Protein AF-A0A0R3RN21-F1 (afdb_monomer)

Radius of gyration: 66.74 Å; Cα contacts (8 Å, |Δi|>4): 110; chains: 1; bounding box: 168×72×210 Å

Solvent-accessible surface area (backbone atoms only — not comparable to full-atom values): 22814 Å² total; per-residue (Å²): 106,69,73,57,52,46,56,59,50,66,69,50,88,78,59,72,85,78,67,86,61,85,83,54,95,60,60,46,69,52,77,85,46,43,69,62,34,26,51,52,46,50,40,52,48,36,52,30,39,33,63,41,75,40,83,80,61,73,75,72,55,99,83,54,60,71,65,59,56,51,49,54,55,52,50,58,40,50,78,72,72,54,89,80,91,72,64,76,74,61,50,63,42,22,31,29,71,69,45,50,53,52,49,51,54,38,46,54,44,24,40,60,61,64,65,69,72,86,73,76,79,73,79,78,80,75,78,83,77,72,76,82,75,71,85,84,75,83,79,82,81,85,77,80,84,83,89,81,78,87,77,85,78,78,86,78,81,82,82,74,84,77,81,73,91,74,83,68,89,73,84,78,80,84,78,85,90,77,87,64,65,70,70,70,72,71,59,73,90,62,54,70,67,62,53,49,52,48,47,64,62,43,47,68,74,65,54,74,70,81,64,88,51,99,76,45,63,65,58,53,49,52,49,51,53,52,49,50,50,52,49,51,52,50,47,64,60,46,52,56,54,56,50,51,51,50,52,51,49,52,54,51,48,54,50,48,54,53,50,48,53,51,50,49,55,57,46,50,57,52,50,52,53,49,51,56,50,51,50,53,51,50,54,50,50,52,53,49,50,52,50,51,50,54,48,50,53,50,50,53,50,50,51,51,53,50,52,52,50,50,50,51,49,49,53,48,50,53,47,46,52,61,66,66,43,54,60,66,59,50,50,50,51,50,51,50,53,49,50,54,50,50,52,53,53,49,51,52,50,49,52,51,51,51,51,50,50,52,51,49,52,49,50,51,50,50,53,52,52,49,56,57,54,68,74,73,117

Structure (mmCIF, N/CA/C/O backbone):
data_AF-A0A0R3RN21-F1
#
_entry.id   AF-A0A0R3RN21-F1
#
loop_
_atom_site.group_PDB
_atom_site.id
_atom_site.type_symbol
_atom_site.label_atom_id
_atom_site.label_alt_id
_atom_site.label_comp_id
_atom_site.label_asym_id
_atom_site.label_entity_id
_atom_site.label_seq_id
_atom_site.pdbx_PDB_ins_code
_atom_site.Cartn_x
_atom_site.Cartn_y
_atom_site.Cartn_z
_atom_site.occupancy
_atom_site.B_iso_or_equiv
_atom_site.auth_seq_id
_atom_site.auth_comp_id
_atom_site.auth_asym_id
_atom_site.auth_atom_id
_atom_site.pdbx_PDB_model_num
ATOM 1 N N . LEU A 1 1 ? -1.245 -8.380 -24.480 1.00 39.22 1 LEU A N 1
ATOM 2 C CA . LEU A 1 1 ? -1.992 -9.655 -24.427 1.00 39.22 1 LEU A CA 1
ATOM 3 C C . LEU A 1 1 ? -2.267 -10.061 -22.989 1.00 39.22 1 LEU A C 1
ATOM 5 O O . LEU A 1 1 ? -3.400 -9.876 -22.573 1.00 39.22 1 LEU A O 1
ATOM 9 N N . LEU A 1 2 ? -1.251 -10.447 -22.204 1.00 37.56 2 LEU A N 1
ATOM 10 C CA . LEU A 1 2 ? -1.417 -10.694 -20.763 1.00 37.56 2 LEU A CA 1
ATOM 11 C C . LEU A 1 2 ? -2.022 -9.491 -20.020 1.00 37.56 2 LEU A C 1
ATOM 13 O O . LEU A 1 2 ? -3.045 -9.681 -19.396 1.00 37.56 2 LEU A O 1
ATOM 17 N N . CYS A 1 3 ? -1.541 -8.254 -20.212 1.00 38.31 3 CYS A N 1
ATOM 18 C CA . CYS A 1 3 ? -2.130 -7.069 -19.552 1.00 38.31 3 CYS A CA 1
ATOM 19 C C . CYS A 1 3 ? -3.579 -6.729 -19.969 1.00 38.31 3 CYS A C 1
ATOM 21 O O . CYS A 1 3 ? -4.291 -6.062 -19.229 1.00 38.31 3 CYS A O 1
ATOM 23 N N . TYR A 1 4 ? -4.030 -7.155 -21.157 1.00 42.94 4 TYR A N 1
ATOM 24 C CA . TYR A 1 4 ? -5.411 -6.909 -21.609 1.00 42.94 4 TYR A CA 1
ATOM 25 C C . TYR A 1 4 ? -6.358 -7.979 -21.052 1.00 42.94 4 TYR A C 1
ATOM 27 O O . TYR A 1 4 ? -7.458 -7.673 -20.599 1.00 42.94 4 TYR A O 1
ATOM 35 N N . LEU A 1 5 ? -5.884 -9.229 -21.005 1.00 46.38 5 LEU A N 1
ATOM 36 C CA . LEU A 1 5 ? -6.545 -10.311 -20.281 1.00 46.38 5 LEU A CA 1
ATOM 37 C C . LEU A 1 5 ? -6.554 -10.045 -18.772 1.00 46.38 5 LEU A C 1
ATOM 39 O O . LEU A 1 5 ? -7.555 -10.338 -18.144 1.00 46.38 5 LEU A O 1
ATOM 43 N N . GLU A 1 6 ? -5.515 -9.419 -18.214 1.00 44.69 6 GLU A N 1
ATOM 44 C CA . GLU A 1 6 ? -5.432 -8.970 -16.818 1.00 44.69 6 GLU A CA 1
ATOM 45 C C . GLU A 1 6 ? -6.529 -7.943 -16.505 1.00 44.69 6 GLU A C 1
ATOM 47 O O . GLU A 1 6 ? -7.196 -8.056 -15.486 1.00 44.69 6 GLU A O 1
ATOM 52 N N . PHE A 1 7 ? -6.817 -7.011 -17.420 1.00 43.72 7 PHE A N 1
ATOM 53 C CA . PHE A 1 7 ? -7.910 -6.040 -17.273 1.00 43.72 7 PHE A CA 1
ATOM 54 C C . PHE A 1 7 ? -9.312 -6.677 -17.323 1.00 43.72 7 PHE A C 1
ATOM 56 O O . PHE A 1 7 ? -10.207 -6.269 -16.582 1.00 43.72 7 PHE A O 1
ATOM 63 N N . GLU A 1 8 ? -9.526 -7.692 -18.169 1.00 43.53 8 GLU A N 1
ATOM 64 C CA . GLU A 1 8 ? -10.774 -8.476 -18.165 1.00 43.53 8 GLU A CA 1
ATOM 65 C C . GLU A 1 8 ? -10.872 -9.437 -16.967 1.00 43.53 8 GLU A C 1
ATOM 67 O O . GLU A 1 8 ? -11.971 -9.685 -16.471 1.00 43.53 8 GLU A O 1
ATOM 72 N N . PHE A 1 9 ? -9.740 -9.952 -16.489 1.00 45.91 9 PHE A N 1
ATOM 73 C CA . PHE A 1 9 ? -9.605 -10.801 -15.304 1.00 45.91 9 PHE A CA 1
ATOM 74 C C . PHE A 1 9 ? -9.895 -10.014 -14.019 1.00 45.91 9 PHE A C 1
ATOM 76 O O . PHE A 1 9 ? -10.615 -10.505 -13.151 1.00 45.91 9 PHE A O 1
ATOM 83 N N . LEU A 1 10 ? -9.440 -8.757 -13.954 1.00 42.72 10 LEU A N 1
ATOM 84 C CA . LEU A 1 10 ? -9.719 -7.788 -12.887 1.00 42.72 10 LEU A CA 1
ATOM 85 C C . LEU A 1 10 ? -11.207 -7.397 -12.801 1.00 42.72 10 LEU A C 1
ATOM 87 O O . LEU A 1 10 ? -11.664 -6.991 -11.740 1.00 42.72 10 LEU A O 1
ATOM 91 N N . LYS A 1 11 ? -11.988 -7.533 -13.884 1.00 40.78 11 LYS A N 1
ATOM 92 C CA . LYS A 1 11 ? -13.448 -7.295 -13.865 1.00 40.78 11 LYS A CA 1
ATOM 93 C C . LYS A 1 11 ? -14.253 -8.450 -13.267 1.00 40.78 11 LYS A C 1
ATOM 95 O O . LYS A 1 11 ? -15.413 -8.262 -12.913 1.00 40.78 11 LYS A O 1
ATOM 100 N N . THR A 1 12 ? -13.682 -9.651 -13.194 1.00 41.47 12 THR A N 1
ATOM 101 C CA . THR A 1 12 ? -14.291 -10.778 -12.482 1.00 41.47 12 THR A CA 1
ATOM 102 C C . THR A 1 12 ? -13.812 -10.757 -11.031 1.00 41.47 12 THR A C 1
ATOM 104 O O . THR A 1 12 ? -12.726 -11.244 -10.736 1.00 41.47 12 THR A O 1
ATOM 107 N N . ASP A 1 13 ? -14.637 -10.178 -10.154 1.00 40.16 13 ASP A N 1
ATOM 108 C CA . ASP A 1 13 ? -14.470 -9.863 -8.716 1.00 40.16 13 ASP A CA 1
ATOM 109 C C . ASP A 1 13 ? -13.990 -10.989 -7.760 1.00 40.16 13 ASP A C 1
ATOM 111 O O . ASP A 1 13 ? -14.190 -10.905 -6.551 1.00 40.16 13 ASP A O 1
ATOM 115 N N . GLN A 1 14 ? -13.359 -12.066 -8.229 1.00 44.41 14 GLN A N 1
ATOM 116 C CA . GLN A 1 14 ? -13.036 -13.224 -7.384 1.00 44.41 14 GLN A CA 1
ATOM 117 C C . GLN A 1 14 ? -11.552 -13.446 -7.080 1.00 44.41 14 GLN A C 1
ATOM 119 O O . GLN A 1 14 ? -11.258 -14.240 -6.194 1.00 44.41 14 GLN A O 1
ATOM 124 N N . ILE A 1 15 ? -10.609 -12.758 -7.738 1.00 43.34 15 ILE A N 1
ATOM 125 C CA . ILE A 1 15 ? -9.172 -13.097 -7.589 1.00 43.34 15 ILE A CA 1
ATOM 126 C C . ILE A 1 15 ? -8.331 -11.948 -7.006 1.00 43.34 15 ILE A C 1
ATOM 128 O O . ILE A 1 15 ? -7.279 -12.187 -6.417 1.00 43.34 15 ILE A O 1
ATOM 132 N N . ILE A 1 16 ? -8.835 -10.708 -7.028 1.00 40.50 16 ILE A N 1
ATOM 133 C CA . ILE A 1 16 ? -8.132 -9.535 -6.468 1.00 40.50 16 ILE A CA 1
ATOM 134 C C . ILE A 1 16 ? -7.929 -9.658 -4.946 1.00 40.50 16 ILE A C 1
ATOM 136 O O . ILE A 1 16 ? -6.997 -9.079 -4.392 1.00 40.50 16 ILE A O 1
ATOM 140 N N . SER A 1 17 ? -8.744 -10.463 -4.258 1.00 35.03 17 SER A N 1
ATOM 141 C CA . SER A 1 17 ? -8.660 -10.593 -2.802 1.00 35.03 17 SER A CA 1
ATOM 142 C C . SER A 1 17 ? -7.500 -11.460 -2.296 1.00 35.03 17 SER A C 1
ATOM 144 O O . SER A 1 17 ? -7.228 -11.390 -1.099 1.00 35.03 17 SER A O 1
ATOM 146 N N . ILE A 1 18 ? -6.841 -12.284 -3.124 1.00 43.00 18 ILE A N 1
ATOM 147 C CA . ILE A 1 18 ? -5.926 -13.313 -2.586 1.00 43.00 18 ILE A CA 1
ATOM 148 C C . ILE A 1 18 ? -4.450 -12.890 -2.612 1.00 43.00 18 ILE A C 1
ATOM 150 O O . ILE A 1 18 ? -3.696 -13.329 -1.750 1.00 43.00 18 ILE A O 1
ATOM 154 N N . SER A 1 19 ? -4.015 -11.987 -3.500 1.00 43.09 19 SER A N 1
ATOM 155 C CA . SER A 1 19 ? -2.578 -11.649 -3.566 1.00 43.09 19 SER A CA 1
ATOM 156 C C . SER A 1 19 ? -2.205 -10.180 -3.751 1.00 43.09 19 SER A C 1
ATOM 158 O O . SER A 1 19 ? -1.019 -9.909 -3.897 1.00 43.09 19 SER A O 1
ATOM 160 N N . GLY A 1 20 ? -3.148 -9.226 -3.691 1.00 40.34 20 GLY A N 1
ATOM 161 C CA . GLY A 1 20 ? -2.882 -7.788 -3.453 1.00 40.34 20 GLY A CA 1
ATOM 162 C C . GLY A 1 20 ? -1.887 -7.061 -4.381 1.00 40.34 20 GLY A C 1
ATOM 163 O O . GLY A 1 20 ? -1.636 -5.876 -4.179 1.00 40.34 20 GLY A O 1
ATOM 164 N N . ASN A 1 21 ? -1.335 -7.732 -5.390 1.00 47.34 21 ASN A N 1
ATOM 165 C CA . ASN A 1 21 ? -0.241 -7.272 -6.228 1.00 47.34 21 ASN A CA 1
ATOM 166 C C . ASN A 1 21 ? -0.643 -7.441 -7.694 1.00 47.34 21 ASN A C 1
ATOM 168 O O . ASN A 1 21 ? -1.028 -8.526 -8.126 1.00 47.34 21 ASN A O 1
ATOM 172 N N . PHE A 1 22 ? -0.530 -6.360 -8.463 1.00 51.34 22 PHE A N 1
ATOM 173 C CA . PHE A 1 22 ? -0.628 -6.395 -9.920 1.00 51.34 22 PHE A CA 1
ATOM 174 C C . PHE A 1 22 ? 0.415 -7.380 -10.481 1.00 51.34 22 PHE A C 1
ATOM 176 O O . PHE A 1 22 ? 1.571 -7.374 -10.042 1.00 51.34 22 PHE A O 1
ATOM 183 N N . LEU A 1 23 ? 0.027 -8.252 -11.418 1.00 59.94 23 LEU A N 1
ATOM 184 C CA . LEU A 1 23 ? 0.919 -9.277 -11.963 1.00 59.94 23 LEU A CA 1
ATOM 185 C C . LEU A 1 23 ? 1.892 -8.610 -12.942 1.00 59.94 23 LEU A C 1
ATOM 187 O O . LEU A 1 23 ? 1.590 -8.390 -14.111 1.00 59.94 23 LEU A O 1
ATOM 191 N N . CYS A 1 24 ? 3.105 -8.297 -12.482 1.00 57.16 24 CYS A N 1
ATOM 192 C CA . CYS A 1 24 ? 4.157 -7.800 -13.368 1.00 57.16 24 CYS A CA 1
ATOM 193 C C . CYS A 1 24 ? 4.404 -8.780 -14.532 1.00 57.16 24 CYS A C 1
ATOM 195 O O . CYS A 1 24 ? 4.421 -9.996 -14.346 1.00 57.16 24 CYS A O 1
ATOM 197 N N . ARG A 1 25 ? 4.689 -8.260 -15.736 1.00 58.97 25 ARG A N 1
ATOM 198 C CA . ARG A 1 25 ? 4.930 -9.050 -16.968 1.00 58.97 25 ARG A CA 1
ATOM 199 C C . ARG A 1 25 ? 5.962 -10.178 -16.804 1.00 58.97 25 ARG A C 1
ATOM 201 O O . ARG A 1 25 ? 5.925 -11.166 -17.531 1.00 58.97 25 ARG A O 1
ATOM 208 N N . GLU A 1 26 ? 6.882 -10.029 -15.862 1.00 66.00 26 GLU A N 1
ATOM 209 C CA . GLU A 1 26 ? 7.985 -10.955 -15.599 1.00 66.00 26 GLU A CA 1
ATOM 210 C C . GLU A 1 26 ? 7.670 -11.999 -14.509 1.00 66.00 26 GLU A C 1
ATOM 212 O O . GLU A 1 26 ? 8.511 -12.849 -14.216 1.00 66.00 26 GLU A O 1
ATOM 217 N N . TYR A 1 27 ? 6.467 -11.973 -13.922 1.00 69.69 27 TYR A N 1
ATOM 218 C CA . TYR A 1 27 ? 6.121 -12.736 -12.714 1.00 69.69 27 TYR A CA 1
ATOM 219 C C . TYR A 1 27 ? 6.292 -14.258 -12.863 1.00 69.69 27 TYR A C 1
ATOM 221 O O . TYR A 1 27 ? 6.743 -14.923 -11.936 1.00 69.69 27 TYR A O 1
ATOM 229 N N . PHE A 1 28 ? 6.005 -14.809 -14.046 1.00 73.25 28 PHE A N 1
ATOM 230 C CA . PHE A 1 28 ? 6.157 -16.242 -14.341 1.00 73.25 28 PHE A CA 1
ATOM 231 C C . PHE A 1 28 ? 7.511 -16.611 -14.974 1.00 73.25 28 PHE A C 1
ATOM 233 O O . PHE A 1 28 ? 7.748 -17.784 -15.274 1.00 73.25 28 PHE A O 1
ATOM 240 N N . VAL A 1 29 ? 8.402 -15.636 -15.202 1.00 71.81 29 VAL A N 1
ATOM 241 C CA . VAL A 1 29 ? 9.712 -15.849 -15.849 1.00 71.81 29 VAL A CA 1
ATOM 242 C C . VAL A 1 29 ? 10.759 -16.323 -14.840 1.00 71.81 29 VAL A C 1
ATOM 244 O O . VAL A 1 29 ? 11.593 -17.166 -15.169 1.00 71.81 29 VAL A O 1
ATOM 247 N N . LYS A 1 30 ? 10.718 -15.809 -13.606 1.00 68.69 30 LYS A N 1
ATOM 248 C CA . LYS A 1 30 ? 11.641 -16.185 -12.526 1.00 68.69 30 LYS A CA 1
ATOM 249 C C . LYS A 1 30 ? 10.875 -16.846 -11.381 1.00 68.69 30 LYS A C 1
ATOM 251 O O . LYS A 1 30 ? 9.811 -16.382 -10.983 1.00 68.69 30 LYS A O 1
ATOM 256 N N . SER A 1 31 ? 11.430 -17.933 -10.848 1.00 70.56 31 SER A N 1
ATOM 257 C CA . SER A 1 31 ? 10.877 -18.623 -9.680 1.00 70.56 31 SER A CA 1
ATOM 258 C C . SER A 1 31 ? 11.207 -17.827 -8.419 1.00 70.56 31 SER A C 1
ATOM 260 O O . SER A 1 31 ? 12.339 -17.896 -7.943 1.00 70.56 31 SER A O 1
ATOM 262 N N . THR A 1 32 ? 10.243 -17.079 -7.883 1.00 69.69 32 THR A N 1
ATOM 263 C CA . THR A 1 32 ? 10.414 -16.327 -6.627 1.00 69.69 32 THR A CA 1
ATOM 264 C C . THR A 1 32 ? 9.816 -17.114 -5.467 1.00 69.69 32 THR A C 1
ATOM 266 O O . THR A 1 32 ? 10.501 -17.397 -4.489 1.00 69.69 32 THR A O 1
ATOM 269 N N . ASN A 1 33 ? 8.556 -17.534 -5.609 1.00 75.69 33 ASN A N 1
ATOM 270 C CA . ASN A 1 33 ? 7.829 -18.321 -4.619 1.00 75.69 33 ASN A CA 1
ATOM 271 C C . ASN A 1 33 ? 7.060 -19.444 -5.323 1.00 75.69 33 ASN A C 1
ATOM 273 O O . ASN A 1 33 ? 6.017 -19.206 -5.920 1.00 75.69 33 ASN A O 1
ATOM 277 N N . ILE A 1 34 ? 7.578 -20.670 -5.241 1.00 77.62 34 ILE A N 1
ATOM 278 C CA . ILE A 1 34 ? 7.063 -21.825 -5.993 1.00 77.62 34 ILE A CA 1
ATOM 279 C C . ILE A 1 34 ? 5.605 -22.143 -5.622 1.00 77.62 34 ILE A C 1
ATOM 281 O O . ILE A 1 34 ? 4.815 -22.464 -6.505 1.00 77.62 34 ILE A O 1
ATOM 285 N N . GLY A 1 35 ? 5.234 -22.038 -4.341 1.00 74.88 35 GLY A N 1
ATOM 286 C CA . GLY A 1 35 ? 3.884 -22.379 -3.876 1.00 74.88 35 GLY A CA 1
ATOM 287 C C . GLY A 1 35 ? 2.832 -21.372 -4.340 1.00 74.88 35 GLY A C 1
ATOM 288 O O . GLY A 1 35 ? 1.819 -21.747 -4.924 1.00 74.88 35 GLY A O 1
ATOM 289 N N . GLU A 1 36 ? 3.113 -20.085 -4.149 1.00 77.44 36 GLU A N 1
ATOM 290 C CA . GLU A 1 36 ? 2.223 -18.995 -4.559 1.00 77.44 36 GLU A CA 1
ATOM 291 C C . GLU A 1 36 ? 2.132 -18.882 -6.087 1.00 77.44 36 GLU A C 1
ATOM 293 O O . GLU A 1 36 ? 1.040 -18.780 -6.642 1.00 77.44 36 GLU A O 1
ATOM 298 N N . GLN A 1 37 ? 3.261 -18.997 -6.795 1.00 78.56 37 GLN A N 1
ATOM 299 C CA . GLN A 1 37 ? 3.279 -18.980 -8.259 1.00 78.56 37 GLN A CA 1
ATOM 300 C C . GLN A 1 37 ? 2.521 -20.172 -8.846 1.00 78.56 37 GLN A C 1
ATOM 302 O O . GLN A 1 37 ? 1.822 -20.012 -9.844 1.00 78.56 37 GLN A O 1
ATOM 307 N N . PHE A 1 38 ? 2.609 -21.352 -8.224 1.00 80.69 38 PHE A N 1
ATOM 308 C CA . PHE A 1 38 ? 1.828 -22.516 -8.634 1.00 80.69 38 PHE A CA 1
ATOM 309 C C . PHE A 1 38 ? 0.326 -22.304 -8.414 1.00 80.69 38 PHE A C 1
ATOM 311 O O . PHE A 1 38 ? -0.471 -22.600 -9.308 1.00 80.69 38 PHE A O 1
ATOM 318 N N . PHE 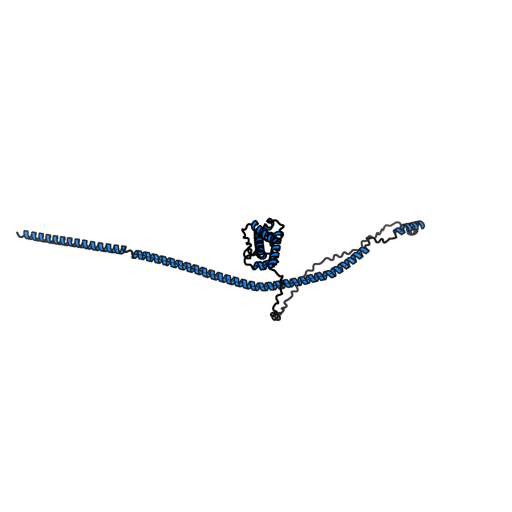A 1 39 ? -0.069 -21.744 -7.271 1.00 79.50 39 PHE A N 1
ATOM 319 C CA . PHE A 1 39 ? -1.468 -21.423 -6.992 1.00 79.50 39 PHE A CA 1
ATOM 320 C C . PHE A 1 39 ? -2.030 -20.382 -7.975 1.00 79.50 39 PHE A C 1
ATOM 322 O O . PHE A 1 39 ? -3.091 -20.583 -8.568 1.00 79.50 39 PHE A O 1
ATOM 329 N N . ILE A 1 40 ? -1.286 -19.309 -8.250 1.00 78.81 40 ILE A N 1
ATOM 330 C CA . ILE A 1 40 ? -1.703 -18.280 -9.213 1.00 78.81 40 ILE A CA 1
ATOM 331 C C . ILE A 1 40 ? -1.746 -18.853 -10.636 1.00 78.81 40 ILE A C 1
ATOM 333 O O . ILE A 1 40 ? -2.710 -18.613 -11.363 1.00 78.81 40 ILE A O 1
ATOM 337 N N . PHE A 1 41 ? -0.748 -19.647 -11.039 1.00 82.31 41 PHE A N 1
ATOM 338 C CA . PHE A 1 41 ? -0.727 -20.317 -12.343 1.00 82.31 41 PHE A CA 1
ATOM 339 C C . PHE A 1 41 ? -1.946 -21.226 -12.533 1.00 82.31 41 PHE A C 1
ATOM 341 O O . PHE A 1 41 ? -2.627 -21.140 -13.555 1.00 82.31 41 PHE A O 1
ATOM 348 N N . THR A 1 42 ? -2.238 -22.084 -11.553 1.00 80.00 42 THR A N 1
ATOM 349 C CA . THR A 1 42 ? -3.364 -23.027 -11.623 1.00 80.00 42 THR A CA 1
ATOM 350 C C . THR A 1 42 ? -4.710 -22.308 -11.618 1.00 80.00 42 THR A C 1
ATOM 352 O O . THR A 1 42 ? -5.591 -22.676 -12.396 1.00 80.00 42 THR A O 1
ATOM 355 N N . THR A 1 43 ? -4.848 -21.234 -10.840 1.00 79.25 43 THR A N 1
ATOM 356 C CA . THR A 1 43 ? -6.052 -20.389 -10.818 1.00 79.25 43 THR A CA 1
ATOM 357 C C . THR A 1 43 ? -6.265 -19.666 -12.151 1.00 79.25 43 THR A C 1
ATOM 359 O O . THR A 1 43 ? -7.374 -19.660 -12.689 1.00 79.25 43 THR A O 1
ATOM 362 N N . LEU A 1 44 ? -5.206 -19.095 -12.732 1.00 78.44 44 LEU A N 1
ATOM 363 C CA . LEU A 1 44 ? -5.274 -18.400 -14.020 1.00 78.44 44 LEU A CA 1
ATOM 364 C C . LEU A 1 44 ? -5.577 -19.381 -15.160 1.00 78.44 44 LEU A C 1
ATOM 366 O O . LEU A 1 44 ? -6.434 -19.107 -16.001 1.00 78.44 44 LEU A O 1
ATOM 370 N N . ALA A 1 45 ? -4.937 -20.552 -15.162 1.00 78.06 45 ALA A N 1
ATOM 371 C CA . ALA A 1 45 ? -5.225 -21.615 -16.119 1.00 78.06 45 ALA A CA 1
ATOM 372 C C . ALA A 1 45 ? -6.682 -22.097 -16.010 1.00 78.06 45 ALA A C 1
ATOM 374 O O . ALA A 1 45 ? -7.354 -22.215 -17.032 1.00 78.06 45 ALA A O 1
ATOM 375 N N . ALA A 1 46 ? -7.196 -22.309 -14.793 1.00 78.75 46 ALA A N 1
ATOM 376 C CA . ALA A 1 46 ? -8.588 -22.690 -14.559 1.00 78.75 46 ALA A CA 1
ATOM 377 C C . ALA A 1 46 ? -9.574 -21.633 -15.078 1.00 78.75 46 ALA A C 1
ATOM 379 O O . ALA A 1 46 ? -10.548 -21.973 -15.750 1.00 78.75 46 ALA A O 1
ATOM 380 N N . TRP A 1 47 ? -9.292 -20.348 -14.845 1.00 78.56 47 TRP A N 1
ATOM 381 C CA . TRP A 1 47 ? -10.108 -19.253 -15.372 1.00 78.56 47 TRP A CA 1
ATOM 382 C C . TRP A 1 47 ? -10.098 -19.206 -16.905 1.00 78.56 47 TRP A C 1
ATOM 384 O O . TRP A 1 47 ? -11.154 -19.075 -17.527 1.00 78.56 47 TRP A O 1
ATOM 394 N N . LEU A 1 48 ? -8.931 -19.366 -17.539 1.00 74.25 48 LEU A N 1
ATOM 395 C CA . LEU A 1 48 ? -8.840 -19.417 -19.001 1.00 74.25 48 LEU A CA 1
ATOM 396 C C . LEU A 1 48 ? -9.591 -20.628 -19.570 1.00 74.25 48 LEU A C 1
ATOM 398 O O . LEU A 1 48 ? -10.292 -20.492 -20.572 1.00 74.25 48 LEU A O 1
ATOM 402 N N . ILE A 1 49 ? -9.510 -21.788 -18.912 1.00 76.06 49 ILE A N 1
ATOM 403 C CA . ILE A 1 49 ? -10.259 -22.994 -19.294 1.00 76.06 49 ILE A CA 1
ATOM 404 C C . ILE A 1 49 ? -11.769 -22.759 -19.171 1.00 76.06 49 ILE A C 1
ATOM 406 O O . ILE A 1 49 ? -12.503 -23.116 -20.094 1.00 76.06 49 ILE A O 1
ATOM 410 N N . GLN A 1 50 ? -12.237 -22.099 -18.105 1.00 76.69 50 GLN A N 1
ATOM 411 C CA . GLN A 1 50 ? -13.652 -21.737 -17.957 1.00 76.69 50 GLN A CA 1
ATOM 412 C C . GLN A 1 50 ? -14.151 -20.815 -19.067 1.00 76.69 50 GLN A C 1
ATOM 414 O O . GLN A 1 50 ? -15.300 -20.921 -19.496 1.00 76.69 50 GLN A O 1
ATOM 419 N N . LYS A 1 51 ? -13.303 -19.895 -19.534 1.00 71.12 51 LYS A N 1
ATOM 420 C CA . LYS A 1 51 ? -13.656 -18.969 -20.615 1.00 71.12 51 LYS A CA 1
ATOM 421 C C . LYS A 1 51 ? -13.578 -19.603 -22.004 1.00 71.12 51 LYS A C 1
ATOM 423 O O . LYS A 1 51 ? -14.322 -19.176 -22.882 1.00 71.12 51 LYS A O 1
ATOM 428 N N . ALA A 1 52 ? -12.694 -20.577 -22.212 1.00 65.56 52 ALA A N 1
ATOM 429 C CA . ALA A 1 52 ? -12.398 -21.129 -23.534 1.00 65.56 52 ALA A CA 1
ATOM 430 C C . ALA A 1 52 ? -13.089 -22.468 -23.842 1.00 65.56 52 ALA A C 1
ATOM 432 O O . ALA A 1 52 ? -13.369 -22.754 -25.008 1.00 65.56 52 ALA A O 1
ATOM 433 N N . ILE A 1 53 ? -13.295 -23.322 -22.834 1.00 62.91 53 ILE A N 1
ATOM 434 C CA . ILE A 1 53 ? -13.634 -24.739 -23.028 1.00 62.91 53 ILE A CA 1
ATOM 435 C C . ILE A 1 53 ? -14.914 -25.106 -22.274 1.00 62.91 53 ILE A C 1
ATOM 437 O O . ILE A 1 53 ? -15.917 -25.367 -22.930 1.00 62.91 53 ILE A O 1
ATOM 441 N N . ASP A 1 54 ? -14.892 -25.084 -20.936 1.00 60.91 54 ASP A N 1
ATOM 442 C CA . ASP A 1 54 ? -15.973 -25.612 -20.092 1.00 60.91 54 ASP A CA 1
ATOM 443 C C . ASP A 1 54 ? -16.260 -24.702 -18.892 1.00 60.91 54 ASP A C 1
ATOM 445 O O . ASP A 1 54 ? -15.450 -24.578 -17.974 1.00 60.91 54 ASP A O 1
ATOM 449 N N . SER A 1 55 ? -17.468 -24.134 -18.835 1.00 58.53 55 SER A N 1
ATOM 450 C CA . SER A 1 55 ? -17.905 -23.233 -17.753 1.00 58.53 55 SER A CA 1
ATOM 451 C C . SER A 1 55 ? -18.011 -23.903 -16.368 1.00 58.53 55 SER A C 1
ATOM 453 O O . SER A 1 55 ? -18.280 -23.214 -15.386 1.00 58.53 55 SER A O 1
ATOM 455 N N . THR A 1 56 ? -17.834 -25.224 -16.273 1.00 59.78 56 THR A N 1
ATOM 456 C CA . THR A 1 56 ? -17.957 -26.025 -15.041 1.00 59.78 56 THR A CA 1
ATOM 457 C C . THR A 1 56 ? -16.616 -26.511 -14.485 1.00 59.78 56 THR A C 1
ATOM 459 O O . THR A 1 56 ? -16.603 -27.341 -13.577 1.00 59.78 56 THR A O 1
ATOM 462 N N . PHE A 1 57 ? -15.483 -26.044 -15.020 1.00 68.75 57 PHE A N 1
ATOM 463 C CA . PHE A 1 57 ? -14.168 -26.447 -14.515 1.00 68.75 57 PHE A CA 1
ATOM 464 C C . PHE A 1 57 ? -13.963 -25.957 -13.064 1.00 68.75 57 PHE A C 1
ATOM 466 O O . PHE A 1 57 ? -14.171 -24.769 -12.804 1.00 68.75 57 PHE A O 1
ATOM 473 N N . PRO A 1 58 ? -13.581 -26.825 -12.107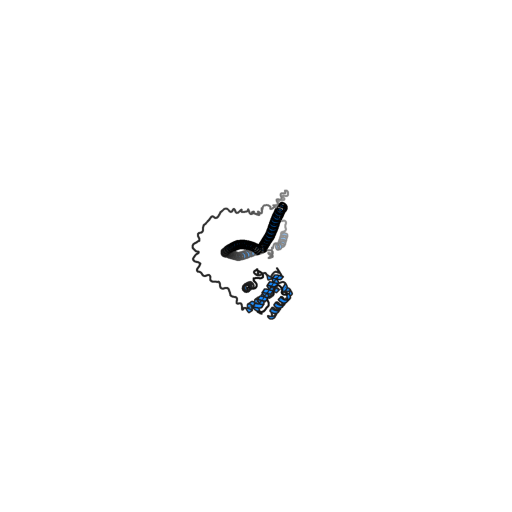 1.00 65.00 58 PRO A N 1
ATOM 474 C CA . PRO A 1 58 ? -13.438 -26.435 -10.706 1.00 65.00 58 PRO A CA 1
ATOM 475 C C . PRO A 1 58 ? -12.240 -25.498 -10.510 1.00 65.00 58 PRO A C 1
ATOM 477 O O . PRO A 1 58 ? -11.154 -25.746 -11.035 1.00 65.00 58 PRO A O 1
ATOM 480 N N . PHE A 1 59 ? -12.434 -24.424 -9.741 1.00 68.81 59 PHE A N 1
ATOM 481 C CA . PHE A 1 59 ? -11.330 -23.567 -9.312 1.00 68.81 59 PHE A CA 1
ATOM 482 C C . PHE A 1 59 ? -10.454 -24.320 -8.303 1.00 68.81 59 PHE A C 1
ATOM 484 O O . PHE A 1 59 ? -10.994 -24.788 -7.298 1.00 68.81 59 PHE A O 1
ATOM 491 N N . PRO A 1 60 ? -9.136 -24.425 -8.543 1.00 67.12 60 PRO A N 1
ATOM 492 C CA . PRO A 1 60 ? -8.225 -25.067 -7.607 1.00 67.12 60 PRO A CA 1
ATOM 493 C C . PRO A 1 60 ? -8.161 -24.291 -6.287 1.00 67.12 60 PRO A C 1
ATOM 495 O O . PRO A 1 60 ? -7.996 -23.071 -6.296 1.00 67.12 60 PRO A O 1
ATOM 498 N N . GLN A 1 61 ? -8.283 -24.983 -5.157 1.00 64.12 61 GLN A N 1
ATOM 499 C CA . GLN A 1 61 ? -8.063 -24.426 -3.819 1.00 64.12 61 GLN A CA 1
ATOM 500 C C . GLN A 1 61 ? -6.594 -24.587 -3.397 1.00 64.12 61 GLN A C 1
ATOM 502 O O . GLN A 1 61 ? -5.889 -25.468 -3.885 1.00 64.12 61 GLN A O 1
ATOM 507 N N . GLU A 1 62 ? -6.126 -23.765 -2.448 1.00 60.41 62 GLU A N 1
ATOM 508 C CA . GLU A 1 62 ? -4.733 -23.773 -1.948 1.00 60.41 62 GLU A CA 1
ATOM 509 C C . GLU A 1 62 ? -4.278 -25.136 -1.381 1.00 60.41 62 GLU A C 1
ATOM 511 O O . GLU A 1 62 ? -3.080 -25.392 -1.269 1.00 60.41 62 GLU A O 1
ATOM 516 N N . PHE A 1 63 ? -5.226 -26.023 -1.053 1.00 57.41 63 PHE A N 1
ATOM 517 C CA . PHE A 1 63 ? -4.990 -27.355 -0.487 1.00 57.41 63 PHE A CA 1
ATOM 518 C C . PHE A 1 63 ? -5.209 -28.512 -1.476 1.00 57.41 63 PHE A C 1
ATOM 520 O O . PHE A 1 63 ? -5.114 -29.673 -1.072 1.00 57.41 63 PHE A O 1
ATOM 527 N N . ASP A 1 64 ? -5.507 -28.233 -2.748 1.00 67.25 64 ASP A N 1
ATOM 528 C CA . ASP A 1 64 ? -5.716 -29.286 -3.744 1.00 67.25 64 ASP A CA 1
ATOM 529 C C . ASP A 1 64 ? -4.406 -29.994 -4.109 1.00 67.25 64 ASP A C 1
ATOM 531 O O . ASP A 1 64 ? -3.330 -29.391 -4.180 1.00 67.25 64 ASP A O 1
ATOM 535 N N . GLU A 1 65 ? -4.485 -31.302 -4.379 1.00 73.06 65 GLU A N 1
ATOM 536 C CA . GLU A 1 65 ? -3.305 -32.080 -4.744 1.00 73.06 65 GLU A CA 1
ATOM 537 C C . GLU A 1 65 ? -2.678 -31.543 -6.046 1.00 73.06 65 GLU A C 1
ATOM 539 O O . GLU A 1 65 ? -3.299 -31.611 -7.115 1.00 73.06 65 GLU A O 1
ATOM 544 N N . PRO A 1 66 ? -1.405 -31.097 -6.027 1.00 72.31 66 PRO A N 1
ATOM 545 C CA . PRO A 1 66 ? -0.793 -30.396 -7.157 1.00 72.31 66 PRO A CA 1
ATOM 546 C C . PRO A 1 66 ? -0.705 -31.269 -8.416 1.00 72.31 66 PRO A C 1
ATOM 548 O O . PRO A 1 66 ? -0.714 -30.768 -9.537 1.00 72.31 66 PRO A O 1
ATOM 551 N N . ASN A 1 67 ? -0.642 -32.592 -8.247 1.00 76.44 67 ASN A N 1
ATOM 552 C CA . ASN A 1 67 ? -0.665 -33.546 -9.355 1.00 76.44 67 ASN A CA 1
ATOM 553 C C . ASN A 1 67 ? -2.035 -33.632 -10.029 1.00 76.44 67 ASN A C 1
ATOM 555 O O . ASN A 1 67 ? -2.094 -33.685 -11.256 1.00 76.44 67 ASN A O 1
ATOM 559 N N . GLY A 1 68 ? -3.110 -33.658 -9.235 1.00 75.62 68 GLY A N 1
ATOM 560 C CA . GLY A 1 68 ? -4.479 -33.783 -9.729 1.00 75.62 68 GLY A CA 1
ATOM 561 C C . GLY A 1 68 ? -4.891 -32.547 -10.517 1.00 75.62 68 GLY A C 1
ATOM 562 O O . GLY A 1 68 ? -5.369 -32.661 -11.643 1.00 75.62 68 GLY A O 1
ATOM 563 N N . THR A 1 69 ? -4.590 -31.359 -9.992 1.00 78.00 69 THR A N 1
ATOM 564 C CA . THR A 1 69 ? -4.883 -30.089 -10.669 1.00 78.00 69 THR A CA 1
ATOM 565 C C . THR A 1 69 ? -4.125 -29.953 -11.988 1.00 78.00 69 THR A C 1
ATOM 567 O O . THR A 1 69 ? -4.711 -29.592 -13.009 1.00 78.00 69 THR A O 1
ATOM 570 N N . VAL A 1 70 ? -2.835 -30.306 -12.011 1.00 80.31 70 VAL A N 1
ATOM 571 C CA . VAL A 1 70 ? -2.040 -30.298 -13.249 1.00 80.31 70 VAL A CA 1
ATOM 572 C C . VAL A 1 70 ? -2.567 -31.328 -14.249 1.00 80.31 70 VAL A C 1
ATOM 574 O O . VAL A 1 70 ? -2.658 -31.015 -15.433 1.00 80.31 70 VAL A O 1
ATOM 577 N N . ALA A 1 71 ? -2.945 -32.529 -13.806 1.00 79.12 71 ALA A N 1
ATOM 578 C CA . ALA A 1 71 ? -3.528 -33.541 -14.685 1.00 79.12 71 ALA A CA 1
ATOM 579 C C . ALA A 1 71 ? -4.835 -33.047 -15.326 1.00 79.12 71 ALA A C 1
ATOM 581 O O . ALA A 1 71 ? -4.967 -33.122 -16.546 1.00 79.12 71 ALA A O 1
ATOM 582 N N . ASN A 1 72 ? -5.725 -32.436 -14.540 1.00 79.44 72 ASN A N 1
ATOM 583 C CA . ASN A 1 72 ? -6.988 -31.872 -15.024 1.00 79.44 72 ASN A CA 1
ATOM 584 C C . ASN A 1 72 ? -6.770 -30.750 -16.054 1.00 79.44 72 ASN A C 1
ATOM 586 O O . ASN A 1 72 ? -7.444 -30.713 -17.083 1.00 79.44 72 ASN A O 1
ATOM 590 N N . ILE A 1 73 ? -5.796 -29.861 -15.820 1.00 80.19 73 ILE A N 1
ATOM 591 C CA . ILE A 1 73 ? -5.423 -28.802 -16.775 1.00 80.19 73 ILE A CA 1
ATOM 592 C C . ILE A 1 73 ? -4.867 -29.409 -18.075 1.00 80.19 73 ILE A C 1
ATOM 594 O O . ILE A 1 73 ? -5.212 -28.968 -19.172 1.00 80.19 73 ILE A O 1
ATOM 598 N N . LEU A 1 74 ? -4.024 -30.441 -17.979 1.00 78.12 74 LEU A N 1
ATOM 599 C CA . LEU A 1 74 ? -3.454 -31.112 -19.152 1.00 78.12 74 LEU A CA 1
ATOM 600 C C . LEU A 1 74 ? -4.501 -31.916 -19.934 1.00 78.12 74 LEU A C 1
ATOM 602 O O . LEU A 1 74 ? -4.411 -31.990 -21.159 1.00 78.12 74 LEU A O 1
ATOM 606 N N . ASP A 1 75 ? -5.489 -32.505 -19.266 1.00 78.25 75 ASP A N 1
ATOM 607 C CA . ASP A 1 75 ? -6.595 -33.206 -19.921 1.00 78.25 75 ASP A CA 1
ATOM 608 C C . ASP A 1 75 ? -7.521 -32.215 -20.649 1.00 78.25 75 ASP A C 1
ATOM 610 O O . ASP A 1 75 ? -7.894 -32.456 -21.803 1.00 78.25 75 ASP A O 1
ATOM 614 N N . ALA A 1 76 ? -7.781 -31.042 -20.054 1.00 74.94 76 ALA A N 1
ATOM 615 C CA . ALA A 1 76 ? -8.487 -29.946 -20.721 1.00 74.94 76 ALA A CA 1
ATOM 616 C C . ALA A 1 76 ? -7.746 -29.472 -21.988 1.00 74.94 76 ALA A C 1
ATOM 618 O O . ALA A 1 76 ? -8.368 -29.271 -23.031 1.00 74.94 76 ALA A O 1
ATOM 619 N N . LEU A 1 77 ? -6.413 -29.383 -21.953 1.00 76.12 77 LEU A N 1
ATOM 620 C CA . LEU A 1 77 ? -5.591 -29.053 -23.128 1.00 76.12 77 LEU A CA 1
ATOM 621 C C . LEU A 1 77 ? -5.607 -30.146 -24.209 1.00 76.12 77 LEU A C 1
ATOM 623 O O . LEU A 1 77 ? -5.670 -29.832 -25.403 1.00 76.12 77 LEU A O 1
ATOM 627 N N . ARG A 1 78 ? -5.587 -31.428 -23.815 1.00 78.06 78 ARG A N 1
ATOM 628 C CA . ARG A 1 78 ? -5.678 -32.555 -24.763 1.00 78.06 78 ARG A CA 1
ATOM 629 C C . ARG A 1 78 ? -7.015 -32.583 -25.492 1.00 78.06 78 ARG A C 1
ATOM 631 O O . ARG A 1 78 ? -7.032 -32.890 -26.680 1.00 78.06 78 ARG A O 1
ATOM 638 N N . SER A 1 79 ? -8.107 -32.196 -24.830 1.00 74.81 79 SER A N 1
ATOM 639 C CA . SER A 1 79 ? -9.438 -32.127 -25.454 1.00 74.81 79 SER A CA 1
ATOM 640 C C . SER A 1 79 ? -9.500 -31.194 -26.679 1.00 74.81 79 SER A C 1
ATOM 642 O O . SER A 1 79 ? -10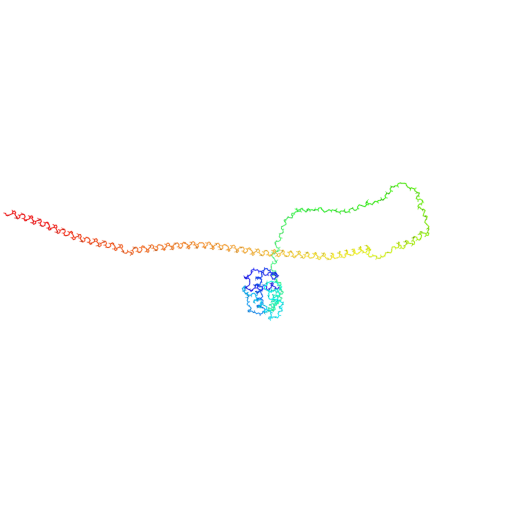.322 -31.395 -27.572 1.00 74.81 79 SER A O 1
ATOM 644 N N . LYS A 1 80 ? -8.602 -30.200 -26.762 1.00 67.44 80 LYS A N 1
ATOM 645 C CA . LYS A 1 80 ? -8.507 -29.222 -27.860 1.00 67.44 80 LYS A CA 1
ATOM 646 C C . LYS A 1 80 ? -7.312 -29.454 -28.797 1.00 67.44 80 LYS A C 1
ATOM 648 O O . LYS A 1 80 ? -6.987 -28.570 -29.583 1.00 67.44 80 LYS A O 1
ATOM 653 N N . ASN A 1 81 ? -6.692 -30.640 -28.760 1.00 64.62 81 ASN A N 1
ATOM 654 C CA . ASN A 1 81 ? -5.572 -31.037 -29.629 1.00 64.62 81 ASN A CA 1
ATOM 655 C C . ASN A 1 81 ? -4.317 -30.139 -29.538 1.00 64.62 81 ASN A C 1
ATOM 657 O O . ASN A 1 81 ? -3.603 -29.974 -30.528 1.00 64.62 81 ASN A O 1
ATOM 661 N N . ILE A 1 82 ? -3.997 -29.582 -28.363 1.00 70.81 82 ILE A N 1
ATOM 662 C CA . ILE A 1 82 ? -2.712 -28.886 -28.163 1.00 70.81 82 ILE A CA 1
ATOM 663 C C . ILE A 1 82 ? -1.611 -29.922 -27.857 1.00 70.81 82 ILE A C 1
ATOM 665 O O . ILE A 1 82 ? -1.781 -30.727 -26.935 1.00 70.81 82 ILE A O 1
ATOM 669 N N . PRO A 1 83 ? -0.474 -29.932 -28.583 1.00 64.44 83 PRO A N 1
ATOM 670 C CA . PRO A 1 83 ? 0.612 -30.874 -28.331 1.00 64.44 83 PRO A CA 1
ATOM 671 C C . PRO A 1 83 ? 1.349 -30.526 -27.031 1.00 64.44 83 PRO A C 1
ATOM 673 O O . PRO A 1 83 ? 2.043 -29.517 -26.934 1.00 64.44 83 PRO A O 1
ATOM 676 N N . ILE A 1 84 ? 1.225 -31.390 -26.026 1.00 66.94 84 ILE A N 1
ATOM 677 C CA . ILE A 1 84 ? 1.957 -31.280 -24.759 1.00 66.94 84 ILE A CA 1
ATOM 678 C C . ILE A 1 84 ? 3.232 -32.120 -24.883 1.00 66.94 84 ILE A C 1
ATOM 680 O O . ILE A 1 84 ? 3.167 -33.347 -24.933 1.00 66.94 84 ILE A O 1
ATOM 684 N N . THR A 1 85 ? 4.399 -31.478 -24.933 1.00 61.53 85 THR A N 1
ATOM 685 C CA . THR A 1 85 ? 5.707 -32.143 -25.125 1.00 61.53 85 THR A CA 1
ATOM 686 C C . THR A 1 85 ? 6.532 -32.273 -23.839 1.00 61.53 85 THR A C 1
ATOM 688 O O . THR A 1 85 ? 7.688 -32.694 -23.876 1.00 61.53 85 THR A O 1
ATOM 691 N N . PHE A 1 86 ? 5.959 -31.934 -22.680 1.00 73.19 86 PHE A N 1
ATOM 692 C CA . PHE A 1 86 ? 6.673 -31.854 -21.403 1.00 73.19 86 PHE A CA 1
ATOM 693 C C . PHE A 1 86 ? 6.001 -32.654 -20.282 1.00 73.19 86 PHE A C 1
ATOM 695 O O . PHE A 1 86 ? 4.793 -32.875 -20.265 1.00 73.19 86 PHE A O 1
ATOM 702 N N . ALA A 1 87 ? 6.816 -33.094 -19.318 1.00 73.62 87 ALA A N 1
ATOM 703 C CA . ALA A 1 87 ? 6.359 -33.877 -18.175 1.00 73.62 87 ALA A CA 1
ATOM 704 C C . ALA A 1 87 ? 5.561 -33.016 -17.167 1.00 73.62 87 ALA A C 1
ATOM 706 O O . ALA A 1 87 ? 6.002 -31.902 -16.861 1.00 73.62 87 ALA A O 1
ATOM 707 N N . PRO A 1 88 ? 4.484 -33.550 -16.549 1.00 74.31 88 PRO A N 1
ATOM 708 C CA . PRO A 1 88 ? 3.647 -32.830 -15.576 1.00 74.31 88 PRO A CA 1
ATOM 709 C C . PRO A 1 88 ? 4.414 -32.226 -14.389 1.00 74.31 88 PRO A C 1
ATOM 711 O O . PRO A 1 88 ? 4.031 -31.201 -13.835 1.00 74.31 88 PRO A O 1
ATOM 714 N N . ASN A 1 89 ? 5.550 -32.827 -14.022 1.00 75.50 89 ASN A N 1
ATOM 715 C CA . ASN A 1 89 ? 6.404 -32.347 -12.934 1.00 75.50 89 ASN A CA 1
ATOM 716 C C . ASN A 1 89 ? 6.978 -30.947 -13.180 1.00 75.50 89 ASN A C 1
ATOM 718 O O . ASN A 1 89 ? 7.269 -30.244 -12.218 1.00 75.50 89 ASN A O 1
ATOM 722 N N . LYS A 1 90 ? 7.123 -30.529 -14.442 1.00 74.50 90 LYS A N 1
ATOM 723 C CA . LYS A 1 90 ? 7.668 -29.209 -14.775 1.00 74.50 90 LYS A CA 1
ATOM 724 C C . LYS A 1 90 ? 6.672 -28.076 -14.519 1.00 74.50 90 LYS A C 1
ATOM 726 O O . LYS A 1 90 ? 7.109 -26.961 -14.272 1.00 74.50 90 LYS A O 1
ATOM 731 N N . LEU A 1 91 ? 5.362 -28.353 -14.509 1.00 74.06 91 LEU A N 1
ATOM 732 C CA . LEU A 1 91 ? 4.353 -27.336 -14.184 1.00 74.06 91 LEU A CA 1
ATOM 733 C C . LEU A 1 91 ? 4.251 -27.063 -12.679 1.00 74.06 91 LEU A C 1
ATOM 735 O O . LEU A 1 91 ? 3.776 -26.007 -12.278 1.00 74.06 91 LEU A O 1
ATOM 739 N N . LYS A 1 92 ? 4.731 -27.988 -11.835 1.00 72.88 92 LYS A N 1
ATOM 740 C CA . LYS A 1 92 ? 4.725 -27.829 -10.369 1.00 72.88 92 LYS A CA 1
ATOM 741 C C . LYS A 1 92 ? 5.601 -26.689 -9.877 1.00 72.88 92 LYS A C 1
ATOM 743 O O . LYS A 1 92 ? 5.416 -26.219 -8.765 1.00 72.88 92 LYS A O 1
ATOM 748 N N . MET A 1 93 ? 6.572 -26.274 -10.685 1.00 74.25 93 MET A N 1
ATOM 749 C CA . MET A 1 93 ? 7.465 -25.178 -10.331 1.00 74.25 93 MET A CA 1
ATOM 750 C C . MET A 1 93 ? 6.749 -23.821 -10.353 1.00 74.25 93 MET A C 1
ATOM 752 O O . MET A 1 93 ? 7.316 -22.851 -9.865 1.00 74.25 93 MET A O 1
ATOM 756 N N . GLY A 1 94 ? 5.534 -23.729 -10.917 1.00 69.31 94 GLY A N 1
ATOM 757 C CA . GLY A 1 94 ? 4.726 -22.503 -10.946 1.00 69.31 94 GLY A CA 1
ATOM 758 C C . GLY A 1 94 ? 5.279 -21.390 -11.846 1.00 69.31 94 GLY A C 1
ATOM 759 O O . GLY A 1 94 ? 4.532 -20.508 -12.247 1.00 69.31 94 GLY A O 1
ATOM 760 N N . ALA A 1 95 ? 6.553 -21.464 -12.230 1.00 71.62 95 ALA A N 1
ATOM 761 C CA . ALA A 1 95 ? 7.251 -20.517 -13.087 1.00 71.62 95 ALA A CA 1
ATOM 762 C C . ALA A 1 95 ? 8.138 -21.248 -14.107 1.00 71.62 95 ALA A C 1
ATOM 764 O O . ALA A 1 95 ? 8.686 -22.320 -13.833 1.00 71.62 95 ALA A O 1
ATOM 765 N N . GLY A 1 96 ? 8.290 -20.647 -15.288 1.00 78.69 96 GLY A N 1
ATOM 766 C CA . GLY A 1 96 ? 9.119 -21.160 -16.376 1.00 78.69 96 GLY A CA 1
ATOM 767 C C . GLY A 1 96 ? 8.401 -21.241 -17.722 1.00 78.69 96 GLY A C 1
ATOM 768 O O . GLY A 1 96 ? 7.188 -21.064 -17.839 1.00 78.69 96 GLY A O 1
ATOM 769 N N . GLU A 1 97 ? 9.180 -21.556 -18.756 1.00 79.94 97 GLU A N 1
ATOM 770 C CA . GLU A 1 97 ? 8.740 -21.604 -20.158 1.00 79.94 97 GLU A CA 1
ATOM 771 C C . GLU A 1 97 ? 7.532 -22.525 -20.380 1.00 79.94 97 GLU A C 1
ATOM 773 O O . GLU A 1 97 ? 6.636 -22.203 -21.150 1.00 79.94 97 GLU A O 1
ATOM 778 N N . GLN A 1 98 ? 7.468 -23.647 -19.661 1.00 81.44 98 GLN A N 1
ATOM 779 C CA . GLN A 1 98 ? 6.393 -24.629 -19.820 1.00 81.44 98 GLN A CA 1
ATOM 780 C C . GLN A 1 98 ? 5.055 -24.112 -19.269 1.00 81.44 98 GLN A C 1
ATOM 782 O O . GLN A 1 98 ? 4.014 -24.323 -19.885 1.00 81.44 98 GLN A O 1
ATOM 787 N N . CYS A 1 99 ? 5.076 -23.387 -18.144 1.00 79.94 99 CYS A N 1
ATOM 788 C CA . CYS A 1 99 ? 3.882 -22.736 -17.601 1.00 79.94 99 CYS A CA 1
ATOM 789 C C . CYS A 1 99 ? 3.418 -21.602 -18.523 1.00 79.94 99 CYS A C 1
ATOM 791 O O . CYS A 1 99 ? 2.233 -21.503 -18.831 1.00 79.94 99 CYS A O 1
ATOM 793 N N . LEU A 1 100 ? 4.355 -20.792 -19.027 1.00 81.12 100 LEU A N 1
ATOM 794 C CA . LEU A 1 100 ? 4.061 -19.717 -19.978 1.00 81.12 100 LEU A CA 1
ATOM 795 C C . LEU A 1 100 ? 3.469 -20.246 -21.287 1.00 81.12 100 LEU A C 1
ATOM 797 O O . LEU A 1 100 ? 2.495 -19.685 -21.771 1.00 81.12 100 LEU A O 1
ATOM 801 N N . TYR A 1 101 ? 4.005 -21.342 -21.825 1.00 82.06 101 TYR A N 1
ATOM 802 C CA . TYR A 1 101 ? 3.484 -21.980 -23.034 1.00 82.06 101 TYR A CA 1
ATOM 803 C C . TYR A 1 101 ? 2.029 -22.435 -22.862 1.00 82.06 101 TYR A C 1
ATOM 805 O O . TYR A 1 101 ? 1.198 -22.220 -23.743 1.00 82.06 101 TYR A O 1
ATOM 813 N N . VAL A 1 102 ? 1.703 -23.022 -21.706 1.00 81.69 102 VAL A N 1
ATOM 814 C CA . VAL A 1 102 ? 0.324 -23.408 -21.373 1.00 81.69 102 VAL A CA 1
ATOM 815 C C . VAL A 1 102 ? -0.586 -22.189 -21.304 1.00 81.69 102 VAL A C 1
ATOM 817 O O . VAL A 1 102 ? -1.652 -22.200 -21.917 1.00 81.69 102 VAL A O 1
ATOM 820 N N . LEU A 1 103 ? -0.173 -21.138 -20.592 1.00 81.19 103 LEU A N 1
ATOM 821 C CA . LEU A 1 103 ? -0.976 -19.922 -20.461 1.00 81.19 103 LEU A CA 1
ATOM 822 C C . LEU A 1 103 ? -1.173 -19.208 -21.799 1.00 81.19 103 LEU A C 1
ATOM 824 O O . LEU A 1 103 ? -2.276 -18.752 -22.069 1.00 81.19 103 LEU A O 1
ATOM 828 N N . ASP A 1 104 ? -0.144 -19.149 -22.643 1.00 82.31 104 ASP A N 1
ATOM 829 C CA . ASP A 1 104 ? -0.205 -18.556 -23.981 1.00 82.31 104 ASP A CA 1
ATOM 830 C C . ASP A 1 104 ? -1.220 -19.287 -24.866 1.00 82.31 104 ASP A C 1
ATOM 832 O O . ASP A 1 104 ? -2.121 -18.675 -25.433 1.00 82.31 104 ASP A O 1
ATOM 836 N N . LYS A 1 105 ? -1.161 -20.622 -24.906 1.00 81.38 105 LYS A N 1
ATOM 837 C CA . LYS A 1 105 ? -2.097 -21.419 -25.711 1.00 81.38 105 LYS A CA 1
ATOM 838 C C . LYS A 1 105 ? -3.523 -21.380 -25.165 1.00 81.38 105 LYS A C 1
ATOM 840 O O . LYS A 1 105 ? -4.470 -21.333 -25.948 1.00 81.38 105 LYS A O 1
ATOM 845 N N . LEU A 1 106 ? -3.698 -21.365 -23.844 1.00 76.62 106 LEU A N 1
ATOM 846 C CA . LEU A 1 106 ? -5.012 -21.173 -23.226 1.00 76.62 106 LEU A CA 1
ATOM 847 C C . LEU A 1 106 ? -5.563 -19.763 -23.481 1.00 76.62 106 LEU A C 1
ATOM 849 O O . LEU A 1 106 ? -6.761 -19.618 -23.714 1.00 76.62 106 LEU A O 1
ATOM 853 N N . ALA A 1 107 ? -4.708 -18.741 -23.480 1.00 77.38 107 ALA A N 1
ATOM 854 C CA . ALA A 1 107 ? -5.081 -17.370 -23.806 1.00 77.38 107 ALA A CA 1
ATOM 855 C C . ALA A 1 107 ? -5.501 -17.233 -25.275 1.00 77.38 107 ALA A C 1
ATOM 857 O O . ALA A 1 107 ? -6.555 -16.659 -25.544 1.00 77.38 107 ALA A O 1
ATOM 858 N N . ASP A 1 108 ? -4.745 -17.819 -26.208 1.00 78.50 108 ASP A N 1
ATOM 859 C CA . ASP A 1 108 ? -5.106 -17.882 -27.630 1.00 78.50 108 ASP A CA 1
ATOM 860 C C . ASP A 1 108 ? -6.489 -18.528 -27.814 1.00 78.50 108 ASP A C 1
ATOM 862 O O . ASP A 1 108 ? -7.360 -17.978 -28.493 1.00 78.50 108 ASP A O 1
ATOM 866 N N . LEU A 1 109 ? -6.735 -19.667 -27.155 1.00 73.56 109 LEU A N 1
ATOM 867 C CA . LEU A 1 109 ? -8.032 -20.346 -27.202 1.00 73.56 109 LEU A CA 1
ATOM 868 C C . LEU A 1 109 ? -9.163 -19.514 -26.580 1.00 73.56 109 LEU A C 1
ATOM 870 O O . LEU A 1 109 ? -10.262 -19.478 -27.134 1.00 73.56 109 LEU A O 1
ATOM 874 N N . ALA A 1 110 ? -8.910 -18.829 -25.463 1.00 73.50 110 ALA A N 1
ATOM 875 C CA . ALA A 1 110 ? -9.894 -17.958 -24.820 1.00 73.50 110 ALA A CA 1
ATOM 876 C C . ALA A 1 110 ? -10.260 -16.756 -25.703 1.00 73.50 110 ALA A C 1
ATOM 878 O O . ALA A 1 110 ? -11.428 -16.370 -25.774 1.00 73.50 110 ALA A O 1
ATOM 879 N N . LEU A 1 111 ? -9.285 -16.193 -26.419 1.00 71.31 111 LEU A N 1
ATOM 880 C CA . LEU A 1 111 ? -9.507 -15.090 -27.354 1.00 71.31 111 LEU A CA 1
ATOM 881 C C . LEU A 1 111 ? -10.282 -15.532 -28.597 1.00 71.31 111 LEU A C 1
ATOM 883 O O . LEU A 1 111 ? -11.169 -14.803 -29.049 1.00 71.31 111 LEU A O 1
ATOM 887 N N . ILE A 1 112 ? -10.003 -16.735 -29.111 1.00 75.12 112 ILE A N 1
ATOM 888 C CA . ILE A 1 112 ? -10.775 -17.338 -30.206 1.00 75.12 112 ILE A CA 1
ATOM 889 C C . ILE A 1 112 ? -12.224 -17.583 -29.762 1.00 75.12 112 ILE A C 1
ATOM 891 O O . ILE A 1 112 ? -13.152 -17.227 -30.489 1.00 75.12 112 ILE A O 1
ATOM 895 N N . ALA A 1 113 ? -12.436 -18.130 -28.560 1.00 68.44 113 ALA A N 1
ATOM 896 C CA . ALA A 1 113 ? -13.772 -18.391 -28.019 1.00 68.44 113 ALA A CA 1
ATOM 897 C C . ALA A 1 113 ? -14.589 -17.103 -27.811 1.00 68.44 113 ALA A C 1
ATOM 899 O O . ALA A 1 113 ? -15.791 -17.086 -28.072 1.00 68.44 113 ALA A O 1
ATOM 900 N N . LYS A 1 114 ? -13.938 -16.008 -27.400 1.00 67.88 114 LYS A N 1
ATOM 901 C CA . LYS A 1 114 ? -14.574 -14.691 -27.243 1.00 67.88 114 LYS A CA 1
ATOM 902 C C . LYS A 1 114 ? -14.752 -13.904 -28.546 1.00 67.88 114 LYS A C 1
ATOM 904 O O . LYS A 1 114 ? -15.324 -12.819 -28.492 1.00 67.88 114 LYS A O 1
ATOM 909 N N . GLN A 1 115 ? -14.275 -14.414 -29.689 1.00 62.12 115 GLN A N 1
ATOM 910 C CA . GLN A 1 115 ? -14.246 -13.690 -30.969 1.00 62.12 115 GLN A CA 1
ATOM 911 C C . GLN A 1 115 ? -13.650 -12.281 -30.822 1.00 62.12 115 GLN A C 1
ATOM 913 O O . GLN A 1 115 ? -14.209 -11.291 -31.297 1.00 62.12 115 GLN A O 1
ATOM 918 N N . PHE A 1 116 ? -12.525 -12.178 -30.111 1.00 58.97 116 PHE A N 1
ATOM 919 C CA . PHE A 1 116 ? -11.925 -10.885 -29.810 1.00 58.97 116 PHE A CA 1
ATOM 920 C C . PHE A 1 116 ? -11.443 -10.193 -31.094 1.00 58.97 116 PHE A C 1
ATOM 922 O O . PHE A 1 116 ? -10.490 -10.633 -31.738 1.00 58.97 116 PHE A O 1
ATOM 929 N N . ALA A 1 117 ? -12.099 -9.094 -31.464 1.00 50.75 117 ALA A N 1
ATOM 930 C CA . ALA A 1 117 ? -11.631 -8.209 -32.517 1.00 50.75 117 ALA A CA 1
ATOM 931 C C . ALA A 1 117 ? -10.636 -7.208 -31.923 1.00 50.75 117 ALA A C 1
ATOM 933 O O . ALA A 1 117 ? -10.906 -6.589 -30.894 1.00 50.75 117 ALA A O 1
ATOM 934 N N . TRP A 1 118 ? -9.494 -7.021 -32.586 1.00 54.41 118 TRP A N 1
ATOM 935 C CA . TRP A 1 118 ? -8.577 -5.933 -32.258 1.00 54.41 118 TRP A CA 1
ATOM 936 C C . TRP A 1 118 ? -9.264 -4.597 -32.542 1.00 54.41 118 TRP A C 1
ATOM 938 O O . TRP A 1 118 ? -9.261 -4.106 -33.669 1.00 54.41 118 TRP A O 1
ATOM 948 N N . ILE A 1 119 ? -9.864 -4.009 -31.511 1.00 51.06 119 ILE A N 1
ATOM 949 C CA . ILE A 1 119 ? -10.352 -2.638 -31.569 1.00 51.06 119 ILE A CA 1
ATOM 950 C C . ILE A 1 119 ? -9.113 -1.747 -31.488 1.00 51.06 119 ILE A C 1
ATOM 952 O O . ILE A 1 119 ? -8.464 -1.648 -30.444 1.00 51.06 119 ILE A O 1
ATOM 956 N N . LYS A 1 120 ? -8.747 -1.129 -32.615 1.00 43.81 120 LYS A N 1
ATOM 957 C CA . LYS A 1 120 ? -7.825 0.006 -32.611 1.00 43.81 120 LYS A CA 1
ATOM 958 C C . LYS A 1 120 ? -8.509 1.088 -31.781 1.00 43.81 120 LYS A C 1
ATOM 960 O O . LYS A 1 120 ? -9.618 1.478 -32.119 1.00 43.81 120 LYS A O 1
ATOM 965 N N . ALA A 1 121 ? -7.898 1.487 -30.668 1.00 40.97 121 ALA A N 1
ATOM 966 C CA . ALA A 1 121 ? -8.454 2.523 -29.811 1.00 40.97 121 ALA A CA 1
ATOM 967 C C . ALA A 1 121 ? -8.689 3.785 -30.652 1.00 40.97 121 ALA A C 1
ATOM 969 O O . ALA A 1 121 ? -7.732 4.335 -31.204 1.00 40.97 121 ALA A O 1
ATOM 970 N N . ASP A 1 122 ? -9.951 4.195 -30.780 1.00 41.00 122 ASP A N 1
ATOM 971 C CA . ASP A 1 122 ? -10.273 5.511 -31.311 1.00 41.00 122 ASP A CA 1
ATOM 972 C C . ASP A 1 122 ? -9.707 6.551 -30.336 1.00 41.00 122 ASP A C 1
ATOM 974 O O . ASP A 1 122 ? -9.901 6.417 -29.120 1.00 41.00 122 ASP A O 1
ATOM 978 N N . PRO A 1 123 ? -8.963 7.559 -30.824 1.00 44.38 123 PRO A N 1
ATOM 979 C CA . PRO A 1 123 ? -8.591 8.683 -29.987 1.00 44.38 123 PRO A CA 1
ATOM 980 C C . PRO A 1 123 ? -9.889 9.351 -29.534 1.00 44.38 123 PRO A C 1
ATOM 982 O O . PRO A 1 123 ? -10.703 9.762 -30.359 1.00 44.38 123 PRO A O 1
ATOM 985 N N . VAL A 1 124 ? -10.104 9.405 -28.222 1.00 52.56 124 VAL A N 1
ATOM 986 C CA . VAL A 1 124 ? -11.188 10.192 -27.636 1.00 52.56 124 VAL A CA 1
ATOM 987 C C . VAL A 1 124 ? -10.969 11.629 -28.105 1.00 52.56 124 VAL A C 1
ATOM 989 O O . VAL A 1 124 ? -9.917 12.199 -27.827 1.00 52.56 124 VAL A O 1
ATOM 992 N N . ALA A 1 125 ? -11.909 12.168 -28.884 1.00 48.16 125 ALA A N 1
ATOM 993 C CA . ALA A 1 125 ? -11.915 13.581 -29.227 1.00 48.16 125 ALA A CA 1
ATOM 994 C C . ALA A 1 125 ? -12.075 14.358 -27.916 1.00 48.16 125 ALA A C 1
ATOM 996 O O . ALA A 1 125 ? -13.066 14.176 -27.209 1.00 48.16 125 ALA A O 1
ATOM 997 N N . GLU A 1 126 ? -11.056 15.132 -27.555 1.00 45.75 126 GLU A N 1
ATOM 998 C CA . GLU A 1 126 ? -11.152 16.111 -26.480 1.00 45.75 126 GLU A CA 1
ATOM 999 C C . GLU A 1 126 ? -12.144 17.188 -26.950 1.00 45.75 126 GLU A C 1
ATOM 1001 O O . GLU A 1 126 ? -12.015 17.703 -28.058 1.00 45.75 126 GLU A O 1
ATOM 1006 N N . ASP A 1 127 ? -13.185 17.462 -26.159 1.00 38.75 127 ASP A N 1
ATOM 1007 C CA . ASP A 1 127 ? -14.128 18.548 -26.431 1.00 38.75 127 ASP A CA 1
ATOM 1008 C C . ASP A 1 127 ? -13.364 19.888 -26.402 1.00 38.75 127 ASP A C 1
ATOM 1010 O O . ASP A 1 127 ? -12.933 20.357 -25.348 1.00 38.75 127 ASP A O 1
ATOM 1014 N N . ASP A 1 128 ? -13.200 20.505 -27.575 1.00 39.91 128 ASP A N 1
ATOM 1015 C CA . ASP A 1 128 ? -12.466 21.754 -27.841 1.00 39.91 128 ASP A CA 1
ATOM 1016 C C . ASP A 1 128 ? -13.123 23.035 -27.250 1.00 39.91 128 ASP A C 1
ATOM 1018 O O . ASP A 1 128 ? -12.953 24.127 -27.795 1.00 39.91 128 ASP A O 1
ATOM 1022 N N . GLU A 1 129 ? -13.872 22.967 -26.143 1.00 41.28 129 GLU A N 1
ATOM 1023 C CA . GLU A 1 129 ? -14.505 24.164 -25.545 1.00 41.28 129 GLU A CA 1
ATOM 1024 C C . GLU A 1 129 ? -13.680 24.850 -24.435 1.00 41.28 129 GLU A C 1
ATOM 1026 O O . GLU A 1 129 ? -13.935 26.012 -24.116 1.00 41.28 129 GLU A O 1
ATOM 1031 N N . GLU A 1 130 ? -12.637 24.217 -23.883 1.00 42.88 130 GLU A N 1
ATOM 1032 C CA . GLU A 1 130 ? -11.846 24.806 -22.778 1.00 42.88 130 GLU A CA 1
ATOM 1033 C C . GLU A 1 130 ? -10.594 25.597 -23.213 1.00 42.88 130 GLU A C 1
ATOM 1035 O O . GLU A 1 130 ? -9.893 26.171 -22.377 1.00 42.88 130 GLU A O 1
ATOM 1040 N N . THR A 1 131 ? -10.309 25.716 -24.513 1.00 39.34 131 THR A N 1
ATOM 1041 C CA . THR A 1 131 ? -9.102 26.414 -25.008 1.00 39.34 131 THR A CA 1
ATOM 1042 C C . THR A 1 131 ? -9.155 27.944 -24.909 1.00 39.34 131 THR A C 1
ATOM 1044 O O . THR A 1 131 ? -8.133 28.599 -25.112 1.00 39.34 131 THR A O 1
ATOM 1047 N N . ASN A 1 132 ? -10.294 28.546 -24.545 1.00 38.03 132 ASN A N 1
ATOM 1048 C CA . ASN A 1 132 ? -10.475 30.003 -24.618 1.00 38.03 132 ASN A CA 1
ATOM 1049 C C . ASN A 1 132 ? -10.240 30.778 -23.301 1.00 38.03 132 ASN A C 1
ATOM 1051 O O . ASN A 1 132 ? -10.479 31.981 -23.257 1.00 38.03 132 ASN A O 1
ATOM 1055 N N . VAL A 1 133 ? -9.767 30.128 -22.228 1.00 45.53 133 VAL A N 1
ATOM 1056 C CA . VAL A 1 133 ? -9.557 30.777 -20.909 1.00 45.53 133 VAL A CA 1
ATOM 1057 C C . VAL A 1 133 ? -8.094 30.943 -20.477 1.00 45.53 133 VAL A C 1
ATOM 1059 O O . VAL A 1 133 ? -7.842 31.539 -19.435 1.00 45.53 133 VAL A O 1
ATOM 1062 N N . VAL A 1 134 ? -7.108 30.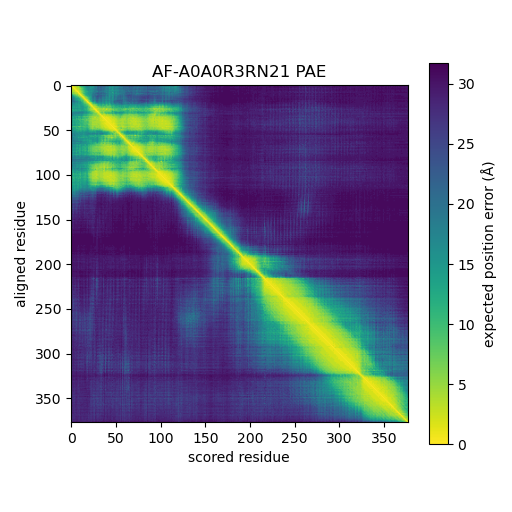494 -21.263 1.00 45.94 134 VAL A N 1
ATOM 1063 C CA . VAL A 1 134 ? -5.692 30.467 -20.815 1.00 45.94 134 VAL A CA 1
ATOM 1064 C C . VAL A 1 134 ? -4.815 31.557 -21.460 1.00 45.94 134 VAL A C 1
ATOM 1066 O O . VAL A 1 134 ? -3.621 31.638 -21.195 1.00 45.94 134 VAL A O 1
ATOM 1069 N N . ALA A 1 135 ? -5.384 32.448 -22.275 1.00 42.03 135 ALA A N 1
ATOM 1070 C CA . ALA A 1 135 ? -4.599 33.476 -22.965 1.00 42.03 135 ALA A CA 1
ATOM 1071 C C . ALA A 1 135 ? -4.193 34.684 -22.088 1.00 42.03 135 ALA A C 1
ATOM 1073 O O . ALA A 1 135 ? -3.332 35.447 -22.512 1.00 42.03 135 ALA A O 1
ATOM 1074 N N . ASP A 1 136 ? -4.761 34.863 -20.887 1.00 38.78 136 ASP A N 1
ATOM 1075 C CA . ASP A 1 136 ? -4.696 36.151 -20.164 1.00 38.78 136 ASP A CA 1
ATOM 1076 C C . ASP A 1 136 ? -3.906 36.132 -18.836 1.00 38.78 136 ASP A C 1
ATOM 1078 O O . ASP A 1 136 ? -4.101 36.987 -17.979 1.00 38.78 136 ASP A O 1
ATOM 1082 N N . GLN A 1 137 ? -3.013 35.153 -18.620 1.00 44.31 137 GLN A N 1
ATOM 1083 C CA . GLN A 1 137 ? -2.195 35.077 -17.388 1.00 44.31 137 GLN A CA 1
ATOM 1084 C C . GLN A 1 137 ? -0.704 34.773 -17.619 1.00 44.31 137 GLN A C 1
ATOM 1086 O O . GLN A 1 137 ? -0.047 34.174 -16.772 1.00 44.31 137 GLN A O 1
ATOM 1091 N N . SER A 1 138 ? -0.135 35.190 -18.752 1.00 40.59 138 SER A N 1
ATOM 1092 C CA . SER A 1 138 ? 1.327 35.204 -18.935 1.00 40.59 138 SER A CA 1
ATOM 1093 C C . SER A 1 138 ? 1.897 36.601 -18.681 1.00 40.59 138 SER A C 1
ATOM 1095 O O . SER A 1 138 ? 2.326 37.282 -19.608 1.00 40.59 138 SER A O 1
ATOM 1097 N N . GLU A 1 139 ? 1.917 37.024 -17.415 1.00 41.91 139 GLU A N 1
ATOM 1098 C CA . GLU A 1 139 ? 2.837 38.068 -16.951 1.00 41.91 139 GLU A CA 1
ATOM 1099 C C . GLU A 1 139 ? 4.128 37.382 -16.479 1.00 41.91 139 GLU A C 1
ATOM 1101 O O . GLU A 1 139 ? 4.163 36.674 -15.475 1.00 41.91 139 GLU A O 1
ATOM 1106 N N . ILE A 1 140 ? 5.183 37.538 -17.276 1.00 37.34 140 ILE A N 1
ATOM 1107 C CA . ILE A 1 140 ? 6.529 37.028 -17.018 1.00 37.34 140 ILE A CA 1
ATOM 1108 C C . ILE A 1 140 ? 7.220 38.038 -16.095 1.00 37.34 140 ILE A C 1
ATOM 1110 O O . ILE A 1 140 ? 7.596 39.121 -16.539 1.00 37.34 140 ILE A O 1
ATOM 1114 N N . ILE A 1 141 ? 7.388 37.697 -14.816 1.00 36.31 141 ILE A N 1
ATOM 1115 C CA . ILE A 1 141 ? 8.292 38.423 -13.916 1.00 36.31 141 ILE A CA 1
ATOM 1116 C C . ILE A 1 141 ? 9.708 37.929 -14.222 1.00 36.31 141 ILE A C 1
ATOM 1118 O O . ILE A 1 141 ? 10.060 36.785 -13.943 1.00 36.31 141 ILE A O 1
ATOM 1122 N N . ALA A 1 142 ? 10.489 38.790 -14.869 1.00 48.97 142 ALA A N 1
ATOM 1123 C CA . ALA A 1 142 ? 11.922 38.629 -15.044 1.00 48.97 142 ALA A CA 1
ATOM 1124 C C . ALA A 1 142 ? 12.622 38.985 -13.724 1.00 48.97 142 ALA A C 1
ATOM 1126 O O . ALA A 1 142 ? 12.868 40.159 -13.455 1.00 48.97 142 ALA A O 1
ATOM 1127 N N . GLU A 1 143 ? 12.925 37.978 -12.909 1.00 39.50 143 GLU A N 1
ATOM 1128 C CA . GLU A 1 143 ? 13.880 38.090 -11.806 1.00 39.50 143 GLU A CA 1
ATOM 1129 C C . GLU A 1 143 ? 15.186 37.392 -12.211 1.00 39.50 143 GLU A C 1
ATOM 1131 O O . GLU A 1 143 ? 15.243 36.178 -12.381 1.00 39.50 143 GLU A O 1
ATOM 1136 N N . GLU A 1 144 ? 16.176 38.246 -12.480 1.00 42.00 144 GLU A N 1
ATOM 1137 C CA . GLU A 1 144 ? 17.584 38.133 -12.080 1.00 42.00 144 GLU A CA 1
ATOM 1138 C C . GLU A 1 144 ? 18.298 36.799 -12.369 1.00 42.00 144 GLU A C 1
ATOM 1140 O O . GLU A 1 144 ? 18.265 35.831 -11.617 1.00 42.00 144 GLU A O 1
ATOM 1145 N N . PHE A 1 145 ? 18.987 36.791 -13.510 1.00 36.72 145 PHE A N 1
ATOM 1146 C CA . PHE A 1 145 ? 20.016 35.827 -13.871 1.00 36.72 145 PHE A CA 1
ATOM 1147 C C . PHE A 1 145 ? 21.295 36.213 -13.105 1.00 36.72 145 PHE A C 1
ATOM 1149 O O . PHE A 1 145 ? 21.930 37.206 -13.453 1.00 36.72 145 PHE A O 1
ATOM 1156 N N . ASP A 1 146 ? 21.632 35.476 -12.044 1.00 38.19 146 ASP A N 1
ATOM 1157 C CA . ASP A 1 146 ? 22.897 35.625 -11.315 1.00 38.19 146 ASP A CA 1
ATOM 1158 C C . ASP A 1 146 ? 24.077 35.248 -12.234 1.00 38.19 146 ASP A C 1
ATOM 1160 O O . ASP A 1 146 ? 24.208 34.109 -12.681 1.00 38.19 146 ASP A O 1
ATOM 1164 N N . GLU A 1 147 ? 24.934 36.228 -12.531 1.00 46.66 147 GLU A N 1
ATOM 1165 C CA . GLU A 1 147 ? 26.100 36.145 -13.428 1.00 46.66 147 GLU A CA 1
ATOM 1166 C C . GLU A 1 147 ? 27.412 35.725 -12.726 1.00 46.66 147 GLU A C 1
ATOM 1168 O O . GLU A 1 147 ? 28.492 36.000 -13.238 1.00 46.66 147 GLU A O 1
ATOM 1173 N N . ASP A 1 148 ? 27.363 35.014 -11.597 1.00 41.72 148 ASP A N 1
ATOM 1174 C CA . ASP A 1 148 ? 28.570 34.603 -10.858 1.00 41.72 148 ASP A CA 1
ATOM 1175 C C . ASP A 1 148 ? 28.615 33.085 -10.588 1.00 41.72 148 ASP A C 1
ATOM 1177 O 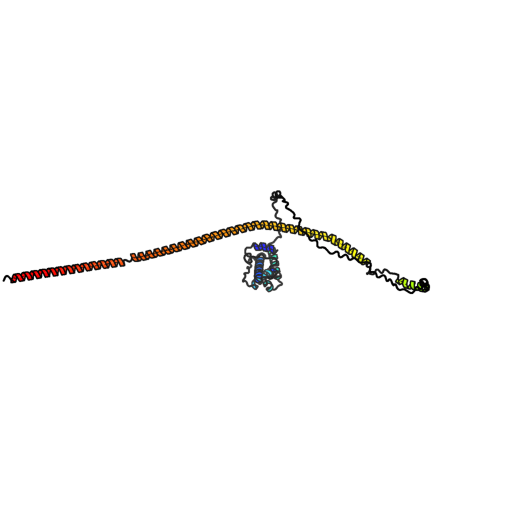O . ASP A 1 148 ? 28.581 32.627 -9.447 1.00 41.72 148 ASP A O 1
ATOM 1181 N N . GLU A 1 149 ? 28.767 32.280 -11.644 1.00 38.38 149 GLU A N 1
ATOM 1182 C CA . GLU A 1 149 ? 29.339 30.930 -11.528 1.00 38.38 149 GLU A CA 1
ATOM 1183 C C . GLU A 1 149 ? 30.630 30.828 -12.350 1.00 38.38 149 GLU A C 1
ATOM 1185 O O . GLU A 1 149 ? 30.664 30.630 -13.564 1.00 38.38 149 GLU A O 1
ATOM 1190 N N . GLN A 1 150 ? 31.723 31.006 -11.615 1.00 40.56 150 GLN A N 1
ATOM 1191 C CA . GLN A 1 150 ? 33.114 30.840 -11.998 1.00 40.56 150 GLN A CA 1
ATOM 1192 C C . GLN A 1 150 ? 33.371 29.428 -12.561 1.00 40.56 150 GLN A C 1
ATOM 1194 O O . GLN A 1 150 ? 33.452 28.451 -11.820 1.00 40.56 150 GLN A O 1
ATOM 1199 N N . ILE A 1 151 ? 33.526 29.319 -13.884 1.00 36.81 151 ILE A N 1
ATOM 1200 C CA . ILE A 1 151 ? 34.042 28.113 -14.543 1.00 36.81 151 ILE A CA 1
ATOM 1201 C C . ILE A 1 151 ? 35.573 28.193 -14.528 1.00 36.81 151 ILE A C 1
ATOM 1203 O O . ILE A 1 151 ? 36.172 28.938 -15.304 1.00 36.81 151 ILE A O 1
ATOM 1207 N N . ASP A 1 152 ? 36.199 27.416 -13.644 1.00 36.34 152 ASP A N 1
ATOM 1208 C CA . ASP A 1 152 ? 37.639 27.149 -13.667 1.00 36.34 152 ASP A CA 1
ATOM 1209 C C . ASP A 1 152 ? 38.000 26.411 -14.965 1.00 36.34 152 ASP A C 1
ATOM 1211 O O . ASP A 1 152 ? 37.712 25.224 -15.148 1.00 36.34 152 ASP A O 1
ATOM 1215 N N . VAL A 1 153 ? 38.638 27.130 -15.887 1.00 40.47 153 VAL A N 1
ATOM 1216 C CA . VAL A 1 153 ? 39.247 26.552 -17.085 1.00 40.47 153 VAL A CA 1
ATOM 1217 C C . VAL A 1 153 ? 40.598 25.978 -16.666 1.00 40.47 153 VAL A C 1
ATOM 1219 O O . VAL A 1 153 ? 41.555 26.716 -16.447 1.00 40.47 153 VAL A O 1
ATOM 1222 N N . ALA A 1 154 ? 40.664 24.659 -16.505 1.00 40.25 154 ALA A N 1
ATOM 1223 C CA . ALA A 1 154 ? 41.926 23.955 -16.328 1.00 40.25 154 ALA A CA 1
ATOM 1224 C C . ALA A 1 154 ? 42.796 24.123 -17.587 1.00 40.25 154 ALA A C 1
ATOM 1226 O O . ALA A 1 154 ? 42.328 23.909 -18.706 1.00 40.25 154 ALA A O 1
ATOM 1227 N N . GLU A 1 155 ? 44.050 24.520 -17.371 1.00 42.91 155 GLU A N 1
ATOM 1228 C CA . GLU A 1 155 ? 45.127 24.560 -18.360 1.00 42.91 155 GLU A CA 1
ATOM 1229 C C . GLU A 1 155 ? 45.305 23.166 -18.985 1.00 42.91 155 GLU A C 1
ATOM 1231 O O . GLU A 1 155 ? 45.611 22.206 -18.275 1.00 42.91 155 GLU A O 1
ATOM 1236 N N . ASP A 1 156 ? 45.093 23.051 -20.300 1.00 37.78 156 ASP A N 1
ATOM 1237 C CA . ASP A 1 156 ? 45.494 21.873 -21.072 1.00 37.78 156 ASP A CA 1
ATOM 1238 C C . ASP A 1 156 ? 46.854 22.155 -21.717 1.00 37.78 156 ASP A C 1
ATOM 1240 O O . ASP A 1 156 ? 47.081 23.199 -22.330 1.00 37.78 156 ASP A O 1
ATOM 1244 N N . ASP A 1 157 ? 47.761 21.223 -21.469 1.00 39.50 157 ASP A N 1
ATOM 1245 C CA . ASP A 1 157 ? 49.202 21.259 -21.670 1.00 39.50 157 ASP A CA 1
ATOM 1246 C C . ASP A 1 157 ? 49.532 21.125 -23.167 1.00 39.50 157 ASP A C 1
ATOM 1248 O O . ASP A 1 157 ? 49.387 20.057 -23.773 1.00 39.50 157 ASP A O 1
ATOM 1252 N N . ASP A 1 158 ? 49.972 22.231 -23.771 1.00 41.19 158 ASP A N 1
ATOM 1253 C CA . ASP A 1 158 ? 50.482 22.304 -25.141 1.00 41.19 158 ASP A CA 1
ATOM 1254 C C . ASP A 1 158 ? 51.771 21.471 -25.282 1.00 41.19 158 ASP A C 1
ATOM 1256 O O . ASP A 1 158 ? 52.895 21.969 -25.206 1.00 41.19 158 ASP A O 1
ATOM 1260 N N . ASN A 1 159 ? 51.623 20.174 -25.557 1.00 44.75 159 ASN A N 1
ATOM 1261 C CA . ASN A 1 159 ? 52.728 19.305 -25.962 1.00 44.75 159 ASN A CA 1
ATOM 1262 C C . ASN A 1 159 ? 53.110 19.561 -27.436 1.00 44.75 159 ASN A C 1
ATOM 1264 O O . ASN A 1 159 ? 52.861 18.757 -28.342 1.00 44.75 159 ASN A O 1
ATOM 1268 N N . GLU A 1 160 ? 53.744 20.708 -27.677 1.00 41.75 160 GLU A N 1
ATOM 1269 C CA . GLU A 1 160 ? 54.417 21.050 -28.927 1.00 41.75 160 GLU A CA 1
ATOM 1270 C C . GLU A 1 160 ? 55.719 20.231 -29.044 1.00 41.75 160 GLU A C 1
ATOM 1272 O O . GLU A 1 160 ? 56.751 20.540 -28.449 1.00 41.75 160 GLU A O 1
ATOM 1277 N N . ILE A 1 161 ? 55.695 19.142 -29.820 1.00 42.62 161 ILE A N 1
ATOM 1278 C CA . ILE A 1 161 ? 56.912 18.400 -30.185 1.00 42.62 161 ILE A CA 1
ATOM 1279 C C . ILE A 1 161 ? 57.686 19.234 -31.213 1.00 42.62 161 ILE A C 1
ATOM 1281 O O . ILE A 1 161 ? 57.546 19.075 -32.428 1.00 42.62 161 ILE A O 1
ATOM 1285 N N . VAL A 1 162 ? 58.533 20.125 -30.707 1.00 43.41 162 VAL A N 1
ATOM 1286 C CA . VAL A 1 162 ? 59.533 20.857 -31.484 1.00 43.41 162 VAL A CA 1
ATOM 1287 C C . VAL A 1 162 ? 60.676 19.888 -31.825 1.00 43.41 162 VAL A C 1
ATOM 1289 O O . VAL A 1 162 ? 61.554 19.618 -31.007 1.00 43.41 162 VAL A O 1
ATOM 1292 N N . MET A 1 163 ? 60.675 19.306 -33.029 1.00 42.62 163 MET A N 1
ATOM 1293 C CA . MET A 1 163 ? 61.850 18.586 -33.541 1.00 42.62 163 MET A CA 1
ATOM 1294 C C . MET A 1 163 ? 62.945 19.594 -33.914 1.00 42.62 163 MET A C 1
ATOM 1296 O O . MET A 1 163 ? 62.914 20.210 -34.979 1.00 42.62 163 MET A O 1
ATOM 1300 N N . ASP A 1 164 ? 63.923 19.745 -33.021 1.00 41.75 164 ASP A N 1
ATOM 1301 C CA . ASP A 1 164 ? 65.118 20.570 -33.196 1.00 41.75 164 ASP A CA 1
ATOM 1302 C C . ASP A 1 164 ? 66.040 19.989 -34.289 1.00 41.75 164 ASP A C 1
ATOM 1304 O O . ASP A 1 164 ? 66.801 19.036 -34.093 1.00 41.75 164 ASP A O 1
ATOM 1308 N N . LEU A 1 165 ? 65.962 20.572 -35.487 1.00 46.53 165 LEU A N 1
ATOM 1309 C CA . LEU A 1 165 ? 66.729 20.206 -36.680 1.00 46.53 165 LEU A CA 1
ATOM 1310 C C . LEU A 1 165 ? 68.173 20.757 -36.628 1.00 46.53 165 LEU A C 1
ATOM 1312 O O . LEU A 1 165 ? 68.644 21.386 -37.577 1.00 46.53 165 LEU A O 1
ATOM 1316 N N . LYS A 1 166 ? 68.883 20.567 -35.508 1.00 49.03 166 LYS A N 1
ATOM 1317 C CA . LYS A 1 166 ? 70.295 20.978 -35.344 1.00 49.03 166 LYS A CA 1
ATOM 1318 C C . LYS A 1 166 ? 71.231 19.913 -34.783 1.00 49.03 166 LYS A C 1
ATOM 1320 O O . LYS A 1 166 ? 72.434 20.154 -34.716 1.00 49.03 166 LYS A O 1
ATOM 1325 N N . VAL A 1 167 ? 70.743 18.709 -34.496 1.00 47.22 167 VAL A N 1
ATOM 1326 C CA . VAL A 1 167 ? 71.605 17.572 -34.136 1.00 47.22 167 VAL A CA 1
ATOM 1327 C C . VAL A 1 167 ? 71.748 16.633 -35.330 1.00 47.22 167 VAL A C 1
ATOM 1329 O O . VAL A 1 167 ? 71.333 15.480 -35.310 1.00 47.22 167 VAL A O 1
ATOM 1332 N N . MET A 1 168 ? 72.352 17.140 -36.405 1.00 36.28 168 MET A N 1
ATOM 1333 C CA . MET A 1 168 ? 73.000 16.274 -37.386 1.00 36.28 168 MET A CA 1
ATOM 1334 C C . MET A 1 168 ? 74.510 16.362 -37.130 1.00 36.28 168 MET A C 1
ATOM 1336 O O . MET A 1 168 ? 75.067 17.459 -37.236 1.00 36.28 168 MET A O 1
ATOM 1340 N N . PRO A 1 169 ? 75.200 15.263 -36.772 1.00 40.03 169 PRO A N 1
ATOM 1341 C CA . PRO A 1 169 ? 76.647 15.279 -36.639 1.00 40.03 169 PRO A CA 1
ATOM 1342 C C . PRO A 1 169 ? 77.237 15.470 -38.035 1.00 40.03 169 PRO A C 1
ATOM 1344 O O . PRO A 1 169 ? 77.278 14.550 -38.847 1.00 40.03 169 PRO A O 1
ATOM 1347 N N . SER A 1 170 ? 77.668 16.692 -38.334 1.00 37.53 170 SER A N 1
ATOM 1348 C CA . SER A 1 170 ? 78.604 16.939 -39.423 1.00 37.53 170 SER A CA 1
ATOM 1349 C C . SER A 1 170 ? 79.942 16.322 -39.006 1.00 37.53 170 SER A C 1
ATOM 1351 O O . SER A 1 170 ? 80.493 16.750 -37.986 1.00 37.53 170 SER A O 1
ATOM 1353 N N . PRO A 1 171 ? 80.492 15.333 -39.733 1.00 40.81 171 PRO A N 1
ATOM 1354 C CA . PRO A 1 171 ? 81.835 14.859 -39.460 1.00 40.81 171 PRO A CA 1
ATOM 1355 C C . PRO A 1 171 ? 82.811 15.915 -39.982 1.00 40.81 171 PRO A C 1
ATOM 1357 O O . PRO A 1 171 ? 83.330 15.832 -41.093 1.00 40.81 171 PRO A O 1
ATOM 1360 N N . ARG A 1 172 ? 83.062 16.941 -39.166 1.00 39.72 172 ARG A N 1
ATOM 1361 C CA . ARG A 1 172 ? 84.307 17.699 -39.245 1.00 39.72 172 ARG A CA 1
ATOM 1362 C C . ARG A 1 172 ? 85.401 16.808 -38.675 1.00 39.72 172 ARG A C 1
ATOM 1364 O O . ARG A 1 172 ? 85.648 16.809 -37.475 1.00 39.72 172 ARG A O 1
ATOM 1371 N N . ILE A 1 173 ? 86.043 16.047 -39.554 1.00 44.41 173 ILE A N 1
ATOM 1372 C CA . ILE A 1 173 ? 87.382 15.534 -39.290 1.00 44.41 173 ILE A CA 1
ATOM 1373 C C . ILE A 1 173 ? 88.325 16.717 -39.507 1.00 44.41 173 ILE A C 1
ATOM 1375 O O . ILE A 1 173 ? 88.710 17.042 -40.627 1.00 44.41 173 ILE A O 1
ATOM 1379 N N . THR A 1 174 ? 88.629 17.413 -38.419 1.00 44.31 174 THR A N 1
ATOM 1380 C CA . THR A 1 174 ? 89.915 18.082 -38.271 1.00 44.31 174 THR A CA 1
ATOM 1381 C C . THR A 1 174 ? 90.912 17.004 -37.885 1.00 44.31 174 THR A C 1
ATOM 1383 O O . THR A 1 174 ? 90.930 16.596 -36.730 1.00 44.31 174 THR A O 1
ATOM 1386 N N . ASP A 1 175 ? 91.706 16.538 -38.841 1.00 38.69 175 ASP A N 1
ATOM 1387 C CA . ASP A 1 175 ? 93.060 16.110 -38.529 1.00 38.69 175 ASP A CA 1
ATOM 1388 C C . ASP A 1 175 ? 93.981 16.383 -39.713 1.00 38.69 175 ASP A C 1
ATOM 1390 O O . ASP A 1 175 ? 93.696 16.112 -40.879 1.00 38.69 175 ASP A O 1
ATOM 1394 N N . ASP A 1 176 ? 95.059 17.043 -39.339 1.00 43.97 176 ASP A N 1
ATOM 1395 C CA . ASP A 1 176 ? 96.087 17.652 -40.149 1.00 43.97 176 ASP A CA 1
ATOM 1396 C C . ASP A 1 176 ? 97.069 16.578 -40.659 1.00 43.97 176 ASP A C 1
ATOM 1398 O O . ASP A 1 176 ? 97.262 15.550 -40.006 1.00 43.97 176 ASP A O 1
ATOM 1402 N N . LYS A 1 177 ? 97.775 16.878 -41.760 1.00 47.53 177 LYS A N 1
ATOM 1403 C CA . LYS A 1 177 ? 98.881 16.096 -42.380 1.00 47.53 177 LYS A CA 1
ATOM 1404 C C . LYS A 1 177 ? 98.513 14.979 -43.374 1.00 47.53 177 LYS A C 1
ATOM 1406 O O . LYS A 1 177 ? 98.806 13.808 -43.159 1.00 47.53 177 LYS A O 1
ATOM 1411 N N . ASN A 1 178 ? 98.017 15.373 -44.546 1.00 44.12 178 ASN A N 1
ATOM 1412 C CA . ASN A 1 178 ? 98.528 14.885 -45.839 1.00 44.12 178 ASN A CA 1
ATOM 1413 C C . ASN A 1 178 ? 97.896 15.701 -46.973 1.00 44.12 178 ASN A C 1
ATOM 1415 O O . ASN A 1 178 ? 96.978 15.261 -47.660 1.00 44.12 178 ASN A O 1
ATOM 1419 N N . GLN A 1 179 ? 98.402 16.915 -47.187 1.00 48.72 179 GLN A N 1
ATOM 1420 C CA . GLN A 1 179 ? 98.198 17.605 -48.458 1.00 48.72 179 GLN A CA 1
ATOM 1421 C C . GLN A 1 179 ? 99.100 16.939 -49.504 1.00 48.72 179 GLN A C 1
ATOM 1423 O O . GLN A 1 179 ? 100.160 17.451 -49.855 1.00 48.72 179 GLN A O 1
ATOM 1428 N N . GLN A 1 180 ? 98.698 15.762 -49.987 1.00 54.81 180 GLN A N 1
ATOM 1429 C CA . GLN A 1 180 ? 99.029 15.432 -51.366 1.00 54.81 180 GLN A CA 1
ATOM 1430 C C . GLN A 1 180 ? 98.200 16.377 -52.243 1.00 54.81 180 GLN A C 1
ATOM 1432 O O . GLN A 1 180 ? 97.022 16.586 -51.938 1.00 54.81 180 GLN A O 1
ATOM 1437 N N . PRO A 1 181 ? 98.788 17.008 -53.273 1.00 50.62 181 PRO A N 1
ATOM 1438 C CA . PRO A 1 181 ? 98.041 17.914 -54.129 1.00 50.62 181 PRO A CA 1
ATOM 1439 C C . PRO A 1 181 ? 96.815 17.175 -54.679 1.00 50.62 181 PRO A C 1
ATOM 1441 O O . PRO A 1 181 ? 96.940 16.084 -55.239 1.00 50.62 181 PRO A O 1
ATOM 1444 N N . LEU A 1 182 ? 95.633 17.776 -54.502 1.00 53.56 182 LEU A N 1
ATOM 1445 C CA . LEU A 1 182 ? 94.344 17.304 -55.030 1.00 53.56 182 LEU A CA 1
ATOM 1446 C C . LEU A 1 182 ? 94.394 17.034 -56.549 1.00 53.56 182 LEU A C 1
ATOM 1448 O O . LEU A 1 182 ? 93.580 16.274 -57.069 1.00 53.56 182 LEU A O 1
ATOM 1452 N N . ASP A 1 183 ? 95.408 17.560 -57.238 1.00 53.34 183 ASP A N 1
ATOM 1453 C CA . ASP A 1 183 ? 95.719 17.297 -58.644 1.00 53.34 183 ASP A CA 1
ATOM 1454 C C . ASP A 1 183 ? 96.108 15.835 -58.933 1.00 53.34 183 ASP A C 1
ATOM 1456 O O . ASP A 1 183 ? 95.925 15.363 -60.053 1.00 53.34 183 ASP A O 1
ATOM 1460 N N . SER A 1 184 ? 96.572 15.066 -57.938 1.00 53.28 184 SER A N 1
ATOM 1461 C CA . SER A 1 184 ? 96.856 13.631 -58.120 1.00 53.28 184 SER A CA 1
ATOM 1462 C C . SER A 1 184 ? 95.600 12.747 -58.059 1.00 53.28 184 SER A C 1
ATOM 1464 O O . SER A 1 184 ? 95.669 11.587 -58.460 1.00 53.28 184 SER A O 1
ATOM 1466 N N . ILE A 1 185 ? 94.467 13.264 -57.564 1.00 55.59 185 ILE A N 1
ATOM 1467 C CA . ILE A 1 185 ? 93.171 12.555 -57.509 1.00 55.59 185 ILE A CA 1
ATOM 1468 C C . ILE A 1 185 ? 92.300 12.912 -58.732 1.00 55.59 185 ILE A C 1
ATOM 1470 O O . ILE A 1 185 ? 91.390 12.169 -59.093 1.00 55.59 185 ILE A O 1
ATOM 1474 N N . LEU A 1 186 ? 92.615 14.016 -59.418 1.00 56.00 186 LEU A N 1
ATOM 1475 C CA . LEU A 1 186 ? 91.931 14.487 -60.628 1.00 56.00 186 LEU A CA 1
ATOM 1476 C C . LEU A 1 186 ? 92.357 13.769 -61.916 1.00 56.00 186 LEU A C 1
ATOM 1478 O O . LEU A 1 186 ? 91.654 13.854 -62.922 1.00 56.00 186 LEU A O 1
ATOM 1482 N N . HIS A 1 187 ? 93.463 13.025 -61.899 1.00 50.84 187 HIS A N 1
ATOM 1483 C CA . HIS A 1 187 ? 93.814 12.136 -62.999 1.00 50.84 187 HIS A CA 1
ATOM 1484 C C . HIS A 1 187 ? 93.354 10.718 -62.686 1.00 50.84 187 HIS A C 1
ATOM 1486 O O . HIS A 1 187 ? 94.056 9.910 -62.080 1.00 50.84 187 HIS A O 1
ATOM 1492 N N . SER A 1 188 ? 92.141 10.419 -63.139 1.00 54.00 188 SER A N 1
ATOM 1493 C CA . SER A 1 188 ? 91.618 9.068 -63.253 1.00 54.00 188 SER A CA 1
ATOM 1494 C C . SER A 1 188 ? 92.561 8.237 -64.131 1.00 54.00 188 SER A C 1
ATOM 1496 O O . SER A 1 188 ? 92.467 8.273 -65.355 1.00 54.00 188 SER A O 1
ATOM 1498 N N . ASN A 1 189 ? 93.471 7.466 -63.532 1.00 57.97 189 ASN A N 1
ATOM 1499 C CA . ASN A 1 189 ? 94.253 6.452 -64.253 1.00 57.97 189 ASN A CA 1
ATOM 1500 C C . ASN A 1 189 ? 93.401 5.191 -64.509 1.00 57.97 189 ASN A C 1
ATOM 1502 O O . ASN A 1 189 ? 93.842 4.055 -64.345 1.00 57.97 189 ASN A O 1
ATOM 1506 N N . THR A 1 190 ? 92.123 5.408 -64.816 1.00 61.59 190 THR A N 1
ATOM 1507 C CA . THR A 1 190 ? 91.117 4.384 -65.059 1.00 61.59 190 THR A CA 1
ATOM 1508 C C . THR A 1 190 ? 90.956 4.257 -66.565 1.00 61.59 190 THR A C 1
ATOM 1510 O O . THR A 1 190 ? 90.560 5.201 -67.245 1.00 61.59 190 THR A O 1
ATOM 1513 N N . ASP A 1 191 ? 91.312 3.085 -67.088 1.00 70.81 191 ASP A N 1
ATOM 1514 C CA . ASP A 1 191 ? 91.179 2.747 -68.500 1.00 70.81 191 ASP A CA 1
ATOM 1515 C C . ASP A 1 191 ? 89.720 2.924 -68.951 1.00 70.81 191 ASP A C 1
ATOM 1517 O O . ASP A 1 191 ? 88.799 2.396 -68.318 1.00 70.81 191 ASP A O 1
ATOM 1521 N N . VAL A 1 192 ? 89.506 3.658 -70.047 1.00 73.69 192 VAL A N 1
ATOM 1522 C CA . VAL A 1 192 ? 88.176 4.001 -70.581 1.00 73.69 192 VAL A CA 1
ATOM 1523 C C . VAL A 1 192 ? 87.345 2.740 -70.824 1.00 73.69 192 VAL A C 1
ATOM 1525 O O . VAL A 1 192 ? 86.134 2.742 -70.602 1.00 73.69 192 VAL A O 1
ATOM 1528 N N . ASN A 1 193 ? 87.994 1.639 -71.211 1.00 74.50 193 ASN A N 1
ATOM 1529 C CA . ASN A 1 193 ? 87.321 0.362 -71.431 1.00 74.50 193 ASN A CA 1
ATOM 1530 C C . ASN A 1 193 ? 86.893 -0.304 -70.117 1.00 74.50 193 ASN A C 1
ATOM 1532 O O . ASN A 1 193 ? 85.778 -0.814 -70.033 1.00 74.50 193 ASN A O 1
ATOM 1536 N N . SER A 1 194 ? 87.730 -0.250 -69.076 1.00 76.06 194 SER A N 1
ATOM 1537 C CA . SER A 1 194 ? 87.388 -0.753 -67.737 1.00 76.06 194 SER A CA 1
ATOM 1538 C C . SER A 1 194 ? 86.228 0.022 -67.107 1.00 76.06 194 SER A C 1
ATOM 1540 O O . SER A 1 194 ? 85.314 -0.579 -66.547 1.00 76.06 194 SER A O 1
ATOM 1542 N N . TRP A 1 195 ? 86.204 1.346 -67.287 1.00 80.69 195 TRP A N 1
ATOM 1543 C CA . TRP A 1 195 ? 85.112 2.193 -66.817 1.00 80.69 195 TRP A CA 1
ATOM 1544 C C . TRP A 1 195 ? 83.827 1.932 -67.601 1.00 80.69 195 TRP A C 1
ATOM 1546 O O . TRP A 1 195 ? 82.757 1.818 -67.013 1.00 80.69 195 TRP A O 1
ATOM 1556 N N . LYS A 1 196 ? 83.922 1.765 -68.924 1.00 81.44 196 LYS A N 1
ATOM 1557 C CA . LYS A 1 196 ? 82.760 1.452 -69.760 1.00 81.44 196 LYS A CA 1
ATOM 1558 C C . LYS A 1 196 ? 82.159 0.085 -69.422 1.00 81.44 196 LYS A C 1
ATOM 1560 O O . LYS A 1 196 ? 80.941 -0.019 -69.342 1.00 81.44 196 LYS A O 1
ATOM 1565 N N . LEU A 1 197 ? 82.987 -0.928 -69.163 1.00 82.38 197 LEU A N 1
ATOM 1566 C CA . LEU A 1 197 ? 82.524 -2.242 -68.701 1.00 82.38 197 LEU A CA 1
ATOM 1567 C C . LEU A 1 197 ? 81.863 -2.165 -67.321 1.00 82.38 197 LEU A C 1
ATOM 1569 O O . LEU A 1 197 ? 80.862 -2.837 -67.081 1.00 82.38 197 LEU A O 1
ATOM 1573 N N . GLU A 1 198 ? 82.379 -1.321 -66.429 1.00 81.06 198 GLU A N 1
ATOM 1574 C CA . GLU A 1 198 ? 81.766 -1.073 -65.125 1.00 81.06 198 GLU A CA 1
ATOM 1575 C C . GLU A 1 198 ? 80.407 -0.378 -65.258 1.00 81.06 198 GLU A C 1
ATOM 1577 O O . GLU A 1 198 ? 79.431 -0.775 -64.625 1.00 81.06 198 GLU A O 1
ATOM 1582 N N . VAL A 1 199 ? 80.316 0.616 -66.141 1.00 83.00 199 VAL A N 1
ATOM 1583 C CA . VAL A 1 199 ? 79.066 1.311 -66.453 1.00 83.00 199 VAL A CA 1
ATOM 1584 C C . VAL A 1 199 ? 78.067 0.359 -67.104 1.00 83.00 199 VAL A C 1
ATOM 1586 O O . VAL A 1 199 ? 76.912 0.359 -66.705 1.00 83.00 199 VAL A O 1
ATOM 1589 N N . GLU A 1 200 ? 78.477 -0.497 -68.040 1.00 82.06 200 GLU A N 1
ATOM 1590 C CA . GLU A 1 200 ? 77.595 -1.504 -68.650 1.00 82.06 200 GLU A CA 1
ATOM 1591 C C . GLU A 1 200 ? 77.152 -2.577 -67.644 1.00 82.06 200 GLU A C 1
ATOM 1593 O O . GLU A 1 200 ? 76.019 -3.056 -67.718 1.00 82.06 200 GLU A O 1
ATOM 1598 N N . ARG A 1 201 ? 77.990 -2.903 -66.652 1.00 84.69 201 ARG A N 1
ATOM 1599 C CA . ARG A 1 201 ? 77.645 -3.807 -65.545 1.00 84.69 201 ARG A CA 1
ATOM 1600 C C . ARG A 1 201 ? 76.663 -3.181 -64.554 1.00 84.69 201 ARG A C 1
ATOM 1602 O O . ARG A 1 201 ? 75.752 -3.860 -64.080 1.00 84.69 201 ARG A O 1
ATOM 1609 N N . VAL A 1 202 ? 76.839 -1.906 -64.214 1.00 80.56 202 VAL A N 1
ATOM 1610 C CA . VAL A 1 202 ? 76.034 -1.204 -63.197 1.00 80.56 202 VAL A CA 1
ATOM 1611 C C . VAL A 1 202 ? 74.785 -0.549 -63.804 1.00 80.56 202 VAL A C 1
ATOM 1613 O O . VAL A 1 202 ? 73.785 -0.394 -63.111 1.00 80.56 202 VAL A O 1
ATOM 1616 N N . ALA A 1 203 ? 74.763 -0.256 -65.105 1.00 76.94 203 ALA A N 1
ATOM 1617 C CA . ALA A 1 203 ? 73.603 0.274 -65.826 1.00 76.94 203 ALA A CA 1
ATOM 1618 C C . ALA A 1 203 ? 72.308 -0.544 -65.639 1.00 76.94 203 ALA A C 1
ATOM 1620 O O . ALA A 1 203 ? 71.277 0.069 -65.358 1.00 76.94 203 ALA A O 1
ATOM 1621 N N . PRO A 1 204 ? 72.299 -1.890 -65.729 1.00 74.75 204 PRO A N 1
ATOM 1622 C CA . PRO A 1 204 ? 71.098 -2.671 -65.437 1.00 74.75 204 PRO A CA 1
ATOM 1623 C C . PRO A 1 204 ? 70.714 -2.654 -63.949 1.00 74.75 204 PRO A C 1
ATOM 1625 O O . PRO A 1 204 ? 69.537 -2.797 -63.648 1.00 74.75 204 PRO A O 1
ATOM 1628 N N . HIS A 1 205 ? 71.661 -2.420 -63.033 1.00 66.31 205 HIS A N 1
ATOM 1629 C CA . HIS A 1 205 ? 71.397 -2.279 -61.593 1.00 66.31 205 HIS A CA 1
ATOM 1630 C C . HIS A 1 205 ? 70.897 -0.871 -61.209 1.00 66.31 205 HIS A C 1
ATOM 1632 O O . HIS A 1 205 ? 70.211 -0.710 -60.205 1.00 66.31 205 HIS A O 1
ATOM 1638 N N . LEU A 1 206 ? 71.220 0.148 -62.013 1.00 66.75 206 LEU A N 1
ATOM 1639 C CA . LEU A 1 206 ? 70.715 1.524 -61.896 1.00 66.75 206 LEU A CA 1
ATOM 1640 C C . LEU A 1 206 ? 69.411 1.746 -62.656 1.00 66.75 206 LEU A C 1
ATOM 1642 O O . LEU A 1 206 ? 68.742 2.763 -62.459 1.00 66.75 206 LEU A O 1
ATOM 1646 N N . LYS A 1 207 ? 69.040 0.811 -63.533 1.00 65.25 207 LYS A N 1
ATOM 1647 C CA . LYS A 1 207 ? 67.715 0.765 -64.131 1.00 65.25 207 LYS A CA 1
ATOM 1648 C C . LYS A 1 207 ? 66.742 0.359 -63.031 1.00 65.25 207 LYS A C 1
ATOM 1650 O O . LYS A 1 207 ? 66.379 -0.803 -62.908 1.00 65.25 207 LYS A O 1
ATOM 1655 N N . VAL A 1 208 ? 66.352 1.344 -62.224 1.00 62.56 208 VAL A N 1
ATOM 1656 C CA . VAL A 1 208 ? 65.262 1.251 -61.258 1.00 62.56 208 VAL A CA 1
ATOM 1657 C C . VAL A 1 208 ? 64.006 0.955 -62.064 1.00 62.56 208 VAL A C 1
ATOM 1659 O O . VAL A 1 208 ? 63.319 1.847 -62.564 1.00 62.56 208 VAL A O 1
ATOM 1662 N N . THR A 1 209 ? 63.749 -0.328 -62.283 1.00 58.25 209 THR A N 1
ATOM 1663 C CA . THR A 1 209 ? 62.444 -0.795 -62.698 1.00 58.25 209 THR A CA 1
ATOM 1664 C C . THR A 1 209 ? 61.530 -0.454 -61.539 1.00 58.25 209 THR A C 1
ATOM 1666 O O . THR A 1 209 ? 61.641 -1.041 -60.466 1.00 58.25 209 THR A O 1
ATOM 1669 N N . PHE A 1 210 ? 60.663 0.536 -61.741 1.00 58.88 210 PHE A N 1
ATOM 1670 C CA . PHE A 1 210 ? 59.451 0.678 -60.950 1.00 58.88 210 PHE A CA 1
ATOM 1671 C C . PHE A 1 210 ? 58.605 -0.572 -61.222 1.00 58.88 210 PHE A C 1
ATOM 1673 O O . PHE A 1 210 ? 57.648 -0.537 -61.994 1.00 58.88 210 PHE A O 1
ATOM 1680 N N . GLU A 1 211 ? 59.012 -1.716 -60.669 1.00 56.72 211 GLU A N 1
ATOM 1681 C CA . GLU A 1 211 ? 58.058 -2.767 -60.376 1.00 56.72 211 GLU A CA 1
ATOM 1682 C C . GLU A 1 211 ? 57.017 -2.092 -59.493 1.00 56.72 211 GLU A C 1
ATOM 1684 O O . GLU A 1 211 ? 57.374 -1.421 -58.523 1.00 56.72 211 GLU A O 1
ATOM 1689 N N . GLN A 1 212 ? 55.750 -2.172 -59.902 1.00 58.62 212 GLN A N 1
ATOM 1690 C CA . GLN A 1 212 ? 54.600 -1.767 -59.099 1.00 58.62 212 GLN A CA 1
ATOM 1691 C C . GLN A 1 212 ? 54.543 -2.686 -57.882 1.00 58.62 212 GLN A C 1
ATOM 1693 O O . GLN A 1 212 ? 53.718 -3.596 -57.791 1.00 58.62 212 GLN A O 1
ATOM 1698 N N . ASP A 1 213 ? 55.508 -2.525 -56.993 1.00 53.94 213 ASP A N 1
ATOM 1699 C CA . ASP A 1 213 ? 55.634 -3.348 -55.827 1.00 53.94 213 ASP A CA 1
ATOM 1700 C C . ASP A 1 213 ? 54.547 -2.874 -54.868 1.00 53.94 213 ASP A C 1
ATOM 1702 O O . ASP A 1 213 ? 54.329 -1.679 -54.648 1.00 53.94 213 ASP A O 1
ATOM 1706 N N . SER A 1 214 ? 53.844 -3.827 -54.273 1.00 56.41 214 SER A N 1
ATOM 1707 C CA . SER A 1 214 ? 52.762 -3.625 -53.293 1.00 56.41 214 SER A CA 1
ATOM 1708 C C . SER A 1 214 ? 53.154 -2.792 -52.050 1.00 56.41 214 SER A C 1
ATOM 1710 O O . SER A 1 214 ? 52.355 -2.612 -51.135 1.00 56.41 214 SER A O 1
ATOM 1712 N N . LYS A 1 215 ? 54.388 -2.277 -52.022 1.00 61.62 215 LYS A N 1
ATOM 1713 C CA . LYS A 1 215 ? 55.033 -1.436 -51.012 1.00 61.62 215 LYS A CA 1
ATOM 1714 C C . LYS A 1 215 ? 55.192 0.022 -51.452 1.00 61.62 215 LYS A C 1
ATOM 1716 O O . LYS A 1 215 ? 55.902 0.783 -50.792 1.00 61.62 215 LYS A O 1
ATOM 1721 N N . ASP A 1 216 ? 54.527 0.444 -52.524 1.00 74.62 216 ASP A N 1
ATOM 1722 C CA . ASP A 1 216 ? 54.418 1.860 -52.851 1.00 74.62 216 ASP A CA 1
ATOM 1723 C C . ASP A 1 216 ? 53.647 2.587 -51.744 1.00 74.62 216 ASP A C 1
ATOM 1725 O O . ASP A 1 216 ? 52.415 2.622 -51.708 1.00 74.62 216 ASP A O 1
ATOM 1729 N N . TRP A 1 217 ? 54.381 3.241 -50.842 1.00 80.88 217 TRP A N 1
ATOM 1730 C CA . TRP A 1 217 ? 53.820 4.126 -49.817 1.00 80.88 217 TRP A CA 1
ATOM 1731 C C . TRP A 1 217 ? 52.887 5.187 -50.420 1.00 80.88 217 TRP A C 1
ATOM 1733 O O . TRP A 1 217 ? 51.975 5.659 -49.748 1.00 80.88 217 TRP A O 1
ATOM 1743 N N . ARG A 1 218 ? 53.065 5.516 -51.707 1.00 80.69 218 ARG A N 1
ATOM 1744 C CA . ARG A 1 218 ? 52.169 6.378 -52.485 1.00 80.69 218 ARG A CA 1
ATOM 1745 C C . ARG A 1 218 ? 50.786 5.759 -52.693 1.00 80.69 218 ARG A C 1
ATOM 1747 O O . ARG A 1 218 ? 49.797 6.461 -52.515 1.00 80.69 218 ARG A O 1
ATOM 1754 N N . MET A 1 219 ? 50.699 4.463 -52.999 1.00 82.25 219 MET A N 1
ATOM 1755 C CA . MET A 1 219 ? 49.415 3.755 -53.083 1.00 82.25 219 MET A CA 1
ATOM 1756 C C . MET A 1 219 ? 48.747 3.659 -51.709 1.00 82.25 219 MET A C 1
ATOM 1758 O O . MET A 1 219 ? 47.537 3.849 -51.602 1.00 82.25 219 MET A O 1
ATOM 1762 N N . HIS A 1 220 ? 49.520 3.434 -50.641 1.00 82.19 220 HIS A N 1
ATOM 1763 C CA . HIS A 1 220 ? 48.987 3.461 -49.274 1.00 82.19 220 HIS A CA 1
ATOM 1764 C C . HIS A 1 220 ? 48.480 4.849 -48.873 1.00 82.19 220 HIS A C 1
ATOM 1766 O O . HIS A 1 220 ? 47.401 4.958 -48.298 1.00 82.19 220 HIS A O 1
ATOM 1772 N N . LEU A 1 221 ? 49.209 5.909 -49.218 1.00 87.62 221 LEU A N 1
ATOM 1773 C CA . LEU A 1 221 ? 48.813 7.288 -48.945 1.00 87.62 221 LEU A CA 1
ATOM 1774 C C . LEU A 1 221 ? 47.550 7.678 -49.721 1.00 87.62 221 LEU A C 1
ATOM 1776 O O . LEU A 1 221 ? 46.651 8.301 -49.157 1.00 87.62 221 LEU A O 1
ATOM 1780 N N . GLU A 1 222 ? 47.437 7.264 -50.982 1.00 87.06 222 GLU A N 1
ATOM 1781 C CA . GLU A 1 222 ? 46.225 7.498 -51.769 1.00 87.06 222 GLU A CA 1
ATOM 1782 C C . GLU A 1 222 ? 45.041 6.678 -51.236 1.00 87.06 222 GLU A C 1
ATOM 1784 O O . GLU A 1 222 ? 43.930 7.197 -51.111 1.00 87.06 222 GLU A O 1
ATOM 1789 N N . ARG A 1 223 ? 45.281 5.437 -50.789 1.00 87.12 223 ARG A N 1
ATOM 1790 C CA . ARG A 1 223 ? 44.271 4.627 -50.096 1.00 87.12 223 ARG A CA 1
ATOM 1791 C C . ARG A 1 223 ? 43.808 5.296 -48.803 1.00 87.12 223 ARG A C 1
ATOM 1793 O O . ARG A 1 223 ? 42.604 5.379 -48.582 1.00 87.12 223 ARG A O 1
ATOM 1800 N N . ILE A 1 224 ? 44.716 5.826 -47.986 1.00 90.88 224 ILE A N 1
ATOM 1801 C CA . ILE A 1 224 ? 44.375 6.551 -46.751 1.00 90.88 224 ILE A CA 1
ATOM 1802 C C . ILE A 1 224 ? 43.566 7.812 -47.064 1.00 90.88 224 ILE A C 1
ATOM 1804 O O . ILE A 1 224 ? 42.555 8.050 -46.411 1.00 90.88 224 ILE A O 1
ATOM 1808 N N . ARG A 1 225 ? 43.938 8.584 -48.091 1.00 93.88 225 ARG A N 1
ATOM 1809 C CA . ARG A 1 225 ? 43.154 9.753 -48.527 1.00 93.88 225 ARG A CA 1
ATOM 1810 C C . ARG A 1 225 ? 41.760 9.367 -49.006 1.00 93.88 225 ARG A C 1
ATOM 1812 O O . ARG A 1 225 ? 40.795 10.052 -48.676 1.00 93.88 225 ARG A O 1
ATOM 1819 N N . SER A 1 226 ? 41.635 8.273 -49.757 1.00 93.19 226 SER A N 1
ATOM 1820 C CA . SER A 1 226 ? 40.328 7.765 -50.187 1.00 93.19 226 SER A CA 1
ATOM 1821 C C . SER A 1 226 ? 39.479 7.313 -48.994 1.00 93.19 226 SER A C 1
ATOM 1823 O O . SER A 1 226 ? 38.322 7.710 -48.895 1.00 93.19 226 SER A O 1
ATOM 1825 N N . LEU A 1 227 ? 40.074 6.601 -48.028 1.00 92.62 227 LEU A N 1
ATOM 1826 C CA . LEU A 1 227 ? 39.409 6.192 -46.793 1.00 92.62 227 LEU A CA 1
ATOM 1827 C C . LEU A 1 227 ? 38.982 7.404 -45.966 1.00 92.62 227 LEU A C 1
ATOM 1829 O O . LEU A 1 227 ? 37.844 7.461 -45.520 1.00 92.62 227 LEU A O 1
ATOM 1833 N N . GLN A 1 228 ? 39.840 8.413 -45.827 1.00 94.94 228 GLN A N 1
ATOM 1834 C CA . GLN A 1 228 ? 39.511 9.658 -45.137 1.00 94.94 228 GLN A CA 1
ATOM 1835 C C . GLN A 1 228 ? 38.321 10.369 -45.791 1.00 94.94 228 GLN A C 1
ATOM 1837 O O . GLN A 1 228 ? 37.433 10.829 -45.077 1.00 94.94 228 GLN A O 1
ATOM 1842 N N . LYS A 1 229 ? 38.257 10.419 -47.129 1.00 95.31 229 LYS A N 1
ATOM 1843 C CA . LYS A 1 229 ? 37.087 10.952 -47.845 1.00 95.31 229 LYS A CA 1
ATOM 1844 C C . LYS A 1 229 ? 35.833 10.128 -47.560 1.00 95.31 229 LYS A C 1
ATOM 1846 O O . LYS A 1 229 ? 34.816 10.712 -47.203 1.00 95.31 229 LYS A O 1
ATOM 1851 N N . THR A 1 230 ? 35.917 8.797 -47.626 1.00 93.81 230 THR A N 1
ATOM 1852 C CA . THR A 1 230 ? 34.767 7.930 -47.309 1.00 93.81 230 THR A CA 1
ATOM 1853 C C . THR A 1 230 ? 34.321 8.066 -45.853 1.00 93.81 230 THR A C 1
ATOM 1855 O O . THR A 1 230 ? 33.130 8.105 -45.582 1.00 93.81 230 THR A O 1
ATOM 1858 N N . VAL A 1 231 ? 35.251 8.213 -44.906 1.00 93.88 231 VAL A N 1
ATOM 1859 C CA . VAL A 1 231 ? 34.940 8.437 -43.488 1.00 93.88 231 VAL A CA 1
ATOM 1860 C C . VAL A 1 231 ? 34.313 9.812 -43.292 1.00 93.88 231 VAL A C 1
ATOM 1862 O O . VAL A 1 231 ? 33.348 9.923 -42.548 1.00 93.88 231 VAL A O 1
ATOM 1865 N N . ALA A 1 232 ? 34.802 10.851 -43.970 1.00 95.31 232 ALA A N 1
ATOM 1866 C CA . ALA A 1 232 ? 34.208 12.183 -43.905 1.00 95.31 232 ALA A CA 1
ATOM 1867 C C . ALA A 1 232 ? 32.778 12.203 -44.469 1.00 95.31 232 ALA A C 1
ATOM 1869 O O . ALA A 1 232 ? 31.912 12.862 -43.900 1.00 95.31 232 ALA A O 1
ATOM 1870 N N . GLU A 1 233 ? 32.516 11.453 -45.540 1.00 94.31 233 GLU A N 1
ATOM 1871 C CA . GLU A 1 233 ? 31.186 11.298 -46.137 1.00 94.31 233 GLU A CA 1
ATOM 1872 C C . GLU A 1 233 ? 30.241 10.463 -45.253 1.00 94.31 233 GLU A C 1
ATOM 1874 O O . GLU A 1 233 ? 29.088 10.832 -45.025 1.00 94.31 233 GLU A O 1
ATOM 1879 N N . LEU A 1 234 ? 30.731 9.374 -44.656 1.00 92.19 234 LEU A N 1
ATOM 1880 C CA . LEU A 1 234 ? 29.966 8.599 -43.673 1.00 92.19 234 LEU A CA 1
ATOM 1881 C C . LEU A 1 234 ? 29.691 9.410 -42.398 1.00 92.19 234 LEU A C 1
ATOM 1883 O O . LEU A 1 234 ? 28.611 9.327 -41.815 1.00 92.19 234 LEU A O 1
ATOM 1887 N N . LEU A 1 235 ? 30.637 10.238 -41.960 1.00 93.12 235 LEU A N 1
ATOM 1888 C CA . LEU A 1 235 ? 30.469 11.087 -40.785 1.00 93.12 235 LEU A CA 1
ATOM 1889 C C . LEU A 1 235 ? 29.514 12.250 -41.074 1.00 93.12 235 LEU A C 1
ATOM 1891 O O . LEU A 1 235 ? 28.689 12.577 -40.220 1.00 93.12 235 LEU A O 1
ATOM 1895 N N . SER A 1 236 ? 29.566 12.844 -42.269 1.00 92.69 236 SER A N 1
ATOM 1896 C CA . SER A 1 236 ? 28.638 13.908 -42.669 1.00 92.69 236 SER A CA 1
ATOM 1897 C C . SER A 1 236 ? 27.205 13.401 -42.832 1.00 92.69 236 SER A C 1
ATOM 1899 O O . SER A 1 236 ? 26.276 14.142 -42.520 1.00 92.69 236 SER A O 1
ATOM 1901 N N . THR A 1 237 ? 27.018 12.142 -43.237 1.00 92.81 237 THR A N 1
ATOM 1902 C CA . THR A 1 237 ? 25.701 11.491 -43.328 1.00 92.81 237 THR A CA 1
ATOM 1903 C C . THR A 1 237 ? 25.191 10.995 -41.975 1.00 92.81 237 THR A C 1
ATOM 1905 O O . THR A 1 237 ? 24.016 11.165 -41.671 1.00 92.81 237 THR A O 1
ATOM 1908 N N . THR A 1 238 ? 26.049 10.460 -41.102 1.00 92.50 238 THR A N 1
ATOM 1909 C CA . THR A 1 238 ? 25.603 9.890 -39.813 1.00 92.50 238 THR A CA 1
ATOM 1910 C C . THR A 1 238 ? 25.393 10.953 -38.725 1.00 92.50 238 THR A C 1
ATOM 1912 O O . THR A 1 238 ? 24.470 10.851 -37.916 1.00 92.50 238 THR A O 1
ATOM 1915 N N . LYS A 1 239 ? 26.194 12.027 -38.709 1.00 95.19 239 LYS A N 1
ATOM 1916 C CA . LYS A 1 239 ? 26.058 13.138 -37.746 1.00 95.19 239 LYS A CA 1
ATOM 1917 C C . LYS A 1 239 ? 24.656 13.780 -37.709 1.00 95.19 239 LYS A C 1
ATOM 1919 O O . LYS A 1 239 ? 24.173 14.014 -36.601 1.00 95.19 239 LYS A O 1
ATOM 1924 N N . PRO A 1 240 ? 23.971 14.075 -38.833 1.00 94.62 240 PRO A N 1
ATOM 1925 C CA . PRO A 1 240 ? 22.607 14.597 -38.793 1.00 94.62 240 PRO A CA 1
ATOM 1926 C C . PRO A 1 240 ? 21.600 13.566 -38.272 1.00 94.62 240 PRO A C 1
ATOM 1928 O O . PRO A 1 240 ? 20.683 13.962 -37.561 1.00 94.62 240 PRO A O 1
ATOM 1931 N N . HIS A 1 241 ? 21.788 12.266 -38.532 1.00 93.38 241 HIS A N 1
ATOM 1932 C CA . HIS A 1 241 ? 20.936 11.224 -37.947 1.00 93.38 241 HIS A CA 1
ATOM 1933 C C . HIS A 1 241 ? 21.057 11.189 -36.420 1.00 93.38 241 HIS A C 1
ATOM 1935 O O . HIS A 1 241 ? 20.039 11.216 -35.734 1.00 93.38 241 HIS A O 1
ATOM 1941 N N . PHE A 1 242 ? 22.278 11.234 -35.875 1.00 93.81 242 PHE A N 1
ATOM 1942 C CA . PHE A 1 242 ? 22.476 11.326 -34.424 1.00 93.81 242 PHE A CA 1
ATOM 1943 C C . PHE A 1 242 ? 21.890 12.607 -33.827 1.00 93.81 242 PHE A C 1
ATOM 1945 O O . PHE A 1 242 ? 21.268 12.557 -32.770 1.00 93.81 242 PHE A O 1
ATOM 1952 N N . LYS A 1 243 ? 22.029 13.747 -34.514 1.00 96.19 243 LYS A N 1
ATOM 1953 C CA . LYS A 1 243 ? 21.396 15.000 -34.079 1.00 96.19 243 LYS A CA 1
ATOM 1954 C C . LYS A 1 243 ? 19.870 14.913 -34.097 1.00 96.19 243 LYS A C 1
ATOM 1956 O O . LYS A 1 243 ? 19.245 15.390 -33.161 1.00 96.19 243 LYS A O 1
ATOM 1961 N N . SER A 1 244 ? 19.279 14.295 -35.122 1.00 96.38 244 SER A N 1
ATOM 1962 C CA . SER A 1 244 ? 17.828 14.082 -35.193 1.00 96.38 244 SER A CA 1
ATOM 1963 C C . SER A 1 244 ? 17.348 13.227 -34.028 1.00 96.38 244 SER A C 1
ATOM 1965 O O . SER A 1 244 ? 16.406 13.614 -33.350 1.00 96.38 244 SER A O 1
ATOM 1967 N N . ILE A 1 245 ? 18.044 12.120 -33.744 1.00 96.38 245 ILE A N 1
ATOM 1968 C CA . ILE A 1 245 ? 17.720 11.241 -32.615 1.00 96.38 245 ILE A CA 1
ATOM 1969 C C . ILE A 1 245 ? 17.857 11.988 -31.287 1.00 96.38 245 ILE A C 1
ATOM 1971 O O . ILE A 1 245 ? 16.982 11.854 -30.443 1.00 96.38 245 ILE A O 1
ATOM 1975 N N . SER A 1 246 ? 18.908 12.795 -31.104 1.00 96.50 246 SER A N 1
ATOM 1976 C CA . SER A 1 246 ? 19.071 13.614 -29.894 1.00 96.50 246 SER A CA 1
ATOM 1977 C C . SER A 1 246 ? 17.891 14.567 -29.713 1.00 96.50 246 SER A C 1
ATOM 1979 O O . SER A 1 246 ? 17.272 14.567 -28.661 1.00 96.50 246 SER A O 1
ATOM 1981 N N . ILE A 1 247 ? 17.511 15.299 -30.764 1.00 97.19 247 ILE A N 1
ATOM 1982 C CA . ILE A 1 247 ? 16.382 16.240 -30.722 1.00 97.19 247 ILE A CA 1
ATOM 1983 C C . ILE A 1 247 ? 15.055 15.511 -30.475 1.00 97.19 247 ILE A C 1
ATOM 1985 O O . ILE A 1 247 ? 14.184 16.016 -29.770 1.00 97.19 247 ILE A O 1
ATOM 1989 N N . GLU A 1 248 ? 14.856 14.339 -31.079 1.00 96.56 248 GLU A N 1
ATOM 1990 C CA . GLU A 1 248 ? 13.676 13.511 -30.824 1.00 96.56 248 GLU A CA 1
ATOM 1991 C C . GLU A 1 248 ? 13.641 13.021 -29.377 1.00 96.56 248 GLU A C 1
ATOM 1993 O O . GLU A 1 248 ? 12.582 13.076 -28.751 1.00 96.56 248 GLU A O 1
ATOM 1998 N N . LEU A 1 249 ? 14.786 12.606 -28.832 1.00 96.69 249 LEU A N 1
ATOM 1999 C CA . LEU A 1 249 ? 14.919 12.181 -27.445 1.00 96.69 249 LEU A CA 1
ATOM 2000 C C . LEU A 1 249 ? 14.612 13.342 -26.496 1.00 96.69 249 LEU A C 1
ATOM 2002 O O . LEU A 1 249 ? 13.761 13.175 -25.624 1.00 96.69 249 LEU A O 1
ATOM 2006 N N . ASP A 1 250 ? 15.180 14.524 -26.729 1.00 97.44 250 ASP A N 1
ATOM 2007 C CA . ASP A 1 250 ? 14.918 15.733 -25.939 1.00 97.44 250 ASP A CA 1
ATOM 2008 C C . ASP A 1 250 ? 13.424 16.089 -25.956 1.00 97.44 250 ASP A C 1
ATOM 2010 O O . ASP A 1 250 ? 12.800 16.243 -24.907 1.00 97.44 250 ASP A O 1
ATOM 2014 N N . LYS A 1 251 ? 12.786 16.071 -27.135 1.00 97.25 251 LYS A N 1
ATOM 2015 C CA . LYS A 1 251 ? 11.332 16.288 -27.259 1.00 97.25 251 LYS A CA 1
ATOM 2016 C C . LYS A 1 251 ? 10.510 15.234 -26.523 1.00 97.25 251 LYS A C 1
ATOM 2018 O O . LYS A 1 251 ? 9.443 15.540 -25.987 1.00 97.25 251 LYS A O 1
ATOM 2023 N N . THR A 1 252 ? 10.933 13.968 -26.544 1.00 96.00 252 THR A N 1
ATOM 2024 C CA . THR A 1 252 ? 10.239 12.921 -25.779 1.00 96.00 252 THR A CA 1
ATOM 2025 C C . THR A 1 252 ? 10.437 13.099 -24.281 1.00 96.00 252 THR A C 1
ATOM 2027 O O . THR A 1 252 ? 9.479 12.893 -23.540 1.00 96.00 252 THR A O 1
ATOM 2030 N N . MET A 1 253 ? 11.616 13.545 -23.847 1.00 97.06 253 MET A N 1
ATOM 2031 C CA . MET A 1 253 ? 11.918 13.835 -22.451 1.00 97.06 253 MET A CA 1
ATOM 2032 C C . MET A 1 253 ? 11.072 15.001 -21.944 1.00 97.06 253 MET A C 1
ATOM 2034 O O . MET A 1 253 ? 10.378 14.854 -20.943 1.00 97.06 253 MET A O 1
ATOM 2038 N N . GLU A 1 254 ? 11.014 16.113 -22.677 1.00 96.75 254 GLU A N 1
ATOM 2039 C CA . GLU A 1 254 ? 10.138 17.247 -22.351 1.00 96.75 254 GLU A CA 1
ATOM 2040 C C . GLU A 1 254 ? 8.667 16.822 -22.262 1.00 96.75 254 GLU A C 1
ATOM 2042 O O . GLU A 1 254 ? 7.942 17.225 -21.350 1.00 96.75 254 GLU A O 1
ATOM 2047 N N . ARG A 1 255 ? 8.213 15.951 -23.172 1.00 97.12 255 ARG A N 1
ATOM 2048 C CA . ARG A 1 255 ? 6.849 15.407 -23.131 1.00 97.12 255 ARG A CA 1
ATOM 2049 C C . ARG A 1 255 ? 6.605 14.553 -21.889 1.00 97.12 255 ARG A C 1
ATOM 2051 O O . ARG A 1 255 ? 5.521 14.643 -21.314 1.00 97.12 255 ARG A O 1
ATOM 2058 N N . ILE A 1 256 ? 7.576 13.730 -21.494 1.00 96.56 256 ILE A N 1
ATOM 2059 C CA . ILE A 1 256 ? 7.503 12.925 -20.268 1.00 96.56 256 ILE A CA 1
ATOM 2060 C C . ILE A 1 256 ? 7.431 13.851 -19.057 1.00 96.56 256 ILE A C 1
ATOM 2062 O O . ILE A 1 256 ? 6.479 13.734 -18.294 1.00 96.56 256 ILE A O 1
ATOM 2066 N N . VAL A 1 257 ? 8.330 14.830 -18.943 1.00 97.31 257 VAL A N 1
ATOM 2067 C CA . VAL A 1 257 ? 8.354 15.799 -17.834 1.00 97.31 257 VAL A CA 1
ATOM 2068 C C . VAL A 1 257 ? 7.035 16.569 -17.733 1.00 97.31 257 VAL A C 1
ATOM 2070 O O . VAL A 1 257 ? 6.459 16.690 -16.652 1.00 97.31 257 VAL A O 1
ATOM 2073 N N . ASN A 1 258 ? 6.492 17.040 -18.857 1.00 96.44 258 ASN A N 1
ATOM 2074 C CA . ASN A 1 258 ? 5.204 17.734 -18.869 1.00 96.44 258 ASN A CA 1
ATOM 2075 C C . ASN A 1 258 ? 4.054 16.816 -18.437 1.00 96.44 258 ASN A C 1
ATOM 2077 O O . ASN A 1 258 ? 3.165 17.236 -17.692 1.00 96.44 258 ASN A O 1
ATOM 2081 N N . ARG A 1 259 ? 4.075 15.549 -18.863 1.00 96.19 259 ARG A N 1
ATOM 2082 C CA . ARG A 1 259 ? 3.059 14.567 -18.476 1.00 96.19 259 ARG A CA 1
ATOM 2083 C C . ARG A 1 259 ? 3.185 14.154 -17.011 1.00 96.19 259 ARG A C 1
ATOM 2085 O O . ARG A 1 259 ? 2.158 13.989 -16.362 1.00 96.19 259 ARG A O 1
ATOM 2092 N N . GLU A 1 260 ? 4.399 14.055 -16.480 1.00 95.44 260 GLU A N 1
ATOM 2093 C CA . GLU A 1 260 ? 4.664 13.845 -15.054 1.00 95.44 260 GLU A CA 1
ATOM 2094 C C . GLU A 1 260 ? 4.159 15.023 -14.227 1.00 95.44 260 GLU A C 1
ATOM 2096 O O . GLU A 1 260 ? 3.425 14.819 -13.265 1.00 95.44 260 GLU A O 1
ATOM 2101 N N . LYS A 1 261 ? 4.458 16.262 -14.634 1.00 96.69 261 LYS A N 1
ATOM 2102 C CA . LYS A 1 261 ? 3.952 17.465 -13.961 1.00 96.69 261 LYS A CA 1
ATOM 2103 C C . LYS A 1 261 ? 2.423 17.503 -13.950 1.00 96.69 261 LYS A C 1
ATOM 2105 O O . LYS A 1 261 ? 1.821 17.778 -12.913 1.00 96.69 261 LYS A O 1
ATOM 2110 N N . HIS A 1 262 ? 1.792 17.184 -15.079 1.00 94.75 262 HIS A N 1
ATOM 2111 C CA . HIS A 1 262 ? 0.337 17.109 -15.176 1.00 94.75 262 HIS A CA 1
ATOM 2112 C C . HIS A 1 262 ? -0.245 16.007 -14.281 1.00 94.75 262 HIS A C 1
ATOM 2114 O O . HIS A 1 262 ? -1.190 16.250 -13.532 1.00 94.75 262 HIS A O 1
ATOM 2120 N N . PHE A 1 263 ? 0.344 14.811 -14.306 1.00 95.56 263 PHE A N 1
ATOM 2121 C CA . PHE A 1 263 ? -0.084 13.693 -13.468 1.00 95.56 263 PHE A CA 1
ATOM 2122 C C . PHE A 1 263 ? 0.085 13.995 -11.975 1.00 95.56 263 PHE A C 1
ATOM 2124 O O . PHE A 1 263 ? -0.824 13.731 -11.191 1.00 95.56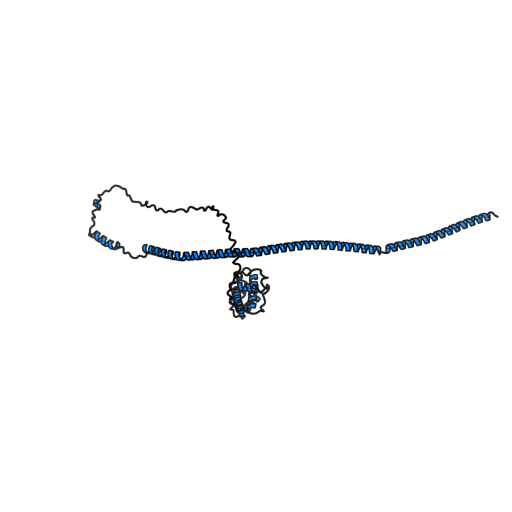 263 PHE A O 1
ATOM 2131 N N . ASN A 1 264 ? 1.196 14.622 -11.586 1.00 96.06 264 ASN A N 1
ATOM 2132 C CA . ASN A 1 264 ? 1.441 15.055 -10.214 1.00 96.06 264 ASN A CA 1
ATOM 2133 C C . ASN A 1 264 ? 0.408 16.090 -9.762 1.00 96.06 264 ASN A C 1
ATOM 2135 O O . ASN A 1 264 ? -0.149 15.944 -8.680 1.00 96.06 264 ASN A O 1
ATOM 2139 N N . SER A 1 265 ? 0.072 17.069 -10.607 1.00 94.44 265 SER A N 1
ATOM 2140 C CA . SER A 1 265 ? -0.981 18.046 -10.304 1.00 94.44 265 SER A CA 1
ATOM 2141 C C . SER A 1 265 ? -2.354 17.383 -10.104 1.00 94.44 265 SER A C 1
ATOM 2143 O O . SER A 1 265 ? -3.072 17.705 -9.152 1.00 94.44 265 SER A O 1
ATOM 2145 N N . GLN A 1 266 ? -2.706 16.399 -10.942 1.00 94.12 266 GLN A N 1
ATOM 2146 C CA . GLN A 1 266 ? -3.937 15.623 -10.758 1.00 94.12 266 GLN A CA 1
ATOM 2147 C C . GLN A 1 266 ? -3.919 14.810 -9.454 1.00 94.12 266 GLN A C 1
ATOM 2149 O O . GLN A 1 266 ? -4.901 14.812 -8.703 1.00 94.12 266 GLN A O 1
ATOM 2154 N N . LEU A 1 267 ? -2.805 14.129 -9.165 1.00 94.25 267 LEU A N 1
ATOM 2155 C CA . LEU A 1 267 ? -2.638 13.341 -7.946 1.00 94.25 267 LEU A CA 1
ATOM 2156 C C . LEU A 1 267 ? -2.684 14.205 -6.691 1.00 94.25 267 LEU A C 1
ATOM 2158 O O . LEU A 1 267 ? -3.270 13.782 -5.701 1.00 94.25 267 LEU A O 1
ATOM 2162 N N . GLU A 1 268 ? -2.123 15.408 -6.719 1.00 95.75 268 GLU A N 1
ATOM 2163 C CA . GLU A 1 268 ? -2.081 16.306 -5.567 1.00 95.75 268 GLU A CA 1
ATOM 2164 C C . GLU A 1 268 ? -3.488 16.716 -5.111 1.00 95.75 268 GLU A C 1
ATOM 2166 O O . GLU A 1 268 ? -3.797 16.679 -3.916 1.00 95.75 268 GLU A O 1
ATOM 2171 N N . SER A 1 269 ? -4.401 16.971 -6.056 1.00 93.31 269 SER A N 1
ATOM 2172 C CA . SER A 1 269 ? -5.821 17.197 -5.748 1.00 93.31 269 SER A CA 1
ATOM 2173 C C . SER A 1 269 ? -6.464 15.985 -5.061 1.00 93.31 269 SER A C 1
ATOM 2175 O O . SER A 1 269 ? -7.189 16.125 -4.069 1.00 93.31 269 SER A O 1
ATOM 2177 N N . VAL A 1 270 ? -6.194 14.775 -5.561 1.00 93.38 270 VAL A N 1
ATOM 2178 C CA . VAL A 1 270 ? -6.744 13.530 -5.001 1.00 93.38 270 VAL A CA 1
ATOM 2179 C C . VAL A 1 270 ? -6.140 13.225 -3.629 1.00 93.38 270 VAL A C 1
ATOM 2181 O O . VAL A 1 270 ? -6.875 12.874 -2.706 1.00 93.38 270 VAL A O 1
ATOM 2184 N N . LEU A 1 271 ? -4.831 13.411 -3.462 1.00 96.00 271 LEU A N 1
ATOM 2185 C CA . LEU A 1 271 ? -4.120 13.239 -2.197 1.00 96.00 271 LEU A CA 1
ATOM 2186 C C . LEU A 1 271 ? -4.621 14.224 -1.144 1.00 96.00 271 LEU A C 1
ATOM 2188 O O . LEU A 1 271 ? -4.878 13.815 -0.014 1.00 96.00 271 LEU A O 1
ATOM 2192 N N . SER A 1 272 ? -4.854 15.483 -1.512 1.00 95.81 272 SER A N 1
ATOM 2193 C CA . SER A 1 272 ? -5.455 16.475 -0.616 1.00 95.81 272 SER A CA 1
ATOM 2194 C C . SER A 1 272 ? -6.852 16.043 -0.154 1.00 95.81 272 SER A C 1
ATOM 2196 O O . SER A 1 272 ? -7.135 16.005 1.048 1.00 95.81 272 SER A O 1
ATOM 2198 N N . LYS A 1 273 ? -7.712 15.590 -1.080 1.00 94.81 273 LYS A N 1
ATOM 2199 C CA . LYS A 1 273 ? -9.037 15.035 -0.738 1.00 94.81 273 LYS A CA 1
ATOM 2200 C C . LYS A 1 273 ? -8.934 13.811 0.176 1.00 94.81 273 LYS A C 1
ATOM 2202 O O . LYS A 1 273 ? -9.714 13.698 1.123 1.00 94.81 273 LYS A O 1
ATOM 2207 N N . PHE A 1 274 ? -7.980 12.915 -0.075 1.00 95.75 274 PHE A N 1
ATOM 2208 C CA . PHE A 1 274 ? -7.730 11.739 0.758 1.00 95.75 274 PHE A CA 1
ATOM 2209 C C . PHE A 1 274 ? -7.260 12.123 2.167 1.00 95.75 274 PHE A C 1
ATOM 2211 O O . PHE A 1 274 ? -7.786 11.594 3.148 1.00 95.75 274 PHE A O 1
ATOM 2218 N N . CYS A 1 275 ? -6.332 13.073 2.288 1.00 95.31 275 CYS A N 1
ATOM 2219 C CA . CYS A 1 275 ? -5.868 13.593 3.572 1.00 95.31 275 CYS A CA 1
ATOM 2220 C C . CYS A 1 275 ? -7.022 14.206 4.374 1.00 95.31 275 CYS A C 1
ATOM 2222 O O . CYS A 1 275 ? -7.224 13.824 5.526 1.00 95.31 275 CYS A O 1
ATOM 2224 N N . LEU A 1 276 ? -7.849 15.047 3.744 1.00 96.50 276 LEU A N 1
ATOM 2225 C CA . LEU A 1 276 ? -9.037 15.621 4.383 1.00 96.50 276 LEU A CA 1
ATOM 2226 C C . LEU A 1 276 ? -10.059 14.549 4.795 1.00 96.50 276 LEU A C 1
ATOM 2228 O O . LEU A 1 276 ? -10.701 14.658 5.839 1.00 96.50 276 LEU A O 1
ATOM 2232 N N . ALA A 1 277 ? -10.247 13.502 3.990 1.00 95.50 277 ALA A N 1
ATOM 2233 C CA . ALA A 1 277 ? -11.124 12.387 4.348 1.00 95.50 277 ALA A CA 1
ATOM 2234 C C . ALA A 1 277 ? -10.576 11.589 5.544 1.00 95.50 277 ALA A C 1
ATOM 2236 O O . ALA A 1 277 ? -11.336 11.216 6.442 1.00 95.50 277 ALA A O 1
ATOM 2237 N N . LYS A 1 278 ? -9.259 11.364 5.589 1.00 96.38 278 LYS A N 1
ATOM 2238 C CA . LYS A 1 278 ? -8.575 10.690 6.699 1.00 96.38 278 LYS A CA 1
ATOM 2239 C C . LYS A 1 278 ? -8.667 11.494 7.995 1.00 96.38 278 LYS A C 1
ATOM 2241 O O . LYS A 1 278 ? -8.924 10.906 9.044 1.00 96.38 278 LYS A O 1
ATOM 2246 N N . GLU A 1 279 ? -8.503 12.811 7.927 1.00 96.81 279 GLU A N 1
ATOM 2247 C CA . GLU A 1 279 ? -8.657 13.705 9.076 1.00 96.81 279 GLU A CA 1
ATOM 2248 C C . GLU A 1 279 ? -10.090 13.661 9.623 1.00 96.81 279 GLU A C 1
ATOM 2250 O O . GLU A 1 279 ? -10.281 13.346 10.797 1.00 96.81 279 GLU A O 1
ATOM 2255 N N . ARG A 1 280 ? -11.107 13.781 8.755 1.00 96.62 280 ARG A N 1
ATOM 2256 C CA . ARG A 1 280 ? -12.519 13.604 9.151 1.00 96.62 280 ARG A CA 1
ATOM 2257 C C . ARG A 1 280 ? -12.799 12.238 9.778 1.00 96.62 280 ARG A C 1
ATOM 2259 O O . ARG A 1 280 ? -13.571 12.142 10.732 1.00 96.62 280 ARG A O 1
ATOM 2266 N N . MET A 1 281 ? -12.193 11.168 9.258 1.00 95.69 281 MET A N 1
ATOM 2267 C CA . MET A 1 281 ? -12.331 9.834 9.851 1.00 95.69 281 MET A CA 1
ATOM 2268 C C . MET A 1 281 ? -11.708 9.779 11.251 1.00 95.69 281 MET A C 1
ATOM 2270 O O . MET A 1 281 ? -12.289 9.173 12.152 1.00 95.69 281 MET A O 1
ATOM 2274 N N . ASN A 1 282 ? -10.539 10.390 11.442 1.00 96.56 282 ASN A N 1
ATOM 2275 C CA . ASN A 1 282 ? -9.883 10.449 12.745 1.00 96.56 282 ASN A CA 1
ATOM 2276 C C . ASN A 1 282 ? -10.707 11.265 13.749 1.00 96.56 282 ASN A C 1
ATOM 2278 O O . ASN A 1 282 ? -10.962 10.765 14.842 1.00 96.56 282 ASN A O 1
ATOM 2282 N N . GLU A 1 283 ? -11.225 12.431 13.358 1.00 97.44 283 GLU A N 1
ATOM 2283 C CA . GLU A 1 283 ? -12.135 13.222 14.197 1.00 97.44 283 GLU A CA 1
ATOM 2284 C C . GLU A 1 283 ? -13.378 12.422 14.614 1.00 97.44 283 GLU A C 1
ATOM 2286 O O . GLU A 1 283 ? -13.795 12.448 15.773 1.00 97.44 283 GLU A O 1
ATOM 2291 N N . ALA A 1 284 ? -13.989 11.683 13.680 1.00 95.12 284 ALA A N 1
ATOM 2292 C CA . ALA A 1 284 ? -15.149 10.847 13.980 1.00 95.12 284 ALA A CA 1
ATOM 2293 C C . ALA A 1 284 ? -14.799 9.700 14.944 1.00 95.12 284 ALA A C 1
ATOM 2295 O O . ALA A 1 284 ? -15.584 9.392 15.843 1.00 95.12 284 ALA A O 1
ATOM 2296 N N . LYS A 1 285 ? -13.615 9.090 14.797 1.00 96.94 285 LYS A N 1
ATOM 2297 C CA . LYS A 1 285 ? -13.114 8.059 15.721 1.00 96.94 285 LYS A CA 1
ATOM 2298 C C . LYS A 1 285 ? -12.857 8.616 17.117 1.00 96.94 285 LYS A C 1
ATOM 2300 O O . LYS A 1 285 ? -13.193 7.944 18.091 1.00 96.94 285 LYS A O 1
ATOM 2305 N N . GLU A 1 286 ? -12.300 9.818 17.231 1.00 96.75 286 GLU A N 1
ATOM 2306 C CA . GLU A 1 286 ? -12.101 10.478 18.525 1.00 96.75 286 GLU A CA 1
ATOM 2307 C C . GLU A 1 286 ? -13.434 10.797 19.201 1.00 96.75 286 GLU A C 1
ATOM 2309 O O . GLU A 1 286 ? -13.634 10.396 20.348 1.00 96.75 286 GLU A O 1
ATOM 2314 N N . LYS A 1 287 ? -14.393 11.381 18.468 1.00 96.50 287 LYS A N 1
ATOM 2315 C CA . LYS A 1 287 ? -15.759 11.624 18.971 1.00 96.50 287 LYS A CA 1
ATOM 2316 C C . LYS A 1 287 ? -16.441 10.330 19.419 1.00 96.50 287 LYS A C 1
ATOM 2318 O O . LYS A 1 287 ? -17.061 10.288 20.479 1.00 96.50 287 LYS A O 1
ATOM 2323 N N . TYR A 1 288 ? -16.307 9.250 18.647 1.00 96.50 288 TYR A N 1
ATOM 2324 C CA . TYR A 1 288 ? -16.837 7.942 19.034 1.00 96.50 288 TYR A CA 1
ATOM 2325 C C . TYR A 1 288 ? -16.175 7.415 20.311 1.00 96.50 288 TYR A C 1
ATOM 2327 O O . TYR A 1 288 ? -16.867 6.916 21.198 1.00 96.50 288 TYR A O 1
ATOM 2335 N N . LYS A 1 289 ? -14.848 7.542 20.434 1.00 96.44 289 LYS A N 1
ATOM 2336 C CA . LYS A 1 289 ? -14.104 7.115 21.624 1.00 96.44 289 LYS A CA 1
ATOM 2337 C C . LYS A 1 289 ? -14.540 7.896 22.864 1.00 96.44 289 LYS A C 1
ATOM 2339 O O . LYS A 1 289 ? -14.776 7.274 23.895 1.00 96.44 289 LYS A O 1
ATOM 2344 N N . GLU A 1 290 ? -14.705 9.211 22.748 1.00 96.94 290 GLU A N 1
ATOM 2345 C CA . GLU A 1 290 ? -15.180 10.079 23.830 1.00 96.94 290 GLU A CA 1
ATOM 2346 C C . GLU A 1 290 ? -16.605 9.707 24.274 1.00 96.94 290 GLU A C 1
ATOM 2348 O O . GLU A 1 290 ? -16.866 9.501 25.465 1.00 96.94 290 GLU A O 1
ATOM 2353 N N . ILE A 1 291 ? -17.523 9.523 23.317 1.00 96.88 291 ILE A N 1
ATOM 2354 C CA . ILE A 1 291 ? -18.893 9.074 23.600 1.00 96.88 291 ILE A CA 1
ATOM 2355 C C . ILE A 1 291 ? -18.877 7.683 24.239 1.00 96.88 291 ILE A C 1
ATOM 2357 O O . ILE A 1 291 ? -19.572 7.460 25.229 1.00 96.88 291 ILE A O 1
ATOM 2361 N N . SER A 1 292 ? -18.063 6.757 23.728 1.00 95.56 292 SER A N 1
ATOM 2362 C CA . SER A 1 292 ? -17.929 5.407 24.277 1.00 95.56 292 SER A CA 1
ATOM 2363 C C . SER A 1 292 ? -17.405 5.427 25.714 1.00 95.56 292 SER A C 1
ATOM 2365 O O . SER A 1 292 ? -17.932 4.691 26.550 1.00 95.56 292 SER A O 1
ATOM 2367 N N . SER A 1 293 ? -16.417 6.270 26.035 1.00 95.88 293 SER A N 1
ATOM 2368 C CA . SER A 1 293 ? -15.972 6.448 27.423 1.00 95.88 293 SER A CA 1
ATOM 2369 C C . SER A 1 293 ? -17.075 7.045 28.297 1.00 95.88 293 SER A C 1
ATOM 2371 O O . SER A 1 293 ? -17.322 6.542 29.391 1.00 95.88 293 SER A O 1
ATOM 2373 N N . GLY A 1 294 ? -17.823 8.033 27.795 1.00 96.75 294 GLY A N 1
ATOM 2374 C CA . GLY A 1 294 ? -18.952 8.615 28.522 1.00 96.75 294 GLY A CA 1
ATOM 2375 C C . GLY A 1 294 ? -20.103 7.627 28.756 1.00 96.75 294 GLY A C 1
ATOM 2376 O O . GLY A 1 294 ? -20.755 7.666 29.801 1.00 96.75 294 GLY A O 1
ATOM 2377 N N . ILE A 1 295 ? -20.361 6.716 27.813 1.00 96.56 295 ILE A N 1
ATOM 2378 C CA . ILE A 1 295 ? -21.332 5.622 27.971 1.00 96.56 295 ILE A CA 1
ATOM 2379 C C . ILE A 1 295 ? -20.848 4.639 29.035 1.00 96.56 295 ILE A C 1
ATOM 2381 O O . ILE A 1 295 ? -21.643 4.246 29.886 1.00 96.56 295 ILE A O 1
ATOM 2385 N N . LEU A 1 296 ? -19.563 4.275 29.030 1.00 96.75 296 LEU A N 1
ATOM 2386 C CA . LEU A 1 296 ? -18.992 3.381 30.036 1.00 96.75 296 LEU A CA 1
ATOM 2387 C C . LEU A 1 296 ? -19.117 3.976 31.446 1.00 96.75 296 LEU A C 1
ATOM 2389 O O . LEU A 1 296 ? -19.560 3.287 32.362 1.00 96.75 296 LEU A O 1
ATOM 2393 N N . GLU A 1 297 ? -18.817 5.266 31.612 1.00 96.81 297 GLU A N 1
ATOM 2394 C CA . GLU A 1 297 ? -18.994 5.965 32.889 1.00 96.81 297 GLU A CA 1
ATOM 2395 C C . GLU A 1 297 ? -20.458 6.010 33.342 1.00 96.81 297 GLU A C 1
ATOM 2397 O O . GLU A 1 297 ? -20.751 5.781 34.519 1.00 96.81 297 GLU A O 1
ATOM 2402 N N . ARG A 1 298 ? -21.397 6.306 32.431 1.00 96.31 298 ARG A N 1
ATOM 2403 C CA . ARG A 1 298 ? -22.835 6.306 32.750 1.00 96.31 298 ARG A CA 1
ATOM 2404 C C . ARG A 1 298 ? -23.339 4.907 33.091 1.00 96.31 298 ARG A C 1
ATOM 2406 O O . ARG A 1 298 ? -24.101 4.774 34.042 1.00 96.31 298 ARG A O 1
ATOM 2413 N N . SER A 1 299 ? -22.885 3.887 32.369 1.00 96.81 299 SER A N 1
ATOM 2414 C CA . SER A 1 299 ? -23.184 2.482 32.652 1.00 96.81 299 SER A CA 1
ATOM 2415 C C . SER A 1 299 ? -22.672 2.083 34.037 1.00 96.81 299 SER A C 1
ATOM 2417 O O . SER A 1 299 ? -23.421 1.539 34.844 1.00 96.81 299 SER A O 1
ATOM 2419 N N . GLN A 1 300 ? -21.439 2.470 34.383 1.00 96.94 300 GLN A N 1
ATOM 2420 C CA . GLN A 1 300 ? -20.878 2.215 35.708 1.00 96.94 300 GLN A CA 1
ATOM 2421 C C . GLN A 1 300 ? -21.646 2.950 36.817 1.00 96.94 300 GLN A C 1
ATOM 2423 O O . GLN A 1 300 ? -21.884 2.377 37.879 1.00 96.94 300 GLN A O 1
ATOM 2428 N N . LYS A 1 301 ? -22.052 4.206 36.591 1.00 96.44 301 LYS A N 1
ATOM 2429 C CA . LYS A 1 301 ? -22.905 4.953 37.533 1.00 96.44 301 LYS A CA 1
ATOM 2430 C C . LYS A 1 301 ? -24.265 4.277 37.713 1.00 96.44 301 LYS A C 1
ATOM 2432 O O . LYS A 1 301 ? -24.725 4.164 38.842 1.00 96.44 301 LYS A O 1
ATOM 2437 N N . LEU A 1 302 ? -24.882 3.806 36.631 1.00 97.19 302 LEU A N 1
ATOM 2438 C CA . LEU A 1 302 ? -26.168 3.113 36.678 1.00 97.19 302 LEU A CA 1
ATOM 2439 C C . LEU A 1 302 ? -26.067 1.775 37.420 1.00 97.19 302 LEU A C 1
ATOM 2441 O O . LEU A 1 302 ? -26.934 1.490 38.238 1.00 97.19 302 LEU A O 1
ATOM 2445 N N . GLN A 1 303 ? -24.988 1.013 37.212 1.00 96.88 303 GLN A N 1
ATOM 2446 C CA . GLN A 1 303 ? -24.723 -0.207 37.978 1.00 96.88 303 GLN A CA 1
ATOM 2447 C C . GLN A 1 303 ? -24.604 0.093 39.475 1.00 96.88 303 GLN A C 1
ATOM 2449 O O . GLN A 1 303 ? -25.284 -0.540 40.269 1.00 96.88 303 GLN A O 1
ATOM 2454 N N . ARG A 1 304 ? -23.824 1.114 39.863 1.00 97.00 304 ARG A N 1
ATOM 2455 C CA . ARG A 1 304 ? -23.696 1.514 41.278 1.00 97.00 304 ARG A CA 1
ATOM 2456 C C . ARG A 1 304 ? -25.040 1.891 41.896 1.00 97.00 304 ARG A C 1
ATOM 2458 O O . ARG A 1 304 ? -25.349 1.435 42.986 1.00 97.00 304 ARG A O 1
ATOM 2465 N N . VAL A 1 305 ? -25.849 2.687 41.195 1.00 97.38 305 VAL A N 1
ATOM 2466 C CA . VAL A 1 305 ? -27.191 3.062 41.673 1.00 97.38 305 VAL A CA 1
ATOM 2467 C C . VAL A 1 305 ? -28.108 1.837 41.764 1.00 97.38 305 VAL A C 1
ATOM 2469 O O . VAL A 1 305 ? -28.903 1.745 42.693 1.00 97.38 305 VAL A O 1
ATOM 2472 N N . SER A 1 306 ? -27.997 0.883 40.834 1.00 97.06 306 SER A N 1
ATOM 2473 C CA . SER A 1 306 ? -28.736 -0.383 40.892 1.00 97.06 306 SER A CA 1
ATOM 2474 C C . SER A 1 306 ? -28.332 -1.217 42.108 1.00 97.06 306 SER A C 1
ATOM 2476 O O . SER A 1 306 ? -29.209 -1.711 42.815 1.00 97.06 306 SER A O 1
ATOM 2478 N N . ASP A 1 307 ? -27.031 -1.326 42.385 1.00 97.12 307 ASP A N 1
ATOM 2479 C CA . ASP A 1 307 ? -26.499 -2.049 43.543 1.00 97.12 307 ASP A CA 1
ATOM 2480 C C . ASP A 1 307 ? -26.944 -1.378 44.859 1.00 97.12 307 ASP A C 1
ATOM 2482 O O . ASP A 1 307 ? -27.376 -2.053 45.792 1.00 97.12 307 ASP A O 1
ATOM 2486 N N . GLU A 1 308 ? -26.913 -0.040 44.929 1.00 97.31 308 GLU A N 1
ATOM 2487 C CA . GLU A 1 308 ? -27.433 0.732 46.069 1.00 97.31 308 GLU A CA 1
ATOM 2488 C C . GLU A 1 308 ? -28.941 0.511 46.270 1.00 97.31 308 GLU A C 1
ATOM 2490 O O . GLU A 1 308 ? -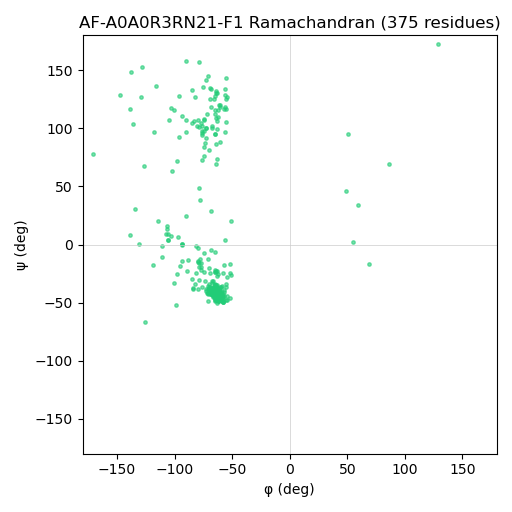29.407 0.357 47.401 1.00 97.31 308 GLU A O 1
ATOM 2495 N N . LEU A 1 309 ? -29.717 0.458 45.185 1.00 96.62 309 LEU A N 1
ATOM 2496 C CA . LEU A 1 309 ? -31.157 0.203 45.237 1.00 96.62 309 LEU A CA 1
ATOM 2497 C C . LEU A 1 309 ? -31.442 -1.221 45.729 1.00 96.62 309 LEU A C 1
ATOM 2499 O O . LEU A 1 309 ? -32.316 -1.409 46.576 1.00 96.62 309 LEU A O 1
ATOM 2503 N N . GLU A 1 310 ? -30.684 -2.212 45.262 1.00 96.38 310 GLU A N 1
ATOM 2504 C CA . GLU A 1 310 ? -30.786 -3.596 45.730 1.00 96.38 310 GLU A CA 1
ATOM 2505 C C . GLU A 1 310 ? -30.383 -3.730 47.204 1.00 96.38 310 GLU A C 1
ATOM 2507 O O . GLU A 1 310 ? -31.078 -4.395 47.974 1.00 96.38 310 GLU A O 1
ATOM 2512 N N . GLN A 1 311 ? -29.354 -3.002 47.645 1.00 96.88 311 GLN A N 1
ATOM 2513 C CA . GLN A 1 311 ? -28.971 -2.936 49.054 1.00 96.88 311 GLN A CA 1
ATOM 2514 C C . GLN A 1 311 ? -30.070 -2.305 49.922 1.00 96.88 311 GLN A C 1
ATOM 2516 O O . GLN A 1 311 ? -30.397 -2.830 50.989 1.00 96.88 311 GLN A O 1
ATOM 2521 N N . ILE A 1 312 ? -30.671 -1.195 49.482 1.00 96.50 312 ILE A N 1
ATOM 2522 C CA . ILE A 1 312 ? -31.796 -0.564 50.189 1.00 96.50 312 ILE A CA 1
ATOM 2523 C C . ILE A 1 312 ? -32.996 -1.511 50.223 1.00 96.50 312 ILE A C 1
ATOM 2525 O O . ILE A 1 312 ? -33.632 -1.646 51.268 1.00 96.50 312 ILE A O 1
ATOM 2529 N N . LYS A 1 313 ? -33.293 -2.200 49.116 1.00 95.88 313 LYS A N 1
ATOM 2530 C CA . LYS A 1 313 ? -34.359 -3.203 49.052 1.00 95.88 313 LYS A CA 1
ATOM 2531 C C . LYS A 1 313 ? -34.112 -4.328 50.057 1.00 95.88 313 LYS A C 1
ATOM 2533 O O . LYS A 1 313 ? -35.013 -4.638 50.827 1.00 95.88 313 LYS A O 1
ATOM 2538 N N . GLN A 1 314 ? -32.889 -4.851 50.136 1.00 94.56 314 GLN A N 1
ATOM 2539 C CA . GLN A 1 314 ? -32.524 -5.859 51.129 1.00 94.56 314 GLN A CA 1
ATOM 2540 C C . GLN A 1 314 ? -32.680 -5.334 52.565 1.00 94.56 314 GLN A C 1
ATOM 2542 O O . GLN A 1 314 ? -33.239 -6.027 53.408 1.00 94.56 314 GLN A O 1
ATOM 2547 N N . GLN A 1 315 ? -32.266 -4.096 52.854 1.00 94.81 315 GLN A N 1
ATOM 2548 C CA . GLN A 1 315 ? -32.479 -3.488 54.174 1.00 94.81 315 GLN A CA 1
ATOM 2549 C C . GLN A 1 315 ? -33.965 -3.297 54.506 1.00 94.81 315 GLN A C 1
ATOM 2551 O O . GLN A 1 315 ? -34.360 -3.430 55.668 1.00 94.81 315 GLN A O 1
ATOM 2556 N N . ILE A 1 316 ? -34.790 -2.951 53.515 1.00 90.69 316 ILE A N 1
ATOM 2557 C CA . ILE A 1 316 ? -36.244 -2.855 53.672 1.00 90.69 316 ILE A CA 1
ATOM 2558 C C . ILE A 1 316 ? -36.824 -4.238 53.943 1.00 90.69 316 ILE A C 1
ATOM 2560 O O . ILE A 1 316 ? -37.624 -4.354 54.864 1.00 90.69 316 ILE A O 1
ATOM 2564 N N . ASP A 1 317 ? -36.403 -5.270 53.218 1.00 90.56 317 ASP A N 1
ATOM 2565 C CA . ASP A 1 317 ? -36.860 -6.643 53.427 1.00 90.56 317 ASP A CA 1
ATOM 2566 C C . ASP A 1 317 ? -36.422 -7.161 54.803 1.00 90.56 317 ASP A C 1
ATOM 2568 O O . ASP A 1 317 ? -37.243 -7.689 55.543 1.00 90.56 317 ASP A O 1
ATOM 2572 N N . GLU A 1 318 ? -35.185 -6.915 55.237 1.00 89.50 318 GLU A N 1
ATOM 2573 C CA . GLU A 1 318 ? -34.708 -7.262 56.583 1.00 89.50 318 GLU A CA 1
ATOM 2574 C C . GLU A 1 318 ? -35.478 -6.528 57.687 1.00 89.50 318 GLU A C 1
ATOM 2576 O O . GLU A 1 318 ? -35.848 -7.130 58.700 1.00 89.50 318 GLU A O 1
ATOM 2581 N N . LYS A 1 319 ? -35.753 -5.229 57.507 1.00 85.88 319 LYS A N 1
ATOM 2582 C CA . LYS A 1 319 ? -36.605 -4.462 58.428 1.00 85.88 319 LYS A CA 1
ATOM 2583 C C . LYS A 1 319 ? -38.049 -4.941 58.381 1.00 85.88 319 LYS A C 1
ATOM 2585 O O . LYS A 1 319 ? -38.685 -4.994 59.424 1.00 85.88 319 LYS A O 1
ATOM 2590 N N . SER A 1 320 ? -38.562 -5.298 57.211 1.00 83.94 320 SER A N 1
ATOM 2591 C CA . SER A 1 320 ? -39.901 -5.848 57.023 1.00 83.94 320 SER A CA 1
ATOM 2592 C C . SER A 1 320 ? -40.018 -7.191 57.730 1.00 83.94 320 SER A C 1
ATOM 2594 O O . SER A 1 320 ? -40.947 -7.371 58.504 1.00 83.94 320 SER A O 1
ATOM 2596 N N . LEU A 1 321 ? -39.032 -8.082 57.596 1.00 82.69 321 LEU A N 1
ATOM 2597 C CA . LEU A 1 321 ? -38.955 -9.330 58.353 1.00 82.69 321 LEU A CA 1
ATOM 2598 C C . LEU A 1 321 ? -38.835 -9.075 59.859 1.00 82.69 321 LEU A C 1
ATOM 2600 O O . LEU A 1 321 ? -39.551 -9.710 60.622 1.00 82.69 321 LEU A O 1
ATOM 2604 N N . ARG A 1 322 ? -38.005 -8.124 60.309 1.00 78.25 322 ARG A N 1
ATOM 2605 C CA . ARG A 1 322 ? -37.915 -7.752 61.737 1.00 78.25 322 ARG A CA 1
ATOM 2606 C C . ARG A 1 322 ? -39.199 -7.129 62.289 1.00 78.25 322 ARG A C 1
ATOM 2608 O O . ARG A 1 322 ? -39.497 -7.324 63.460 1.00 78.25 322 ARG A O 1
ATOM 2615 N N . ASN A 1 323 ? -39.934 -6.373 61.479 1.00 73.44 323 ASN A N 1
ATOM 2616 C CA . ASN A 1 323 ? -41.178 -5.713 61.881 1.00 73.44 323 ASN A CA 1
ATOM 2617 C C . ASN A 1 323 ? -42.394 -6.646 61.749 1.00 73.44 323 ASN A C 1
ATOM 2619 O O . ASN A 1 323 ? -43.356 -6.514 62.500 1.00 73.44 323 ASN A O 1
ATOM 2623 N N . SER A 1 324 ? -42.351 -7.584 60.802 1.00 72.31 324 SER A N 1
ATOM 2624 C CA . SER A 1 324 ? -43.312 -8.676 60.625 1.00 72.31 324 SER A CA 1
ATOM 2625 C C . SER A 1 324 ? -43.058 -9.816 61.603 1.00 72.31 324 SER A C 1
ATOM 2627 O O . SER A 1 324 ? -43.931 -10.673 61.773 1.00 72.31 324 SER A O 1
ATOM 2629 N N . ASP A 1 325 ? -41.885 -9.853 62.236 1.00 68.06 325 ASP A N 1
ATOM 2630 C CA . ASP A 1 325 ? -41.644 -10.725 63.363 1.00 68.06 325 ASP A CA 1
ATOM 2631 C C . ASP A 1 325 ? -42.563 -10.269 64.497 1.00 68.06 325 ASP A C 1
ATOM 2633 O O . ASP A 1 325 ? -42.288 -9.326 65.231 1.00 68.06 325 ASP A O 1
ATOM 2637 N N . GLY A 1 326 ? -43.721 -10.917 64.604 1.00 73.31 326 GLY 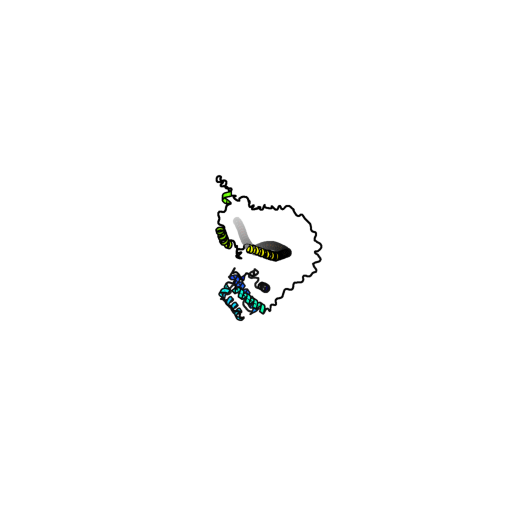A N 1
ATOM 2638 C CA . GLY A 1 326 ? -44.666 -10.699 65.686 1.00 73.31 326 GLY A CA 1
ATOM 2639 C C . GLY A 1 326 ? -44.131 -11.203 67.025 1.00 73.31 326 GLY A C 1
ATOM 2640 O O . GLY A 1 326 ? -44.796 -10.984 68.032 1.00 73.31 326 GLY A O 1
ATOM 2641 N N . VAL A 1 327 ? -42.961 -11.859 67.083 1.00 74.75 327 VAL A N 1
ATOM 2642 C CA . VAL A 1 327 ? -42.386 -12.431 68.312 1.00 74.75 327 VAL A CA 1
ATOM 2643 C C . VAL A 1 327 ? -42.130 -11.390 69.408 1.00 74.75 327 VAL A C 1
ATOM 2645 O O . VAL A 1 327 ? -42.483 -11.690 70.548 1.00 74.75 327 VAL A O 1
ATOM 2648 N N . PRO A 1 328 ? -41.597 -10.175 69.166 1.00 78.00 328 PRO A N 1
ATOM 2649 C CA . PRO A 1 328 ? -41.492 -9.143 70.197 1.00 78.00 328 PRO A CA 1
ATOM 2650 C C . PRO A 1 328 ? -42.870 -8.730 70.724 1.00 78.00 328 PRO A C 1
ATOM 2652 O O . PRO A 1 328 ? -43.051 -8.600 71.934 1.00 78.00 328 PRO A O 1
ATOM 2655 N N . MET A 1 329 ? -43.865 -8.611 69.839 1.00 78.44 329 MET A N 1
ATOM 2656 C CA . MET A 1 329 ? -45.247 -8.313 70.224 1.00 78.44 329 MET A CA 1
ATOM 2657 C C . MET A 1 329 ? -45.866 -9.465 71.034 1.00 78.44 329 MET A C 1
ATOM 2659 O O . MET A 1 329 ? -46.545 -9.233 72.032 1.00 78.44 329 MET A O 1
ATOM 2663 N N . LEU A 1 330 ? -45.587 -10.714 70.657 1.00 82.50 330 LEU A N 1
ATOM 2664 C CA . LEU A 1 330 ? -46.041 -11.926 71.339 1.00 82.50 330 LEU A CA 1
ATOM 2665 C C . LEU A 1 330 ? -45.378 -12.081 72.711 1.00 82.50 330 LEU A C 1
ATOM 2667 O O . LEU A 1 330 ? -46.061 -12.415 73.674 1.00 82.50 330 LEU A O 1
ATOM 2671 N N . ARG A 1 331 ? -44.081 -11.772 72.828 1.00 84.75 331 ARG A N 1
ATOM 2672 C CA . ARG A 1 331 ? -43.350 -11.725 74.105 1.00 84.75 331 ARG A CA 1
ATOM 2673 C C . ARG A 1 331 ? -43.901 -10.642 75.022 1.00 84.75 331 ARG A C 1
ATOM 2675 O O . ARG A 1 331 ? -44.084 -10.901 76.206 1.00 84.75 331 ARG A O 1
ATOM 2682 N N . LEU A 1 332 ? -44.204 -9.459 74.486 1.00 85.38 332 LEU A N 1
ATOM 2683 C CA . LEU A 1 332 ? -44.811 -8.375 75.259 1.00 85.38 332 LEU A CA 1
ATOM 2684 C C . LEU A 1 332 ? -46.218 -8.762 75.732 1.00 85.38 332 LEU A C 1
ATOM 2686 O O . LEU A 1 332 ? -46.538 -8.572 76.903 1.00 85.38 332 LEU A O 1
ATOM 2690 N N . LYS A 1 333 ? -47.017 -9.405 74.870 1.00 89.50 333 LYS A N 1
ATOM 2691 C CA . LYS A 1 333 ? -48.324 -9.969 75.238 1.00 89.50 333 LYS A CA 1
ATOM 2692 C C . LYS A 1 333 ? -48.209 -11.049 76.323 1.00 89.50 333 LYS A C 1
ATOM 2694 O O . LYS A 1 333 ? -48.977 -11.025 77.277 1.00 89.50 333 LYS A O 1
ATOM 2699 N N . GLN A 1 334 ? -47.247 -11.967 76.213 1.00 90.25 334 GLN A N 1
ATOM 2700 C CA . GLN A 1 334 ? -46.991 -13.000 77.227 1.00 90.25 334 GLN A CA 1
ATOM 2701 C C . GLN A 1 334 ? -46.536 -12.401 78.564 1.00 90.25 334 GLN A C 1
ATOM 2703 O O . GLN A 1 334 ? -46.994 -12.842 79.615 1.00 90.25 334 GLN A O 1
ATOM 2708 N N . ALA A 1 335 ? -45.667 -11.386 78.541 1.00 92.50 335 ALA A N 1
ATOM 2709 C CA . ALA A 1 335 ? -45.237 -10.675 79.742 1.00 92.50 335 ALA A CA 1
ATOM 2710 C C . ALA A 1 335 ? -46.407 -9.939 80.414 1.00 92.50 335 ALA A C 1
ATOM 2712 O O . ALA A 1 335 ? -46.557 -10.032 81.629 1.00 92.50 335 ALA A O 1
ATOM 2713 N N . LEU A 1 336 ? -47.271 -9.283 79.630 1.00 92.00 336 LEU A N 1
ATOM 2714 C CA . LEU A 1 336 ? -48.508 -8.668 80.122 1.00 92.00 336 LEU A CA 1
ATOM 2715 C C . LEU A 1 336 ? -49.421 -9.696 80.794 1.00 92.00 336 LEU A C 1
ATOM 2717 O O . LEU A 1 336 ? -49.827 -9.499 81.933 1.00 92.00 336 LEU A O 1
ATOM 2721 N N . GLN A 1 337 ? -49.674 -10.825 80.131 1.00 94.56 337 GLN A N 1
ATOM 2722 C CA . GLN A 1 337 ? -50.533 -11.883 80.663 1.00 94.56 337 GLN A CA 1
ATOM 2723 C C . GLN A 1 337 ? -49.956 -12.507 81.946 1.00 94.56 337 GLN A C 1
ATOM 2725 O O . GLN A 1 337 ? -50.695 -12.851 82.869 1.00 94.56 337 GLN A O 1
ATOM 2730 N N . LYS A 1 338 ? -48.626 -12.622 82.035 1.00 95.25 338 LYS A N 1
ATOM 2731 C CA . LYS A 1 338 ? -47.940 -13.057 83.254 1.00 95.25 338 LYS A CA 1
ATOM 2732 C C . LYS A 1 338 ? -48.140 -12.051 84.390 1.00 95.25 338 LYS A C 1
ATOM 2734 O O . LYS A 1 338 ? -48.531 -12.464 85.477 1.00 95.25 338 LYS A O 1
ATOM 2739 N N . ILE A 1 339 ? -47.941 -10.757 84.134 1.00 95.19 339 ILE A N 1
ATOM 2740 C CA . ILE A 1 339 ? -48.169 -9.697 85.129 1.00 95.19 339 ILE A CA 1
ATOM 2741 C C . ILE A 1 339 ? -49.633 -9.690 85.590 1.00 95.19 339 ILE A C 1
ATOM 2743 O O . ILE A 1 339 ? -49.887 -9.628 86.788 1.00 95.19 339 ILE A O 1
ATOM 2747 N N . GLU A 1 340 ? -50.600 -9.827 84.680 1.00 95.56 340 GLU A N 1
ATOM 2748 C CA . GLU A 1 340 ? -52.022 -9.944 85.038 1.00 95.56 340 GLU A CA 1
ATOM 2749 C C . GLU A 1 340 ? -52.285 -11.146 85.954 1.00 95.56 340 GLU A C 1
ATOM 2751 O O . GLU A 1 340 ? -52.991 -11.022 86.958 1.00 95.56 340 GLU A O 1
ATOM 2756 N N . SER A 1 341 ? -51.680 -12.300 85.657 1.00 94.12 341 SER A N 1
ATOM 2757 C CA . SER A 1 341 ? -51.802 -13.482 86.514 1.00 94.12 341 SER A CA 1
ATOM 2758 C C . SER A 1 341 ? -51.166 -13.272 87.893 1.00 94.12 341 SER A C 1
ATOM 2760 O O . SER A 1 341 ? -51.767 -13.634 88.903 1.00 94.12 341 SER A O 1
ATOM 2762 N N . GLU A 1 342 ? -50.000 -12.623 87.959 1.00 95.69 342 GLU A N 1
ATOM 2763 C CA . GLU A 1 342 ? -49.323 -12.301 89.216 1.00 95.69 342 GLU A CA 1
ATOM 2764 C C . GLU A 1 342 ? -50.165 -11.333 90.058 1.00 95.69 342 GLU A C 1
ATOM 2766 O O . GLU A 1 342 ? -50.355 -11.581 91.249 1.00 95.69 342 GLU A O 1
ATOM 2771 N N . ILE A 1 343 ? -50.772 -10.309 89.448 1.00 94.31 343 ILE A N 1
ATOM 2772 C CA . ILE A 1 343 ? -51.702 -9.389 90.125 1.00 94.31 343 ILE A CA 1
ATOM 2773 C C . ILE A 1 343 ? -52.893 -10.152 90.717 1.00 94.31 343 ILE A C 1
ATOM 2775 O O . ILE A 1 343 ? -53.249 -9.925 91.873 1.00 94.31 343 ILE A O 1
ATOM 2779 N N . LEU A 1 344 ? -53.494 -11.087 89.972 1.00 94.88 344 LEU A N 1
ATOM 2780 C CA . LEU A 1 344 ? -54.593 -11.907 90.493 1.00 94.88 344 LEU A CA 1
ATOM 2781 C C . LEU A 1 344 ? -54.154 -12.761 91.686 1.00 94.88 344 LEU A C 1
ATOM 2783 O O . LEU A 1 344 ? -54.857 -12.806 92.696 1.00 94.88 344 LEU A O 1
ATOM 2787 N N . THR A 1 345 ? -52.985 -13.402 91.605 1.00 94.12 345 THR A N 1
ATOM 2788 C CA . THR A 1 345 ? -52.462 -14.187 92.734 1.00 94.12 345 THR A CA 1
ATOM 2789 C C . THR A 1 345 ? -52.186 -13.316 93.955 1.00 94.12 345 THR A C 1
ATOM 2791 O O . THR A 1 345 ? -52.533 -13.704 95.071 1.00 94.12 345 THR A O 1
ATOM 2794 N N . MET A 1 346 ? -51.635 -12.119 93.749 1.00 94.06 346 MET A N 1
ATOM 2795 C CA . MET A 1 346 ? -51.332 -11.175 94.817 1.00 94.06 346 MET A CA 1
ATOM 2796 C C . MET A 1 346 ? -52.618 -10.651 95.465 1.00 94.06 346 MET A C 1
ATOM 2798 O O . MET A 1 346 ? -52.693 -10.588 96.687 1.00 94.06 346 MET A O 1
ATOM 2802 N N . ASN A 1 347 ? -53.670 -10.392 94.683 1.00 95.06 347 ASN A N 1
ATOM 2803 C CA . ASN A 1 347 ? -54.988 -10.021 95.206 1.00 95.06 347 ASN A CA 1
ATOM 2804 C C . ASN A 1 347 ? -55.594 -11.126 96.083 1.00 95.06 347 ASN A C 1
ATOM 2806 O O . ASN A 1 347 ? -56.078 -10.837 97.173 1.00 95.06 347 ASN A O 1
ATOM 2810 N N . VAL A 1 348 ? -55.522 -12.395 95.662 1.00 93.75 348 VAL A N 1
ATOM 2811 C CA . VAL A 1 348 ? -55.995 -13.525 96.487 1.00 93.75 348 VAL A CA 1
ATOM 2812 C C . VAL A 1 348 ? -55.186 -13.633 97.780 1.00 93.75 348 VAL A C 1
ATOM 2814 O O . VAL A 1 348 ? -55.762 -13.828 98.850 1.00 93.75 348 VAL A O 1
ATOM 2817 N N . GLN A 1 349 ? -53.861 -13.476 97.707 1.00 93.75 349 GLN A N 1
ATOM 2818 C CA . GLN A 1 349 ? -53.000 -13.470 98.891 1.00 93.75 349 GLN A CA 1
ATOM 2819 C C . GLN A 1 349 ? -53.361 -12.330 99.848 1.00 93.75 349 GLN A C 1
ATOM 2821 O O . GLN A 1 349 ? -53.496 -12.580 101.045 1.00 93.75 349 GLN A O 1
ATOM 2826 N N . ILE A 1 350 ? -53.580 -11.116 99.332 1.00 93.94 350 ILE A N 1
ATOM 2827 C CA . ILE A 1 350 ? -54.045 -9.966 100.117 1.00 93.94 350 ILE A CA 1
ATOM 2828 C C . ILE A 1 350 ? -55.382 -10.299 100.788 1.00 93.94 350 ILE A C 1
ATOM 2830 O O . ILE A 1 350 ? -55.471 -10.180 102.004 1.00 93.94 350 ILE A O 1
ATOM 2834 N N . SER A 1 351 ? -56.375 -10.820 100.060 1.00 94.12 351 SER A N 1
ATOM 2835 C CA . SER A 1 351 ? -57.678 -11.183 100.640 1.00 94.12 351 SER A CA 1
ATOM 2836 C C . SER A 1 351 ? -57.583 -12.262 101.727 1.00 94.12 351 SER A C 1
ATOM 2838 O O . SER A 1 351 ? -58.282 -12.188 102.738 1.00 94.12 351 SER A O 1
ATOM 2840 N N . VAL A 1 352 ? -56.712 -13.265 101.569 1.00 93.88 352 VAL A N 1
ATOM 2841 C CA . VAL A 1 352 ? -56.482 -14.289 102.607 1.00 93.88 352 VAL A CA 1
ATOM 2842 C C . VAL A 1 352 ? -55.803 -13.683 103.834 1.00 93.88 352 VAL A C 1
ATOM 2844 O O . VAL A 1 352 ? -56.179 -14.008 104.963 1.00 93.88 352 VAL A O 1
ATOM 2847 N N . ILE A 1 353 ? -54.825 -12.797 103.638 1.00 92.75 353 ILE A N 1
ATOM 2848 C CA . ILE A 1 353 ? -54.148 -12.089 104.730 1.00 92.75 353 ILE A CA 1
ATOM 2849 C C . ILE A 1 353 ? -55.134 -11.168 105.457 1.00 92.75 353 ILE A C 1
ATOM 2851 O O . ILE A 1 353 ? -55.164 -11.180 106.685 1.00 92.75 353 ILE A O 1
ATOM 2855 N N . GLU A 1 354 ? -55.979 -10.434 104.734 1.00 91.06 354 GLU A N 1
ATOM 2856 C CA . GLU A 1 354 ? -57.043 -9.595 105.294 1.00 91.06 354 GLU A CA 1
ATOM 2857 C C . GLU A 1 354 ? -58.045 -10.426 106.104 1.00 91.06 354 GLU A C 1
ATOM 2859 O O . GLU A 1 354 ? -58.346 -10.077 107.246 1.00 91.06 354 GLU A O 1
ATOM 2864 N N . GLN A 1 355 ? -58.502 -11.567 105.580 1.00 91.19 355 GLN A N 1
ATOM 2865 C CA . GLN A 1 355 ? -59.403 -12.471 106.300 1.00 91.19 355 GLN A CA 1
ATOM 2866 C C . GLN A 1 355 ? -58.738 -13.077 107.542 1.00 91.19 355 GLN A C 1
ATOM 2868 O O . GLN A 1 355 ? -59.362 -13.162 108.601 1.00 91.19 355 GLN A O 1
ATOM 2873 N N . SER A 1 356 ? -57.471 -13.480 107.439 1.00 90.56 356 SER A N 1
ATOM 2874 C CA . SER A 1 356 ? -56.680 -13.987 108.566 1.00 90.56 356 SER A CA 1
ATOM 2875 C C . SER A 1 356 ? -56.497 -12.915 109.646 1.00 90.56 356 SER A C 1
ATOM 2877 O O . SER A 1 356 ? -56.684 -13.185 110.836 1.00 90.56 356 SER A O 1
ATOM 2879 N N . LEU A 1 357 ? -56.217 -11.672 109.243 1.00 90.31 357 LEU A N 1
ATOM 2880 C CA . LEU A 1 357 ? -56.100 -10.524 110.137 1.00 90.31 357 LEU A CA 1
ATOM 2881 C C . LEU A 1 357 ? -57.433 -10.221 110.828 1.00 90.31 357 LEU A C 1
ATOM 2883 O O . LEU A 1 357 ? -57.460 -10.092 112.052 1.00 90.31 357 LEU A O 1
ATOM 2887 N N . LEU A 1 358 ? -58.538 -10.171 110.079 1.00 90.50 358 LEU A N 1
ATOM 2888 C CA . LEU A 1 358 ? -59.885 -9.986 110.625 1.00 90.50 358 LEU A CA 1
ATOM 2889 C C . LEU A 1 358 ? -60.252 -11.110 111.597 1.00 90.50 358 LEU A C 1
ATOM 2891 O O . LEU A 1 358 ? -60.754 -10.845 112.688 1.00 90.50 358 LEU A O 1
ATOM 2895 N N . GLN A 1 359 ? -59.954 -12.364 111.257 1.00 88.44 359 GLN A N 1
ATOM 2896 C CA . GLN A 1 359 ? -60.211 -13.503 112.134 1.00 88.44 359 GLN A CA 1
ATOM 2897 C C . GLN A 1 359 ? -59.348 -13.451 113.402 1.00 88.44 359 GLN A C 1
ATOM 2899 O O . GLN A 1 359 ? -59.839 -13.773 114.483 1.00 88.44 359 GLN A O 1
ATOM 2904 N N . SER A 1 360 ? -58.091 -13.014 113.304 1.00 84.94 360 SER A N 1
ATOM 2905 C CA . SER A 1 360 ? -57.217 -12.773 114.458 1.00 84.94 360 SER A CA 1
ATOM 2906 C C . SER A 1 360 ? -57.750 -11.641 115.344 1.00 84.94 360 SER A C 1
ATOM 2908 O O . SER A 1 360 ? -57.844 -11.800 116.561 1.00 84.94 360 SER A O 1
ATOM 2910 N N . GLN A 1 361 ? -58.202 -10.530 114.754 1.00 87.75 361 GLN A N 1
ATOM 2911 C CA . GLN A 1 361 ? -58.838 -9.428 115.482 1.00 87.75 361 GLN A CA 1
ATOM 2912 C C . GLN A 1 361 ? -60.139 -9.863 116.171 1.00 87.75 361 GLN A C 1
ATOM 2914 O O . GLN A 1 361 ? -60.368 -9.499 117.326 1.00 87.75 361 GLN A O 1
ATOM 2919 N N . LEU A 1 362 ? -60.973 -10.671 115.508 1.00 85.12 362 LEU A N 1
ATOM 2920 C CA . LEU A 1 362 ? -62.183 -11.248 116.098 1.00 85.12 362 LEU A CA 1
ATOM 2921 C C . LEU A 1 362 ? -61.857 -12.224 117.231 1.00 85.12 362 LEU A C 1
ATOM 2923 O O . LEU A 1 362 ? -62.491 -12.147 118.278 1.00 85.12 362 LEU A O 1
ATOM 2927 N N . LYS A 1 363 ? -60.854 -13.098 117.067 1.00 84.31 363 LYS A N 1
ATOM 2928 C CA . LYS A 1 363 ? -60.378 -13.995 118.135 1.00 84.31 363 LYS A CA 1
ATOM 2929 C C . LYS A 1 363 ? -59.830 -13.213 119.327 1.00 84.31 363 LYS A C 1
ATOM 2931 O O . LYS A 1 363 ? -60.175 -13.544 120.453 1.00 84.31 363 LYS A O 1
ATOM 2936 N N . ASN A 1 364 ? -59.056 -12.153 119.098 1.00 82.94 364 ASN A N 1
ATOM 2937 C CA . ASN A 1 364 ? -58.582 -11.264 120.161 1.00 82.94 364 ASN A CA 1
ATOM 2938 C C . ASN A 1 364 ? -59.740 -10.553 120.871 1.00 82.94 364 ASN A C 1
ATOM 2940 O O . ASN A 1 364 ? -59.751 -10.500 122.096 1.00 82.94 364 ASN A O 1
ATOM 2944 N N . ARG A 1 365 ? -60.748 -10.056 120.139 1.00 81.56 365 ARG A N 1
ATOM 2945 C CA . ARG A 1 365 ? -61.960 -9.483 120.752 1.00 81.56 365 ARG A CA 1
ATOM 2946 C C . ARG A 1 365 ? -62.769 -10.521 121.529 1.00 81.56 365 ARG A C 1
ATOM 2948 O O . ARG A 1 365 ? -63.253 -10.208 122.608 1.00 81.56 365 ARG A O 1
ATOM 2955 N N . ALA A 1 366 ? -62.908 -11.741 121.015 1.00 77.19 366 ALA A N 1
ATOM 2956 C CA . ALA A 1 366 ? -63.593 -12.831 121.705 1.00 77.19 366 ALA A CA 1
ATOM 2957 C C . ALA A 1 366 ? -62.846 -13.252 122.980 1.00 77.19 366 ALA A C 1
ATOM 2959 O O . ALA A 1 366 ? -63.475 -13.398 124.020 1.00 77.19 366 ALA A O 1
ATOM 2960 N N . ALA A 1 367 ? -61.516 -13.369 122.927 1.00 74.69 367 ALA A N 1
ATOM 2961 C CA . ALA A 1 367 ? -60.675 -13.642 124.092 1.00 74.69 367 ALA A CA 1
ATOM 2962 C C . ALA A 1 367 ? -60.746 -12.509 125.129 1.00 74.69 367 ALA A C 1
ATOM 2964 O O . ALA A 1 367 ? -60.862 -12.774 126.322 1.00 74.69 367 ALA A O 1
ATOM 2965 N N . TYR A 1 368 ? -60.751 -11.250 124.680 1.00 74.69 368 TYR A N 1
ATOM 2966 C CA . TYR A 1 368 ? -60.941 -10.092 125.553 1.00 74.69 368 TYR A CA 1
ATOM 2967 C C . TYR A 1 368 ? -62.331 -10.104 126.210 1.00 74.69 368 TYR A C 1
ATOM 2969 O O . TYR A 1 368 ? -62.443 -9.927 127.417 1.00 74.69 368 TYR A O 1
ATOM 2977 N N . ASN A 1 369 ? -63.395 -10.394 125.456 1.00 73.38 369 ASN A N 1
ATOM 2978 C CA . ASN A 1 369 ? -64.751 -10.499 126.004 1.00 73.38 369 ASN A CA 1
ATOM 2979 C C . ASN A 1 369 ? -64.915 -11.683 126.974 1.00 73.38 369 ASN A C 1
ATOM 2981 O O . ASN A 1 369 ? -65.588 -11.527 127.989 1.00 73.38 369 ASN A O 1
ATOM 2985 N N . ALA A 1 370 ? -64.279 -12.829 126.705 1.00 69.56 370 ALA A N 1
ATOM 2986 C CA . ALA A 1 370 ? -64.266 -13.981 127.610 1.00 69.56 370 ALA A CA 1
ATOM 2987 C C . ALA A 1 370 ? -63.550 -13.653 128.932 1.00 69.56 370 ALA A C 1
ATOM 2989 O O . ALA A 1 370 ? -64.082 -13.939 130.001 1.00 69.56 370 ALA A O 1
ATOM 2990 N N . TYR A 1 371 ? -62.416 -12.945 128.873 1.00 67.12 371 TYR A N 1
ATOM 2991 C CA . TYR A 1 371 ? -61.709 -12.462 130.064 1.00 67.12 371 TYR A CA 1
ATOM 2992 C C . TYR A 1 371 ? -62.583 -11.531 130.927 1.00 67.12 371 TYR A C 1
ATOM 2994 O O . TYR A 1 371 ? -62.554 -11.600 132.151 1.00 67.12 371 TYR A O 1
ATOM 3002 N N . PHE A 1 372 ? -63.418 -10.690 130.309 1.00 59.78 372 PHE A N 1
ATOM 3003 C CA . PHE A 1 372 ? -64.363 -9.837 131.043 1.00 59.78 372 PHE A CA 1
ATOM 3004 C C . PHE A 1 372 ? -65.614 -10.570 131.559 1.00 59.78 372 PHE A C 1
ATOM 3006 O O . PHE A 1 372 ? -66.243 -10.082 132.499 1.00 59.78 372 PHE A O 1
ATOM 3013 N N . GLN A 1 373 ? -65.987 -11.715 130.979 1.00 58.53 373 GLN A N 1
ATOM 3014 C CA . GLN A 1 373 ? -67.055 -12.572 131.511 1.00 58.53 373 GLN A CA 1
ATOM 3015 C C . GLN A 1 373 ? -66.591 -13.375 132.731 1.00 58.53 373 GLN A C 1
ATOM 3017 O O . GLN A 1 373 ? -67.361 -13.480 133.684 1.00 58.53 373 GLN A O 1
ATOM 3022 N N . ASP A 1 374 ? -65.336 -13.832 132.758 1.00 57.19 374 ASP A N 1
ATOM 3023 C CA . ASP A 1 374 ? -64.744 -14.500 133.929 1.00 57.19 374 ASP A CA 1
ATOM 3024 C C . ASP A 1 374 ? -64.498 -13.543 135.113 1.00 57.19 374 ASP A C 1
ATOM 3026 O O . ASP A 1 374 ? -64.442 -13.985 136.253 1.00 57.19 374 ASP A O 1
ATOM 3030 N N . LEU A 1 375 ? -64.423 -12.223 134.883 1.00 56.38 375 LEU A N 1
ATOM 3031 C CA . LEU A 1 375 ? -64.401 -11.207 135.952 1.00 56.38 375 LEU A CA 1
ATOM 3032 C C . LEU A 1 375 ? -65.796 -10.847 136.514 1.00 56.38 375 LEU A C 1
ATOM 3034 O O . LEU A 1 375 ? -65.892 -9.992 137.398 1.00 56.38 375 LEU A O 1
ATOM 3038 N N . ARG A 1 376 ? -66.883 -11.433 135.988 1.00 50.38 376 ARG A N 1
ATOM 3039 C CA . ARG A 1 376 ? -68.275 -11.175 136.419 1.00 50.38 376 ARG A CA 1
ATOM 3040 C C . ARG A 1 376 ? -68.911 -12.302 137.246 1.00 50.38 376 ARG A C 1
ATOM 3042 O O . ARG A 1 376 ? -70.108 -12.218 137.524 1.00 50.38 376 ARG A O 1
ATOM 3049 N N . VAL A 1 377 ? -68.138 -13.304 137.658 1.00 42.47 377 VAL A N 1
ATOM 3050 C CA . VAL A 1 377 ? -68.524 -14.334 138.642 1.00 42.47 377 VAL A CA 1
ATOM 3051 C C . VAL A 1 377 ? -67.622 -14.184 139.854 1.00 42.47 377 VAL A C 1
ATOM 3053 O O . VAL A 1 377 ? -68.160 -14.256 140.981 1.00 42.47 377 VAL A O 1
#

pLDDT: mean 72.81, std 20.3, range [35.03, 97.44]

Sequence (377 aa):
LLCYLEFEFLKTDQIISISGNFLCREYFVKSTNIGEQFFIFTTLAAWLIQKAIDSTFPFPQEFDEPNGTVANILDALRSKNIPITFAPNKLKMGAGEQCLYVLDKLADLALIAKQFAWIKADPVAEDDEETNVVADQSEIIAEEFDEDEQIDVAEDDDNEIVMDLKVMPSPRITDDKNQQPLDSILHSNTDVNSWKLEVERVAPHLKVTFEQDSKDWRMHLERIRSLQKTVAELLSTTKPHFKSISIELDKTMERIVNREKHFNSQLESVLSKFCLAKERMNEAKEKYKEISSGILERSQKLQRVSDELEQIKQQIDEKSLRNSDGVPMLRLKQALQKIESEILTMNVQISVIEQSLLQSQLKNRAAYNAYFQDLRV

Organism: NCBI:txid1147741

Mean predicted aligned error: 23.43 Å

Foldseek 3Di:
DVVVVLVVVVVPPPPCPPPVDDCPPCNQADQDDLLVLLLVLLQLLQVLLCLQPNVPRDRDDSPDDSLVSLVSSVVSVVVVPDDDPDDSVVSSSSHDDNSVVSSVVSVVRSCVSVVDDPDPDDPDPDDPPPPPPPPPPPPDDDDDDDPDDDDPDDDDDPPDPPPDPPPDDDPPPPDDDDCPDCVVVVDPPDDPVNVVVVCVVCVVVVPPPPPVPPPPVVVVVVVVVVVVVVVVVVCVVVVVVVVVVVVVVVVVVVVVVVVVVVVVVVVVVVVVVVVVVVVVVVVVVVVVVVVVVVVVVVVVVVVVVVVVVVVVVVVVVVVVCVVVPCVVVVVVVVVVVVVVVVVVVVVVVVVVVVVVVVVVVVVVVVVVVVVVVVVVD

Secondary structure (DSSP, 8-state):
-HHHHHHHHHTSTTSHHHH-S---TTTTTS-S-HHHHHHHHHHHHHHHHHHHT-TTPPPPPTTS-HHHHHHHHHHHHHHTT----S-GGGGGGS-SHHHHHHHHHHHHHHHHHTT----PPPPP---TTGGGSSTT-----------------PPP--------TT---------------GGGTSS----HHHHHHHHHHHHHHH-------TT-HHHHHHHHHHHHHHHHHHHHHHHHHHHHHHHHHHHHHHHHHHHHHHHHHHHHHHHHHHHHHHHHHHHHHHHHHHHHHHHHHHHHHHHHHHHHHHHHHHHHHHHHHHHH--HHHHHHHHHHHHHHHHHHHHHHHHHHHHHHHHHHHHHHHHHHHHHHHHTT-

InterPro domains:
  IPR019530 Intra-flagellar transport protein 57 [PF10498] (22-357)
  IPR019530 Intra-flagellar transport protein 57 [PTHR16011] (20-370)

Nearest PDB structures (foldseek)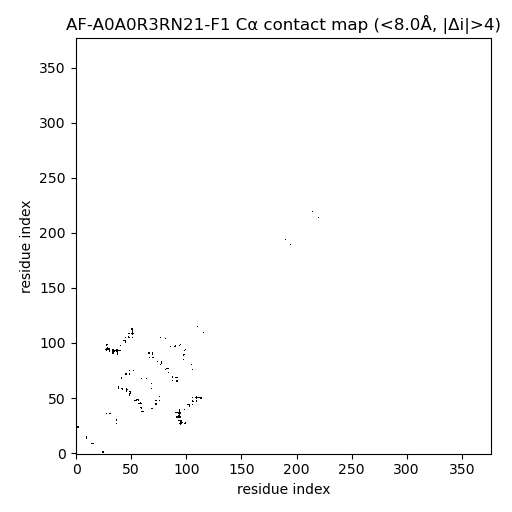:
  8ruy-assembly1_m  TM=3.419E-01  e=7.051E-07  Chlamydomonas reinhardtii